Protein AF-A0A6N7MC02-F1 (afdb_monomer)

Radius of gyration: 30.5 Å; Cα contacts (8 Å, |Δi|>4): 738; chains: 1; bounding box: 75×108×74 Å

Structure (mmCIF, N/CA/C/O backbone):
data_AF-A0A6N7MC02-F1
#
_entry.id   AF-A0A6N7MC02-F1
#
loop_
_atom_site.group_PDB
_atom_site.id
_atom_site.type_symbol
_atom_site.label_atom_id
_atom_site.label_alt_id
_atom_site.label_comp_id
_atom_site.label_asym_id
_atom_site.label_entity_id
_atom_site.label_seq_id
_atom_site.pdbx_PDB_ins_code
_atom_site.Cartn_x
_atom_site.Cartn_y
_atom_site.Cartn_z
_atom_site.occupancy
_atom_site.B_iso_or_equiv
_atom_site.auth_seq_id
_atom_site.auth_comp_id
_atom_site.auth_asym_id
_atom_site.auth_atom_id
_atom_site.pdbx_PDB_model_num
ATOM 1 N N . MET A 1 1 ? -24.467 59.391 -2.522 1.00 36.69 1 MET A N 1
ATOM 2 C CA . MET A 1 1 ? -23.719 58.963 -3.725 1.00 36.69 1 MET A CA 1
ATOM 3 C C . MET A 1 1 ? -22.337 58.503 -3.297 1.00 36.69 1 MET A C 1
ATOM 5 O O . MET A 1 1 ? -21.708 59.167 -2.486 1.00 36.69 1 MET A O 1
ATOM 9 N N . ALA A 1 2 ? -21.959 57.309 -3.744 1.00 36.12 2 ALA A N 1
ATOM 10 C CA . ALA A 1 2 ? -20.840 56.514 -3.257 1.00 36.12 2 ALA A CA 1
ATOM 11 C C . ALA A 1 2 ? -19.462 57.091 -3.614 1.00 36.12 2 ALA A C 1
ATOM 13 O O . ALA A 1 2 ? -19.285 57.639 -4.697 1.00 36.12 2 ALA A O 1
ATOM 14 N N . ASN A 1 3 ? -18.466 56.855 -2.756 1.00 33.25 3 ASN A N 1
ATOM 15 C CA . ASN A 1 3 ? -17.081 56.749 -3.205 1.00 33.25 3 ASN A CA 1
ATOM 16 C C . ASN A 1 3 ? -16.353 55.655 -2.417 1.00 33.25 3 ASN A C 1
ATOM 18 O O . ASN A 1 3 ? -16.028 55.791 -1.240 1.00 33.25 3 ASN A O 1
ATOM 22 N N . VAL A 1 4 ? -16.154 54.534 -3.107 1.00 38.34 4 VAL A N 1
ATOM 23 C CA . VAL A 1 4 ? -15.474 53.323 -2.651 1.00 38.34 4 VAL A CA 1
ATOM 24 C C . VAL A 1 4 ? -13.966 53.558 -2.735 1.00 38.34 4 VAL A C 1
ATOM 26 O O . VAL A 1 4 ? -13.421 53.678 -3.831 1.00 38.34 4 VAL A O 1
ATOM 29 N N . ARG A 1 5 ? -13.267 53.596 -1.595 1.00 40.09 5 ARG A N 1
ATOM 30 C CA . ARG A 1 5 ? -11.799 53.501 -1.561 1.00 40.09 5 ARG A CA 1
ATOM 31 C C . ARG A 1 5 ? -11.392 52.039 -1.393 1.00 40.09 5 ARG A C 1
ATOM 33 O O . ARG A 1 5 ? -11.655 51.420 -0.367 1.00 40.09 5 ARG A O 1
ATOM 40 N N . LYS A 1 6 ? -10.762 51.495 -2.437 1.00 38.31 6 LYS A N 1
ATOM 41 C CA . LYS A 1 6 ? -10.095 50.189 -2.441 1.00 38.31 6 LYS A CA 1
ATOM 42 C C . LYS A 1 6 ? -8.876 50.248 -1.517 1.00 38.31 6 LYS A C 1
ATOM 44 O O . LYS A 1 6 ? -7.937 50.986 -1.803 1.00 38.31 6 LYS A O 1
ATOM 49 N N . ASN A 1 7 ? -8.880 49.453 -0.451 1.00 37.69 7 ASN A N 1
ATOM 50 C CA . ASN A 1 7 ? -7.681 49.188 0.339 1.00 37.69 7 ASN A CA 1
ATOM 51 C C . ASN A 1 7 ? -6.819 48.152 -0.392 1.00 37.69 7 ASN A C 1
ATOM 53 O O . ASN A 1 7 ? -7.234 47.015 -0.612 1.00 37.69 7 ASN A O 1
ATOM 57 N N . ILE A 1 8 ? -5.628 48.587 -0.792 1.00 40.62 8 ILE A N 1
ATOM 58 C CA . ILE A 1 8 ? -4.551 47.765 -1.341 1.00 40.62 8 ILE A CA 1
ATOM 59 C C . ILE A 1 8 ? -3.813 47.146 -0.148 1.00 40.62 8 ILE A C 1
ATOM 61 O O . ILE A 1 8 ? -3.313 47.867 0.712 1.00 40.62 8 ILE A O 1
ATOM 65 N N . ILE A 1 9 ? -3.769 45.817 -0.084 1.00 40.28 9 ILE A N 1
ATOM 66 C CA . ILE A 1 9 ? -2.959 45.065 0.883 1.00 40.28 9 ILE A CA 1
ATOM 67 C C . ILE A 1 9 ? -1.520 45.006 0.337 1.00 40.28 9 ILE A C 1
ATOM 69 O O . ILE A 1 9 ? -1.354 44.647 -0.831 1.00 40.28 9 ILE A O 1
ATOM 73 N N . PRO A 1 10 ? -0.480 45.345 1.122 1.00 34.06 10 PRO A N 1
ATOM 74 C CA . PRO A 1 10 ? 0.899 45.297 0.648 1.00 34.06 10 PRO A CA 1
ATOM 75 C C . PRO A 1 10 ? 1.423 43.855 0.553 1.00 34.06 10 PRO A C 1
ATOM 77 O O . PRO A 1 10 ? 1.243 43.043 1.462 1.00 34.06 10 PRO A O 1
ATOM 80 N N . GLU A 1 11 ? 2.108 43.559 -0.554 1.00 30.00 11 GLU A N 1
ATOM 81 C CA . GLU A 1 11 ? 2.881 42.333 -0.760 1.00 30.00 11 GLU A CA 1
ATOM 82 C C . GLU A 1 11 ? 4.000 42.214 0.286 1.00 30.00 11 GLU A C 1
ATOM 84 O O . GLU A 1 11 ? 4.926 43.026 0.341 1.00 30.00 11 GLU A O 1
ATOM 89 N N . VAL A 1 12 ? 3.945 41.160 1.100 1.00 31.67 12 VAL A N 1
ATOM 90 C CA . VAL A 1 12 ? 5.035 40.786 2.005 1.00 31.67 12 VAL A CA 1
ATOM 91 C C . VAL A 1 12 ? 6.072 39.990 1.215 1.00 31.67 12 VAL A C 1
ATOM 93 O O . VAL A 1 12 ? 5.851 38.842 0.827 1.00 31.67 12 VAL A O 1
ATOM 96 N N . SER A 1 13 ? 7.228 40.607 0.982 1.00 30.16 13 SER A N 1
ATOM 97 C CA . SER A 1 13 ? 8.403 39.954 0.406 1.00 30.16 13 SER A CA 1
ATOM 98 C C . SER A 1 13 ? 9.119 39.102 1.464 1.00 30.16 13 SER A C 1
ATOM 100 O O . SER A 1 13 ? 9.497 39.584 2.529 1.00 30.16 13 SER A O 1
ATOM 102 N N . ILE A 1 14 ? 9.315 37.809 1.181 1.00 35.78 14 ILE A N 1
ATOM 103 C CA . ILE A 1 14 ? 10.083 36.896 2.042 1.00 35.78 14 ILE A CA 1
ATOM 104 C C . ILE A 1 14 ? 11.494 36.728 1.452 1.00 35.78 14 ILE A C 1
ATOM 106 O O . ILE A 1 14 ? 11.624 36.285 0.303 1.00 35.78 14 ILE A O 1
ATOM 110 N N . PRO A 1 15 ? 12.570 37.028 2.203 1.00 32.03 15 PRO A N 1
ATOM 111 C CA . PRO A 1 15 ? 13.932 36.896 1.706 1.00 32.03 15 PRO A CA 1
ATOM 112 C C . PRO A 1 15 ? 14.378 35.428 1.649 1.00 32.03 15 PRO A C 1
ATOM 114 O O . PRO A 1 15 ? 14.317 34.681 2.626 1.00 32.03 15 PRO A O 1
ATOM 117 N N . ARG A 1 16 ? 14.898 35.021 0.486 1.00 34.94 16 ARG A N 1
ATOM 118 C CA . ARG A 1 16 ? 15.599 33.745 0.289 1.00 34.94 16 ARG A CA 1
ATOM 119 C C . ARG A 1 16 ? 16.980 33.809 0.941 1.00 34.94 16 ARG A C 1
ATOM 121 O O . ARG A 1 16 ? 17.830 34.574 0.493 1.00 34.94 16 ARG A O 1
ATOM 128 N N . LYS A 1 17 ? 17.254 32.935 1.913 1.00 32.34 17 LYS A N 1
ATOM 129 C CA . LYS A 1 17 ? 18.629 32.576 2.294 1.00 32.34 17 LYS A CA 1
ATOM 130 C C . LYS A 1 17 ? 18.879 31.093 2.044 1.00 32.34 17 LYS A C 1
ATOM 132 O O . LYS A 1 17 ? 18.371 30.222 2.740 1.00 32.34 17 LYS A O 1
ATOM 137 N N . ASN A 1 18 ? 19.694 30.847 1.021 1.00 31.89 18 ASN A N 1
ATOM 138 C CA . ASN A 1 18 ? 20.409 29.600 0.797 1.00 31.89 18 ASN A CA 1
ATOM 139 C C . ASN A 1 18 ? 21.450 29.407 1.906 1.00 31.89 18 ASN A C 1
ATOM 141 O O . ASN A 1 18 ? 22.241 30.314 2.152 1.00 31.89 18 ASN A O 1
ATOM 145 N N . LYS A 1 19 ? 21.528 28.204 2.477 1.00 29.44 19 LYS A N 1
ATOM 146 C CA . LYS A 1 19 ? 22.795 27.623 2.940 1.00 29.44 19 LYS A CA 1
ATOM 147 C C . LYS A 1 19 ? 22.714 26.101 2.827 1.00 29.44 19 LYS A C 1
ATOM 149 O O . LYS A 1 19 ? 21.997 25.442 3.571 1.00 29.44 19 LYS A O 1
ATOM 154 N N . GLN A 1 20 ? 23.432 25.573 1.836 1.00 30.67 20 GLN A N 1
ATOM 155 C CA . GLN A 1 20 ? 23.837 24.173 1.773 1.00 30.67 20 GLN A CA 1
ATOM 156 C C . GLN A 1 20 ? 24.813 23.908 2.920 1.00 30.67 20 GLN A C 1
ATOM 158 O O . GLN A 1 20 ? 25.792 24.636 3.066 1.00 30.67 20 GLN A O 1
ATOM 163 N N . ILE A 1 21 ? 24.576 22.849 3.688 1.00 28.12 21 ILE A N 1
ATOM 164 C CA . ILE A 1 21 ? 25.612 22.207 4.496 1.00 28.12 21 ILE A CA 1
ATOM 165 C C . ILE A 1 21 ? 25.585 20.728 4.123 1.00 28.12 21 ILE A C 1
ATOM 167 O O . ILE A 1 21 ? 24.576 20.044 4.294 1.00 28.12 21 ILE A O 1
ATOM 171 N N . ALA A 1 22 ? 26.686 20.275 3.532 1.00 28.34 22 ALA A N 1
ATOM 172 C CA . ALA A 1 22 ? 26.956 18.881 3.239 1.00 28.34 22 ALA A CA 1
ATOM 173 C C . ALA A 1 22 ? 27.425 18.184 4.522 1.00 28.34 22 ALA A C 1
ATOM 175 O O . ALA A 1 22 ? 28.336 18.674 5.182 1.00 28.34 22 ALA A O 1
ATOM 176 N N . TYR A 1 23 ? 26.833 17.035 4.845 1.00 26.33 23 TYR A N 1
ATOM 177 C CA . TYR A 1 23 ? 27.380 16.101 5.826 1.00 26.33 23 TYR A CA 1
ATOM 178 C C . TYR A 1 23 ? 27.694 14.780 5.126 1.00 26.33 23 TYR A C 1
ATOM 180 O O . TYR A 1 23 ? 26.806 14.086 4.631 1.00 26.33 23 TYR A O 1
ATOM 188 N N . SER A 1 24 ? 28.984 14.459 5.067 1.00 28.70 24 SER A N 1
ATOM 189 C CA . SER A 1 24 ? 29.530 13.163 4.684 1.00 28.70 24 SER A CA 1
ATOM 190 C C . SER A 1 24 ? 29.667 12.294 5.935 1.00 28.70 24 SER A C 1
ATOM 192 O O . SER A 1 24 ? 30.525 12.530 6.778 1.00 28.70 24 SER A O 1
ATOM 194 N N . GLY A 1 25 ? 28.828 11.266 6.055 1.00 27.86 25 GLY A N 1
ATOM 195 C CA . GLY A 1 25 ? 28.954 10.228 7.078 1.00 27.86 25 GLY A CA 1
ATOM 196 C C . GLY A 1 25 ? 29.068 8.858 6.420 1.00 27.86 25 GLY A C 1
ATOM 197 O O . GLY A 1 25 ? 28.098 8.367 5.850 1.00 27.86 25 GLY A O 1
ATOM 198 N N . ARG A 1 26 ? 30.261 8.252 6.468 1.00 28.77 26 ARG A N 1
ATOM 199 C CA . ARG A 1 26 ? 30.477 6.831 6.150 1.00 28.77 26 ARG A CA 1
ATOM 200 C C . ARG A 1 26 ? 29.882 5.985 7.273 1.00 28.77 26 ARG A C 1
ATOM 202 O O . ARG A 1 26 ? 30.262 6.178 8.422 1.00 28.77 26 ARG A O 1
ATOM 209 N N . ILE A 1 27 ? 29.057 4.997 6.935 1.00 31.42 27 ILE A N 1
ATOM 210 C CA . ILE A 1 27 ? 28.731 3.886 7.835 1.00 31.42 27 ILE A CA 1
ATOM 211 C C . ILE A 1 27 ? 28.942 2.580 7.066 1.00 31.42 27 ILE A C 1
ATOM 213 O O . ILE A 1 27 ? 28.310 2.328 6.042 1.00 31.42 27 ILE A O 1
ATOM 217 N N . ASN A 1 28 ? 29.887 1.780 7.561 1.00 30.30 28 ASN A N 1
ATOM 218 C CA . ASN A 1 28 ? 30.106 0.390 7.182 1.00 30.30 28 ASN A CA 1
ATOM 219 C C . ASN A 1 28 ? 29.120 -0.492 7.956 1.00 30.30 28 ASN A C 1
ATOM 221 O O . ASN A 1 28 ? 29.007 -0.360 9.170 1.00 30.30 28 ASN A O 1
ATOM 225 N N . GLY A 1 29 ? 28.467 -1.432 7.275 1.00 30.47 29 GLY A N 1
ATOM 226 C CA . GLY A 1 29 ? 27.652 -2.454 7.931 1.00 30.47 29 GLY A CA 1
ATOM 227 C C . GLY A 1 29 ? 26.895 -3.316 6.928 1.00 30.47 29 GLY A C 1
ATOM 228 O O . GLY A 1 29 ? 25.779 -2.990 6.545 1.00 30.47 29 GLY A O 1
ATOM 229 N N . LYS A 1 30 ? 27.509 -4.417 6.479 1.00 30.16 30 LYS A N 1
ATOM 230 C CA . LYS A 1 30 ? 26.823 -5.495 5.751 1.00 30.16 30 LYS A CA 1
ATOM 231 C C . LYS A 1 30 ? 26.020 -6.330 6.751 1.00 30.16 30 LYS A C 1
ATOM 233 O O . LYS A 1 30 ? 26.631 -6.854 7.675 1.00 30.16 30 LYS A O 1
ATOM 238 N N . ARG A 1 31 ? 24.725 -6.550 6.509 1.00 30.53 31 ARG A N 1
ATOM 239 C CA . ARG A 1 31 ? 23.999 -7.771 6.908 1.00 30.53 31 ARG A CA 1
ATOM 240 C C . ARG A 1 31 ? 22.833 -8.011 5.945 1.00 30.53 31 ARG A C 1
ATOM 242 O O . ARG A 1 31 ? 22.140 -7.079 5.556 1.00 30.53 31 ARG A O 1
ATOM 249 N N . SER A 1 32 ? 22.718 -9.259 5.511 1.00 29.45 32 SER A N 1
ATOM 250 C CA . SER A 1 32 ? 21.748 -9.799 4.558 1.00 29.45 32 SER A CA 1
ATOM 251 C C . SER A 1 32 ? 20.350 -9.889 5.165 1.00 29.45 32 SER A C 1
ATOM 253 O O . SER A 1 32 ? 20.220 -10.330 6.305 1.00 29.45 32 SER A O 1
ATOM 255 N N . LEU A 1 33 ? 19.323 -9.547 4.388 1.00 29.72 33 LEU A N 1
ATOM 256 C CA . LEU A 1 33 ? 17.926 -9.829 4.711 1.00 29.72 33 LEU A CA 1
ATOM 257 C C . LEU A 1 33 ? 17.296 -10.616 3.562 1.00 29.72 33 LEU A C 1
ATOM 259 O O . LEU A 1 33 ? 17.418 -10.252 2.392 1.00 29.72 33 LEU A O 1
ATOM 263 N N . ASP A 1 34 ? 16.697 -11.729 3.960 1.00 30.20 34 ASP A N 1
ATOM 264 C CA . ASP A 1 34 ? 16.004 -12.723 3.157 1.00 30.20 34 ASP A CA 1
ATOM 265 C C . ASP A 1 34 ? 14.642 -12.166 2.705 1.00 30.20 34 ASP A C 1
ATOM 267 O O . ASP A 1 34 ? 13.966 -11.489 3.480 1.00 30.20 34 ASP A O 1
ATOM 271 N N . SER A 1 35 ? 14.240 -12.392 1.451 1.00 29.73 35 SER A N 1
ATOM 272 C CA . SER A 1 35 ? 12.950 -11.897 0.940 1.00 29.73 35 SER A CA 1
ATOM 273 C C . SER A 1 35 ? 12.346 -12.858 -0.081 1.00 29.73 35 SER A C 1
ATOM 275 O O . SER A 1 35 ? 12.875 -13.052 -1.175 1.00 29.73 35 SER A O 1
ATOM 277 N N . SER A 1 36 ? 11.209 -13.455 0.279 1.00 27.64 36 SER A N 1
ATOM 278 C CA . SER A 1 36 ? 10.380 -14.254 -0.622 1.00 27.64 36 SER A CA 1
ATOM 279 C C . SER A 1 36 ? 8.893 -13.950 -0.389 1.00 27.64 36 SER A C 1
ATOM 281 O O . SER A 1 36 ? 8.308 -14.380 0.593 1.00 27.64 36 SER A O 1
ATOM 283 N N . LEU A 1 37 ? 8.272 -13.197 -1.304 1.00 34.69 37 LEU A N 1
ATOM 284 C CA . LEU A 1 37 ? 6.814 -13.105 -1.476 1.00 34.69 37 LEU A CA 1
ATOM 285 C C . LEU A 1 37 ? 6.498 -12.937 -2.980 1.00 34.69 37 LEU A C 1
ATOM 287 O O . LEU A 1 37 ? 7.203 -12.177 -3.652 1.00 34.69 37 LEU A O 1
ATOM 291 N N . PRO A 1 38 ? 5.486 -13.632 -3.541 1.00 31.44 38 PRO A N 1
ATOM 292 C CA . PRO A 1 38 ? 5.141 -13.556 -4.962 1.00 31.44 38 PRO A CA 1
ATOM 293 C C . PRO A 1 38 ? 3.924 -12.646 -5.223 1.00 31.44 38 PRO A C 1
ATOM 295 O O . PRO A 1 38 ? 2.978 -12.649 -4.443 1.00 31.44 38 PRO A O 1
ATOM 298 N N . LEU A 1 39 ? 3.898 -11.939 -6.362 1.00 33.62 39 LEU A N 1
ATOM 299 C CA . LEU A 1 39 ? 2.700 -11.268 -6.897 1.00 33.62 39 LEU A CA 1
ATOM 300 C C . LEU A 1 39 ? 2.615 -11.400 -8.429 1.00 33.62 39 LEU A C 1
ATOM 302 O O . LEU A 1 39 ? 3.632 -11.350 -9.126 1.00 33.62 39 LEU A O 1
ATOM 306 N N . SER A 1 40 ? 1.384 -11.550 -8.926 1.00 29.17 40 SER A N 1
ATOM 307 C CA . SER A 1 40 ? 0.953 -11.385 -10.322 1.00 29.17 40 SER A CA 1
ATOM 308 C C . SER A 1 40 ? -0.409 -10.683 -10.329 1.00 29.17 40 SER A C 1
ATOM 310 O O . SER A 1 40 ? -1.278 -11.095 -9.562 1.00 29.17 40 SER A O 1
ATOM 312 N N . CYS A 1 41 ? -0.614 -9.690 -11.199 1.00 29.20 41 CYS A N 1
ATOM 313 C CA . CYS A 1 41 ? -1.881 -8.962 -11.328 1.00 29.20 41 CYS A CA 1
ATOM 314 C C . CYS A 1 41 ? -2.520 -9.193 -12.709 1.00 29.20 41 CYS A C 1
ATOM 316 O O . CYS A 1 41 ? -1.914 -8.900 -13.737 1.00 29.20 41 CYS A O 1
ATOM 318 N N . GLY A 1 42 ? -3.760 -9.685 -12.691 1.00 27.78 42 GLY A N 1
ATOM 319 C CA . GLY A 1 42 ? -4.761 -9.695 -13.764 1.00 27.78 42 GLY A CA 1
ATOM 320 C C . GLY A 1 42 ? -6.135 -9.333 -13.156 1.00 27.78 42 GLY A C 1
ATOM 321 O O . GLY A 1 42 ? -6.205 -9.151 -11.941 1.00 27.78 42 GLY A O 1
ATOM 322 N N . PRO A 1 43 ? -7.207 -9.167 -13.953 1.00 30.33 43 PRO A N 1
ATOM 323 C CA . PRO A 1 43 ? -8.459 -8.540 -13.512 1.00 30.33 43 PRO A CA 1
ATOM 324 C C . PRO A 1 43 ? -9.164 -9.331 -12.395 1.00 30.33 43 PRO A C 1
ATOM 326 O O . PRO A 1 43 ? -9.188 -10.560 -12.412 1.00 30.33 43 PRO A O 1
ATOM 329 N N . ILE A 1 44 ? -9.725 -8.599 -11.426 1.00 37.19 44 ILE A N 1
ATOM 330 C CA . ILE A 1 44 ? -10.171 -9.097 -10.116 1.00 37.19 44 ILE A CA 1
ATOM 331 C C . ILE A 1 44 ? -11.492 -9.876 -10.243 1.00 37.19 44 ILE A C 1
ATOM 333 O O . ILE A 1 44 ? -12.580 -9.315 -10.157 1.00 37.19 44 ILE A O 1
ATOM 337 N N . LEU A 1 45 ? -11.386 -11.192 -10.414 1.00 30.92 45 LEU A N 1
ATOM 338 C CA . LEU A 1 45 ? -12.179 -12.129 -9.618 1.00 30.92 45 LEU A CA 1
ATOM 339 C C . LEU A 1 45 ? -11.456 -12.217 -8.266 1.00 30.92 45 LEU A C 1
ATOM 341 O O . LEU A 1 45 ? -10.241 -12.420 -8.265 1.00 30.92 45 LEU A O 1
ATOM 345 N N . TYR A 1 46 ? -12.133 -11.995 -7.133 1.00 40.97 46 TYR A N 1
ATOM 346 C CA . TYR A 1 46 ? -11.489 -12.035 -5.811 1.00 40.97 46 TYR A CA 1
ATOM 347 C C . TYR A 1 46 ? -11.022 -13.465 -5.479 1.00 40.97 46 TYR A C 1
ATOM 349 O O . TYR A 1 46 ? -11.699 -14.214 -4.782 1.00 40.97 46 TYR A O 1
ATOM 357 N N . HIS A 1 47 ? -9.856 -13.859 -5.992 1.00 53.00 47 HIS A N 1
ATOM 358 C CA . HIS A 1 47 ? -9.057 -14.931 -5.410 1.00 53.00 47 HIS A CA 1
ATOM 359 C C . HIS A 1 47 ? -8.644 -14.505 -3.992 1.00 53.00 47 HIS A C 1
ATOM 361 O O . HIS A 1 47 ? -8.414 -13.314 -3.765 1.00 53.00 47 HIS A O 1
ATOM 367 N N . GLU A 1 48 ? -8.555 -15.449 -3.046 1.00 59.03 48 GLU A N 1
ATOM 368 C CA . GLU A 1 48 ? -8.160 -15.146 -1.662 1.00 59.03 48 GLU A CA 1
ATOM 369 C C . GLU A 1 48 ? -6.844 -14.346 -1.650 1.00 59.03 48 GLU A C 1
ATOM 371 O O . GLU A 1 48 ? -5.804 -14.798 -2.143 1.00 59.03 48 GLU A O 1
ATOM 376 N N . LEU A 1 49 ? -6.910 -13.113 -1.140 1.00 65.19 49 LEU A N 1
ATOM 377 C CA . LEU A 1 49 ? -5.764 -12.207 -1.106 1.00 65.19 49 LEU A CA 1
ATOM 378 C C . LEU A 1 49 ? -4.715 -12.718 -0.105 1.00 65.19 49 LEU A C 1
ATOM 380 O O . LEU A 1 49 ? -5.075 -13.261 0.943 1.00 65.19 49 LEU A O 1
ATOM 384 N N . PRO A 1 50 ? -3.409 -12.521 -0.371 1.00 76.31 50 PRO A N 1
ATOM 385 C CA . PRO A 1 50 ? -2.375 -12.910 0.578 1.00 76.31 50 PRO A CA 1
ATOM 386 C C . PRO A 1 50 ? -2.512 -12.119 1.885 1.00 76.31 50 PRO A C 1
ATOM 388 O O . PRO A 1 50 ? -2.999 -10.984 1.901 1.00 76.31 50 PRO A O 1
ATOM 391 N N . ARG A 1 51 ? -2.043 -12.716 2.987 1.00 83.75 51 ARG A N 1
ATOM 392 C CA . ARG A 1 51 ? -2.050 -12.087 4.311 1.00 83.75 51 ARG A CA 1
ATOM 393 C C . ARG A 1 51 ? -0.751 -11.326 4.575 1.00 83.75 51 ARG A C 1
ATOM 395 O O . ARG A 1 51 ? 0.327 -11.888 4.408 1.00 83.75 51 ARG A O 1
ATOM 402 N N . ALA A 1 52 ? -0.855 -10.083 5.039 1.00 87.00 52 ALA A N 1
ATOM 403 C CA . ALA A 1 52 ? 0.274 -9.298 5.541 1.00 87.00 52 ALA A CA 1
ATOM 404 C C . ALA A 1 52 ? 0.387 -9.385 7.074 1.00 87.00 52 ALA A C 1
ATOM 406 O O . ALA A 1 52 ? -0.619 -9.370 7.781 1.00 87.00 52 ALA A O 1
ATOM 407 N N . ASP A 1 53 ? 1.618 -9.433 7.580 1.00 92.62 53 ASP A N 1
ATOM 408 C CA . ASP A 1 53 ? 1.985 -9.427 9.005 1.00 92.62 53 ASP A CA 1
ATOM 409 C C . ASP A 1 53 ? 2.465 -8.046 9.503 1.00 92.62 53 ASP A C 1
ATOM 411 O O . ASP A 1 53 ? 2.901 -7.885 10.645 1.00 92.62 53 ASP A O 1
ATOM 415 N N . TYR A 1 54 ? 2.320 -7.015 8.668 1.00 95.94 54 TYR A N 1
ATOM 416 C CA . TYR A 1 54 ? 2.680 -5.628 8.953 1.00 95.94 54 TYR A CA 1
ATOM 417 C C . TYR A 1 54 ? 1.544 -4.659 8.597 1.00 95.94 54 TYR A C 1
ATOM 419 O O . TYR A 1 54 ? 0.689 -4.950 7.761 1.00 95.94 54 TYR A O 1
ATOM 427 N N . PHE A 1 55 ? 1.582 -3.465 9.189 1.00 97.88 55 PHE A N 1
ATOM 428 C CA . PHE A 1 55 ? 0.805 -2.311 8.739 1.00 97.88 55 PHE A CA 1
ATOM 429 C C . PHE A 1 55 ? 1.674 -1.367 7.909 1.00 97.88 55 PHE A C 1
ATOM 431 O O . PHE A 1 55 ? 2.856 -1.154 8.200 1.00 97.88 55 PHE A O 1
ATOM 438 N N . GLN A 1 56 ? 1.078 -0.769 6.881 1.00 97.69 56 GLN A N 1
ATOM 439 C CA . GLN A 1 56 ? 1.702 0.296 6.101 1.00 97.69 56 GLN A CA 1
ATOM 440 C C . GLN A 1 56 ? 1.536 1.642 6.805 1.00 97.69 56 GLN A C 1
ATOM 442 O O . GLN A 1 56 ? 0.431 1.998 7.204 1.00 97.69 56 GLN A O 1
ATOM 447 N N . ILE A 1 57 ? 2.632 2.393 6.935 1.00 97.50 57 ILE A N 1
ATOM 448 C CA . ILE A 1 57 ? 2.654 3.716 7.561 1.00 97.50 57 ILE A CA 1
ATOM 449 C C . ILE A 1 57 ? 2.757 4.795 6.493 1.00 97.50 57 ILE A C 1
ATOM 451 O O . ILE A 1 57 ? 3.639 4.781 5.629 1.00 97.50 57 ILE A O 1
ATOM 455 N N . TYR A 1 58 ? 1.895 5.788 6.639 1.00 97.19 58 TYR A N 1
ATOM 456 C CA . TYR A 1 58 ? 1.823 6.984 5.827 1.00 97.19 58 TYR A CA 1
ATOM 457 C C . TYR A 1 58 ? 2.152 8.176 6.716 1.00 97.19 58 TYR A C 1
ATOM 459 O O . TYR A 1 58 ? 1.655 8.289 7.833 1.00 97.19 58 TYR A O 1
ATOM 467 N N . ASP A 1 59 ? 3.006 9.077 6.238 1.00 93.94 59 ASP A N 1
ATOM 468 C CA . ASP A 1 59 ? 3.453 10.232 7.028 1.00 93.94 59 ASP A CA 1
ATOM 469 C C . ASP A 1 59 ? 2.324 11.228 7.341 1.00 93.94 59 ASP A C 1
ATOM 471 O O . ASP A 1 59 ? 2.411 11.977 8.314 1.00 93.94 59 ASP A O 1
ATOM 475 N N . SER A 1 60 ? 1.273 11.229 6.520 1.00 95.06 60 SER A N 1
ATOM 476 C CA . SER A 1 60 ? 0.012 11.932 6.748 1.00 95.06 60 SER A CA 1
ATOM 477 C C . SER A 1 60 ? -1.101 11.316 5.900 1.00 95.06 60 SER A C 1
ATOM 479 O O . SER A 1 60 ? -0.821 10.605 4.931 1.00 95.06 60 SER A O 1
ATOM 481 N N . ILE A 1 61 ? -2.361 11.646 6.194 1.00 95.00 61 ILE A N 1
ATOM 482 C CA . ILE A 1 61 ? -3.502 11.157 5.398 1.00 95.00 61 ILE A CA 1
ATOM 483 C C . ILE A 1 61 ? -3.530 11.718 3.962 1.00 95.00 61 ILE A C 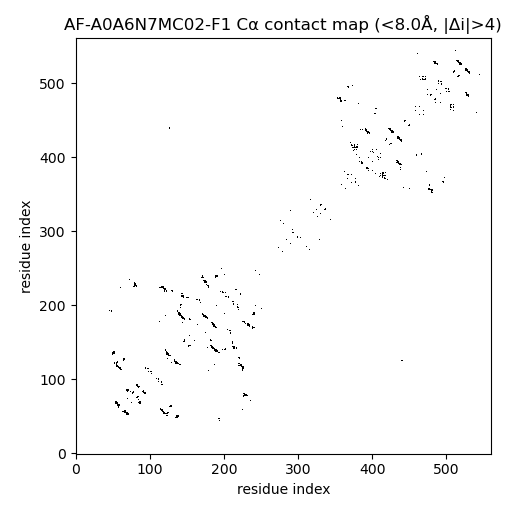1
ATOM 485 O O . ILE A 1 61 ? -4.296 11.252 3.125 1.00 95.00 61 ILE A O 1
ATOM 489 N N . TYR A 1 62 ? -2.711 12.732 3.663 1.00 93.75 62 TYR A N 1
ATOM 490 C CA . TYR A 1 62 ? -2.589 13.313 2.323 1.00 93.75 62 TYR A CA 1
ATOM 491 C C . TYR A 1 62 ? -1.628 12.534 1.419 1.00 93.75 62 TYR A C 1
ATOM 493 O O . TYR A 1 62 ? -1.534 12.820 0.223 1.00 93.75 62 TYR A O 1
ATOM 501 N N . LYS A 1 63 ? -0.881 11.571 1.973 1.00 92.81 63 LYS A N 1
ATOM 502 C CA . LYS A 1 63 ? 0.035 10.727 1.208 1.00 92.81 63 LYS A CA 1
ATOM 503 C C . LYS A 1 63 ? -0.612 9.379 0.941 1.00 92.81 63 LYS A C 1
ATOM 505 O O . LYS A 1 63 ? -1.009 8.679 1.859 1.00 92.81 63 LYS A O 1
ATOM 510 N N . ASN A 1 64 ? -0.641 8.994 -0.331 1.00 92.19 64 ASN A N 1
ATOM 511 C CA . ASN A 1 64 ? -1.156 7.694 -0.764 1.00 92.19 64 ASN A CA 1
ATOM 512 C C . ASN A 1 64 ? -0.048 6.664 -1.005 1.00 92.19 64 ASN A C 1
ATOM 514 O O . ASN A 1 64 ? -0.345 5.534 -1.367 1.00 92.19 64 ASN A O 1
ATOM 518 N N . THR A 1 65 ? 1.221 7.018 -0.816 1.00 89.88 65 THR A N 1
ATOM 519 C CA . THR A 1 65 ? 2.335 6.067 -0.907 1.00 89.88 65 THR A CA 1
ATOM 520 C C . THR A 1 65 ? 2.822 5.761 0.505 1.00 89.88 65 THR A C 1
ATOM 522 O O . THR A 1 65 ? 3.110 6.714 1.236 1.00 89.88 65 THR A O 1
ATOM 525 N N . PRO A 1 66 ? 2.902 4.481 0.905 1.00 92.38 66 PRO A N 1
ATOM 526 C CA . PRO A 1 66 ? 3.444 4.124 2.206 1.00 92.38 66 PRO A CA 1
ATOM 527 C C . PRO A 1 66 ? 4.936 4.470 2.253 1.00 92.38 66 PRO A C 1
ATOM 529 O O . PRO A 1 66 ? 5.673 4.213 1.302 1.00 92.38 66 PRO A O 1
ATOM 532 N N . GLU A 1 67 ? 5.383 5.079 3.348 1.00 90.38 67 GLU A N 1
ATOM 533 C CA . GLU A 1 67 ? 6.797 5.434 3.537 1.00 90.38 67 GLU A CA 1
ATOM 534 C C . GLU A 1 67 ? 7.555 4.363 4.315 1.00 90.38 67 GLU A C 1
ATOM 536 O O . GLU A 1 67 ? 8.744 4.144 4.086 1.00 90.38 67 GLU A O 1
ATOM 541 N N . TYR A 1 68 ? 6.857 3.711 5.242 1.00 94.50 68 TYR A N 1
ATOM 542 C CA . TYR A 1 68 ? 7.416 2.737 6.166 1.00 94.50 68 TYR A CA 1
ATOM 543 C C . TYR A 1 68 ? 6.410 1.620 6.431 1.00 94.50 68 TYR A C 1
ATOM 545 O O . TYR A 1 68 ? 5.245 1.690 6.034 1.00 94.50 68 TYR A O 1
ATOM 553 N N . THR A 1 69 ? 6.860 0.601 7.148 1.00 95.75 69 THR A N 1
ATOM 554 C CA . THR A 1 69 ? 6.001 -0.459 7.677 1.00 95.75 69 THR A CA 1
ATOM 555 C C . THR A 1 69 ? 6.301 -0.662 9.154 1.00 95.75 69 THR A C 1
ATOM 557 O O . THR A 1 69 ? 7.409 -0.366 9.609 1.00 95.75 69 THR A O 1
ATOM 560 N N . ILE A 1 70 ? 5.321 -1.165 9.895 1.00 96.44 70 ILE A N 1
ATOM 561 C CA . ILE A 1 70 ? 5.459 -1.568 11.296 1.00 96.44 70 ILE 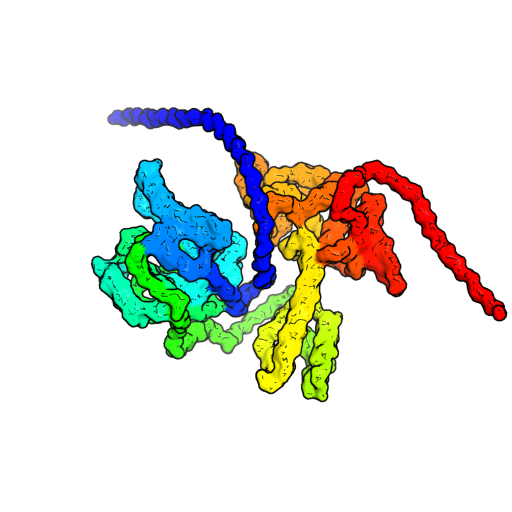A CA 1
ATOM 562 C C . ILE A 1 70 ? 4.893 -2.973 11.465 1.00 96.44 70 ILE A C 1
ATOM 564 O O . ILE A 1 70 ? 3.871 -3.294 10.858 1.00 96.44 70 ILE A O 1
ATOM 568 N N . GLN A 1 71 ? 5.547 -3.812 12.267 1.00 96.19 71 GLN A N 1
ATOM 569 C CA . GLN A 1 71 ? 4.998 -5.113 12.638 1.00 96.19 71 GLN A CA 1
ATOM 570 C C . GLN A 1 71 ? 3.657 -4.932 13.342 1.00 96.19 71 GLN A C 1
ATOM 572 O O . GLN A 1 71 ? 3.502 -4.054 14.191 1.00 96.19 71 GLN A O 1
ATOM 577 N N . ILE A 1 72 ? 2.681 -5.781 13.023 1.00 95.94 72 ILE A N 1
ATOM 578 C CA . ILE A 1 72 ? 1.349 -5.696 13.638 1.00 95.94 72 ILE A CA 1
ATOM 579 C C . ILE A 1 72 ? 1.446 -5.744 15.171 1.00 95.94 72 ILE A C 1
ATOM 581 O O . ILE A 1 72 ? 0.753 -5.000 15.865 1.00 95.94 72 ILE A O 1
ATOM 585 N N . THR A 1 73 ? 2.358 -6.560 15.705 1.00 94.62 73 THR A N 1
ATOM 586 C CA . THR A 1 73 ? 2.591 -6.712 17.147 1.00 94.62 73 THR A CA 1
ATOM 587 C C . THR A 1 73 ? 3.092 -5.446 17.836 1.00 94.62 73 THR A C 1
ATOM 589 O O . THR A 1 73 ? 2.946 -5.337 19.050 1.00 94.62 73 THR A O 1
ATOM 592 N N . ASP A 1 74 ? 3.655 -4.494 17.093 1.00 95.94 74 ASP A N 1
ATOM 593 C CA . ASP A 1 74 ? 4.283 -3.288 17.645 1.00 95.94 74 ASP A CA 1
ATOM 594 C C . ASP A 1 74 ? 3.331 -2.084 17.652 1.00 95.94 74 ASP A C 1
ATOM 596 O O . ASP A 1 74 ? 3.610 -1.059 18.285 1.00 95.94 74 ASP A O 1
ATOM 600 N N . LEU A 1 75 ? 2.178 -2.196 16.980 1.00 96.88 75 LEU A N 1
ATOM 601 C CA . LEU A 1 75 ? 1.167 -1.142 16.965 1.00 96.88 75 LEU A CA 1
ATOM 602 C C . LEU A 1 75 ? 0.692 -0.755 18.378 1.00 96.88 75 LEU A C 1
ATOM 604 O O . LEU A 1 75 ? 0.609 0.443 18.653 1.00 96.88 75 LEU A O 1
ATOM 608 N N . PRO A 1 76 ? 0.423 -1.688 19.309 1.00 96.94 76 PRO A N 1
ATOM 609 C CA . PRO A 1 76 ? -0.042 -1.290 20.629 1.00 96.94 76 PRO A CA 1
ATOM 610 C C . PRO A 1 76 ? 0.985 -0.496 21.445 1.00 96.94 76 PRO A C 1
ATOM 612 O O . PRO A 1 76 ? 0.619 0.467 22.118 1.00 96.94 76 PRO A O 1
ATOM 615 N N . ASP A 1 77 ? 2.273 -0.834 21.347 1.00 97.00 77 ASP A N 1
ATOM 616 C CA . ASP A 1 77 ? 3.333 -0.051 21.996 1.00 97.00 77 ASP A CA 1
ATOM 617 C C . ASP A 1 77 ? 3.474 1.326 21.343 1.00 97.00 77 ASP A C 1
ATOM 619 O O . ASP A 1 77 ? 3.708 2.325 22.026 1.00 97.00 77 ASP A O 1
ATOM 623 N N . THR A 1 78 ? 3.275 1.391 20.025 1.00 97.12 78 THR A N 1
ATOM 624 C CA . THR A 1 78 ? 3.244 2.651 19.279 1.00 97.12 78 THR A CA 1
ATOM 625 C C . THR A 1 78 ? 2.111 3.556 19.760 1.00 97.12 78 THR A C 1
ATOM 627 O O . THR A 1 78 ? 2.343 4.745 19.938 1.00 97.12 78 THR A O 1
ATOM 630 N N . ILE A 1 79 ? 0.916 3.019 20.027 1.00 97.62 79 ILE A N 1
ATOM 631 C CA . ILE A 1 79 ? -0.217 3.796 20.562 1.00 97.62 79 ILE A CA 1
ATOM 632 C C . ILE A 1 79 ? 0.064 4.260 22.001 1.00 97.62 79 ILE A C 1
ATOM 634 O O . ILE A 1 79 ? -0.214 5.406 22.343 1.00 97.62 79 ILE A O 1
ATOM 638 N N . ARG A 1 80 ? 0.661 3.409 22.847 1.00 97.31 80 ARG A N 1
ATOM 639 C CA . ARG A 1 80 ? 0.979 3.764 24.245 1.00 97.31 80 ARG A CA 1
ATOM 640 C C . ARG A 1 80 ? 2.063 4.821 24.382 1.00 97.31 80 ARG A C 1
ATOM 642 O O . ARG A 1 80 ? 1.995 5.653 25.273 1.00 97.31 80 ARG A O 1
ATOM 649 N N . THR A 1 81 ? 3.098 4.737 23.552 1.00 96.38 81 THR A N 1
ATOM 650 C CA . THR A 1 81 ? 4.292 5.594 23.663 1.00 96.38 81 THR A CA 1
ATOM 651 C C . THR A 1 81 ? 4.281 6.763 22.688 1.00 96.38 81 THR A C 1
ATOM 653 O O . THR A 1 81 ? 5.090 7.682 22.811 1.00 96.38 81 THR A O 1
ATOM 656 N N . TRP A 1 82 ? 3.403 6.700 21.687 1.00 96.00 82 TRP A N 1
ATOM 657 C CA . TRP A 1 82 ? 3.349 7.598 20.539 1.00 96.00 82 TRP A CA 1
ATOM 658 C C . TRP A 1 82 ? 4.667 7.699 19.759 1.00 96.00 82 TRP A C 1
ATOM 660 O O . TRP A 1 82 ? 5.023 8.742 19.197 1.00 96.00 82 TRP A O 1
ATOM 670 N N . ARG A 1 83 ? 5.401 6.582 19.714 1.00 96.75 83 ARG A N 1
ATOM 671 C CA . ARG A 1 83 ? 6.657 6.424 18.979 1.00 96.75 83 ARG A CA 1
ATOM 672 C C . ARG A 1 83 ? 6.576 5.213 18.068 1.00 96.75 83 ARG A C 1
ATOM 674 O O . ARG A 1 83 ? 6.326 4.102 18.519 1.00 96.75 83 ARG A O 1
ATOM 681 N N . ILE A 1 84 ? 6.828 5.429 16.784 1.00 94.44 84 ILE A N 1
ATOM 682 C CA . ILE A 1 84 ? 6.856 4.364 15.784 1.00 94.44 84 ILE A CA 1
ATOM 683 C C . ILE A 1 84 ? 8.291 3.870 15.653 1.00 94.44 84 ILE A C 1
ATOM 685 O O . ILE A 1 84 ? 9.170 4.653 15.293 1.00 94.44 84 ILE A O 1
ATOM 689 N N . LYS A 1 85 ? 8.517 2.573 15.855 1.00 93.94 85 LYS A N 1
ATOM 690 C CA . LYS A 1 85 ? 9.735 1.891 15.402 1.00 93.94 85 LYS A CA 1
ATOM 691 C C . LYS A 1 85 ? 9.408 1.168 14.106 1.00 93.94 85 LYS A C 1
ATOM 693 O O . LYS A 1 85 ? 8.629 0.223 14.104 1.00 93.94 85 LYS A O 1
ATOM 698 N N . THR A 1 86 ? 9.933 1.655 12.989 1.00 92.38 86 THR A N 1
ATOM 699 C CA . THR A 1 86 ? 9.637 1.052 11.688 1.00 92.38 86 THR A CA 1
ATOM 700 C C . THR A 1 86 ? 10.461 -0.216 11.478 1.00 92.38 86 THR A C 1
ATOM 702 O O . THR A 1 86 ? 11.549 -0.360 12.037 1.00 92.38 86 THR A O 1
ATOM 705 N N . ASN A 1 87 ? 10.008 -1.103 10.590 1.00 83.06 87 ASN A N 1
ATOM 706 C CA . ASN A 1 87 ? 10.752 -2.315 10.218 1.00 83.06 87 ASN A CA 1
ATOM 707 C C . ASN A 1 87 ? 12.123 -1.995 9.591 1.00 83.06 87 ASN A C 1
ATOM 709 O O . ASN A 1 87 ? 13.004 -2.845 9.536 1.00 83.06 87 ASN A O 1
ATOM 713 N N . GLN A 1 88 ? 12.310 -0.761 9.116 1.00 86.81 88 GLN A N 1
ATOM 714 C CA . GLN A 1 88 ? 13.567 -0.242 8.575 1.00 86.81 88 GLN A CA 1
ATOM 715 C C . GLN A 1 88 ? 14.492 0.345 9.662 1.00 86.81 88 GLN A C 1
ATOM 717 O O . GLN A 1 88 ? 15.512 0.947 9.334 1.00 86.81 88 GLN A O 1
ATOM 722 N N . GLY A 1 89 ? 14.135 0.222 10.945 1.00 86.75 89 GLY A N 1
ATOM 723 C CA . GLY A 1 89 ? 14.920 0.725 12.074 1.00 86.75 89 GLY A CA 1
ATOM 724 C C . GLY A 1 89 ? 14.834 2.239 12.288 1.00 86.75 89 GLY A C 1
ATOM 725 O O . GLY A 1 89 ? 15.606 2.786 13.073 1.00 86.75 89 GLY A O 1
ATOM 726 N N . LYS A 1 90 ? 13.918 2.939 11.603 1.00 91.00 90 LYS A N 1
ATOM 727 C CA . LYS A 1 90 ? 13.689 4.373 11.819 1.00 91.00 90 LYS A CA 1
ATOM 728 C C . LYS A 1 90 ? 12.748 4.565 13.003 1.00 91.00 90 LYS A C 1
ATOM 730 O O . LYS A 1 90 ? 11.714 3.909 13.084 1.00 91.00 90 LYS A O 1
ATOM 735 N N . GLU A 1 91 ? 13.065 5.518 13.872 1.00 94.75 91 GLU A N 1
ATOM 736 C CA . GLU A 1 91 ? 12.158 5.956 14.932 1.00 94.75 91 GLU A CA 1
ATOM 737 C C . GLU A 1 91 ? 11.432 7.248 14.525 1.00 94.75 91 GLU A C 1
ATOM 739 O O . GLU A 1 91 ? 12.046 8.191 14.014 1.00 94.75 91 GLU A O 1
ATOM 744 N N . ILE A 1 92 ? 10.113 7.290 14.720 1.00 93.88 92 ILE A N 1
ATOM 745 C CA . ILE A 1 92 ? 9.274 8.467 14.470 1.00 93.88 92 ILE A CA 1
ATOM 746 C C . ILE A 1 92 ? 8.561 8.831 15.772 1.00 93.88 92 ILE A C 1
ATOM 748 O O . ILE A 1 92 ? 7.680 8.107 16.225 1.00 93.88 92 ILE A O 1
ATOM 752 N N . ASP A 1 93 ? 8.922 9.976 16.346 1.00 96.31 93 ASP A N 1
ATOM 753 C CA . ASP A 1 93 ? 8.288 10.537 17.542 1.00 96.31 93 ASP A CA 1
ATOM 754 C C . ASP A 1 93 ? 7.077 11.398 17.140 1.00 96.31 93 ASP A C 1
ATOM 756 O O . ASP A 1 93 ? 7.224 12.517 16.623 1.00 96.31 93 ASP A O 1
ATOM 760 N N . ILE A 1 94 ? 5.872 10.850 17.325 1.00 95.44 94 ILE A N 1
ATOM 761 C CA . ILE A 1 94 ? 4.625 11.510 16.932 1.00 95.44 94 ILE A CA 1
ATOM 762 C C . ILE A 1 94 ? 4.292 12.640 17.911 1.00 95.44 94 ILE A C 1
ATOM 764 O O . ILE A 1 94 ? 3.890 13.715 17.463 1.00 95.44 94 ILE A O 1
ATOM 768 N N . GLN A 1 95 ? 4.552 12.465 19.210 1.00 94.62 95 GLN A N 1
ATOM 769 C CA . GLN A 1 95 ? 4.350 13.505 20.226 1.00 94.62 95 GLN A CA 1
ATOM 770 C C . GLN A 1 95 ? 5.150 14.769 19.897 1.00 94.62 95 GLN A C 1
ATOM 772 O O . GLN A 1 95 ? 4.616 15.881 19.903 1.00 94.62 95 GLN A O 1
ATOM 777 N N . LYS A 1 96 ? 6.433 14.617 19.553 1.00 94.62 96 LYS A N 1
ATOM 778 C CA . LYS A 1 96 ? 7.294 15.740 19.163 1.00 94.62 96 LYS A CA 1
ATOM 779 C C . LYS A 1 96 ? 6.779 16.437 17.906 1.00 94.62 96 LYS A C 1
ATOM 781 O O . LYS A 1 96 ? 6.842 17.665 17.814 1.00 94.62 96 LYS A O 1
ATOM 786 N N . ARG A 1 97 ? 6.263 15.678 16.931 1.00 93.75 97 ARG A N 1
ATOM 787 C CA . ARG A 1 97 ? 5.632 16.236 15.723 1.00 93.75 97 ARG A CA 1
ATOM 788 C C . ARG A 1 97 ? 4.363 17.011 16.068 1.00 93.75 97 ARG A C 1
ATOM 790 O O . ARG A 1 97 ? 4.240 18.140 15.602 1.00 93.75 97 ARG A O 1
ATOM 797 N N . TYR A 1 98 ? 3.472 16.441 16.875 1.00 93.75 98 TYR A N 1
ATOM 798 C CA . TYR A 1 98 ? 2.241 17.089 17.323 1.00 93.75 98 TYR A CA 1
ATOM 799 C C . TYR A 1 98 ? 2.545 18.400 18.056 1.00 93.75 98 TYR A C 1
ATOM 801 O O . TYR A 1 98 ? 2.044 19.450 17.662 1.00 93.75 98 TYR A O 1
ATOM 809 N N . ASN A 1 99 ? 3.456 18.373 19.035 1.00 93.62 99 ASN A N 1
ATOM 810 C CA . ASN A 1 99 ? 3.858 19.558 19.800 1.00 93.62 99 ASN A CA 1
ATOM 811 C C . ASN A 1 99 ? 4.442 20.651 18.902 1.00 93.62 99 ASN A C 1
ATOM 813 O O . ASN A 1 99 ? 4.133 21.824 19.083 1.00 93.62 99 ASN A O 1
ATOM 817 N N . ARG A 1 100 ? 5.254 20.270 17.907 1.00 93.62 100 ARG A N 1
ATOM 818 C CA . ARG A 1 100 ? 5.789 21.212 16.919 1.00 93.62 100 ARG A CA 1
ATOM 819 C C . ARG A 1 100 ? 4.682 21.833 16.075 1.00 93.62 100 ARG A C 1
ATOM 821 O O . ARG A 1 100 ? 4.702 23.037 15.884 1.00 93.62 100 ARG A O 1
ATOM 828 N N . LEU A 1 101 ? 3.740 21.039 15.565 1.00 92.00 101 LEU A N 1
ATOM 829 C CA . LEU A 1 101 ? 2.626 21.560 14.766 1.00 92.00 101 LEU A CA 1
ATOM 830 C C . LEU A 1 101 ? 1.755 22.511 15.596 1.00 92.00 101 LEU A C 1
ATOM 832 O O . LEU A 1 101 ? 1.451 23.608 15.137 1.00 92.00 101 LEU A O 1
ATOM 836 N N . LYS A 1 102 ? 1.444 22.134 16.839 1.00 90.56 102 LYS A N 1
ATOM 837 C CA . LYS A 1 102 ? 0.651 22.944 17.770 1.00 90.56 102 LYS A CA 1
ATOM 838 C C . LYS A 1 102 ? 1.327 24.269 18.140 1.00 90.56 102 LYS A C 1
ATOM 840 O O . LYS A 1 102 ? 0.633 25.256 18.340 1.00 90.56 102 LYS A O 1
ATOM 845 N N . SER A 1 103 ? 2.660 24.306 18.231 1.00 88.62 103 SER A N 1
ATOM 846 C CA . SER A 1 103 ? 3.399 25.524 18.591 1.00 88.62 103 SER A CA 1
ATOM 847 C C . SER A 1 103 ? 3.798 26.393 17.401 1.00 88.62 103 SER A C 1
ATOM 849 O O . SER A 1 103 ? 3.904 27.606 17.545 1.00 88.62 103 SER A O 1
ATOM 851 N N . SER A 1 104 ? 4.038 25.801 16.227 1.00 76.00 104 SER A N 1
ATOM 852 C CA . SER A 1 104 ? 4.564 26.532 15.070 1.00 76.00 104 SER A CA 1
ATOM 853 C C . SER A 1 104 ? 3.484 27.050 14.125 1.00 76.00 104 SER A C 1
ATOM 855 O O . SER A 1 104 ? 3.820 27.679 13.124 1.00 76.00 104 SER A O 1
ATOM 857 N N . THR A 1 105 ? 2.210 26.732 14.364 1.00 64.69 105 THR A N 1
ATOM 858 C CA . THR A 1 105 ? 1.118 27.081 13.452 1.00 64.69 105 THR A CA 1
ATOM 859 C C . THR A 1 105 ? -0.177 27.398 14.203 1.00 64.69 105 THR A C 1
ATOM 861 O O . THR A 1 105 ? -0.462 26.780 15.221 1.00 64.69 105 THR A O 1
ATOM 864 N N . HIS A 1 106 ? -0.999 28.312 13.674 1.00 83.94 106 HIS A N 1
ATOM 865 C CA . HIS A 1 106 ? -2.383 28.536 14.127 1.00 83.94 106 HIS A CA 1
ATOM 866 C C . HIS A 1 106 ? -3.347 27.446 13.613 1.00 83.94 106 HIS A C 1
ATOM 868 O O . HIS A 1 106 ? -4.505 27.729 13.320 1.00 83.94 106 HIS A O 1
ATOM 874 N N . LEU A 1 107 ? -2.860 26.214 13.432 1.00 89.44 107 LEU A N 1
ATOM 875 C CA . LEU A 1 107 ? -3.686 25.112 12.955 1.00 89.44 107 LEU A CA 1
ATOM 876 C C . LEU A 1 107 ? -4.613 24.640 14.072 1.00 89.44 107 LEU A C 1
ATOM 878 O O . LEU A 1 107 ? -4.202 24.439 15.216 1.00 89.44 107 LEU A O 1
ATOM 882 N N . SER A 1 108 ? -5.863 24.404 13.706 1.00 90.75 108 SER A N 1
ATOM 883 C CA . SER A 1 108 ? -6.824 23.702 14.541 1.00 90.75 108 SER A CA 1
ATOM 884 C C . SER A 1 108 ? -6.375 22.261 14.800 1.00 90.75 108 SER A C 1
ATOM 886 O O . SER A 1 108 ? -5.641 21.646 14.021 1.00 90.75 108 SER A O 1
ATOM 888 N N . GLU A 1 109 ? -6.887 21.656 15.869 1.00 88.69 109 GLU A N 1
ATOM 889 C CA . GLU A 1 109 ? -6.627 20.246 16.170 1.00 88.69 109 GLU A CA 1
ATOM 890 C C . GLU A 1 109 ? -7.078 19.306 15.040 1.00 88.69 109 GLU A C 1
ATOM 892 O O . GLU A 1 109 ? -6.437 18.287 14.772 1.00 88.69 109 GLU A O 1
ATOM 897 N N . LYS A 1 110 ? -8.149 19.681 14.323 1.00 89.38 110 LYS A N 1
ATOM 898 C CA . LYS A 1 110 ? -8.595 18.974 13.118 1.00 89.38 110 LYS A CA 1
ATOM 899 C C . LYS A 1 110 ? -7.487 18.937 12.076 1.00 89.38 110 LYS A C 1
ATOM 901 O O . LYS A 1 110 ? -7.189 17.862 11.581 1.00 89.38 110 LYS A O 1
ATOM 906 N N . GLU A 1 111 ? -6.864 20.069 11.772 1.00 92.19 111 GLU A N 1
ATOM 907 C CA . GLU A 1 111 ? -5.796 20.156 10.773 1.00 92.19 111 GLU A CA 1
ATOM 908 C C . GLU A 1 111 ? -4.530 19.414 11.213 1.00 92.19 111 GLU A C 1
ATOM 910 O O . GLU A 1 111 ? -3.913 18.725 10.399 1.00 92.19 111 GLU A O 1
ATOM 915 N N . ILE A 1 112 ? -4.180 19.475 12.504 1.00 93.44 112 ILE A N 1
ATOM 916 C CA . ILE A 1 112 ? -3.043 18.728 13.060 1.00 93.44 112 ILE A CA 1
ATOM 917 C C . ILE A 1 112 ? -3.255 17.214 12.903 1.00 93.44 112 ILE A C 1
ATOM 919 O O . ILE A 1 112 ? -2.337 16.531 12.446 1.00 93.44 112 ILE A O 1
ATOM 923 N N . LYS A 1 113 ? -4.462 16.690 13.190 1.00 93.56 113 LYS A N 1
ATOM 924 C CA . LYS A 1 113 ? -4.816 15.267 12.985 1.00 93.56 113 LYS A CA 1
ATOM 925 C C . LYS A 1 113 ? -4.506 14.809 11.555 1.00 93.56 113 LYS A C 1
ATOM 927 O O . LYS A 1 113 ? -3.955 13.728 11.370 1.00 93.56 113 LYS A O 1
ATOM 932 N N . LEU A 1 114 ? -4.792 15.638 10.546 1.00 93.81 114 LEU A N 1
ATOM 933 C CA . LEU A 1 114 ? -4.562 15.295 9.131 1.00 93.81 114 LEU A CA 1
ATOM 934 C C . LEU A 1 114 ? -3.070 15.268 8.754 1.00 93.81 114 LEU A C 1
ATOM 936 O O . LEU A 1 114 ? -2.699 14.696 7.731 1.00 93.81 114 LEU A O 1
ATOM 940 N N . LEU A 1 115 ? -2.205 15.884 9.560 1.00 94.69 115 LEU A N 1
ATOM 941 C CA . LEU A 1 115 ? -0.757 15.940 9.346 1.00 94.69 115 LEU A CA 1
ATOM 942 C C . LEU A 1 115 ? 0.020 14.909 10.173 1.00 94.69 115 LEU A C 1
ATOM 944 O O . LEU A 1 115 ? 1.242 14.820 10.015 1.00 94.69 115 LEU A O 1
ATOM 948 N N . CYS A 1 116 ? -0.647 14.158 11.049 1.00 95.12 116 CYS A N 1
ATOM 949 C CA . CYS A 1 116 ? -0.039 13.086 11.829 1.00 95.12 116 CYS A CA 1
ATOM 950 C C . CYS A 1 116 ? 0.055 11.776 11.029 1.00 95.12 116 CYS A C 1
ATOM 952 O O . CYS A 1 116 ? -0.750 11.556 10.120 1.00 95.12 116 CYS A O 1
ATOM 954 N N . PRO A 1 117 ? 1.015 10.892 11.369 1.00 97.25 117 PRO A N 1
ATOM 955 C CA . PRO A 1 117 ? 1.126 9.592 10.729 1.00 97.25 117 PRO A CA 1
ATOM 956 C C . PRO A 1 117 ? -0.145 8.753 10.869 1.00 97.25 117 PRO A C 1
ATOM 958 O O . PRO A 1 117 ? -0.817 8.769 11.904 1.00 97.25 117 PRO A O 1
ATOM 961 N N . ALA A 1 118 ? -0.440 7.991 9.825 1.00 97.88 118 ALA A N 1
ATOM 962 C CA . ALA A 1 118 ? -1.602 7.122 9.743 1.00 97.88 118 ALA A CA 1
ATOM 963 C C . ALA A 1 118 ? -1.217 5.744 9.204 1.00 97.88 118 ALA A C 1
ATOM 965 O O . ALA A 1 118 ? -0.186 5.587 8.546 1.00 97.88 118 ALA A O 1
ATOM 966 N N . ILE A 1 119 ? -2.067 4.756 9.463 1.00 98.06 119 ILE A N 1
ATOM 967 C CA . ILE A 1 119 ? -1.943 3.402 8.924 1.00 98.06 119 ILE A CA 1
ATOM 968 C C . ILE A 1 119 ? -3.217 2.975 8.208 1.00 98.06 119 ILE A C 1
ATOM 970 O O . ILE A 1 119 ? -4.294 3.513 8.467 1.00 98.06 119 ILE A O 1
ATOM 974 N N . THR A 1 120 ? -3.102 1.979 7.337 1.00 97.62 120 THR A N 1
ATOM 975 C CA . THR A 1 120 ? -4.248 1.227 6.819 1.00 97.62 120 THR A CA 1
ATOM 976 C C . THR A 1 120 ? -4.317 -0.115 7.534 1.00 97.62 120 THR A C 1
ATOM 978 O O . THR A 1 120 ? -3.446 -0.967 7.369 1.00 97.62 120 THR A O 1
ATOM 981 N N . VAL A 1 121 ? -5.333 -0.289 8.379 1.00 97.81 121 VAL A N 1
ATOM 982 C CA . VAL A 1 121 ? -5.463 -1.500 9.203 1.00 97.81 121 VAL A CA 1
ATOM 983 C C . VAL A 1 121 ? -5.997 -2.660 8.381 1.00 97.81 121 VAL A C 1
ATOM 985 O O . VAL A 1 121 ? -5.465 -3.753 8.491 1.00 97.81 121 VAL A O 1
ATOM 988 N N . ASN A 1 122 ? -7.005 -2.428 7.539 1.00 96.50 122 ASN A N 1
ATOM 989 C CA . ASN A 1 122 ? -7.748 -3.501 6.871 1.00 96.50 122 ASN A CA 1
ATOM 990 C C . ASN A 1 122 ? -6.957 -4.163 5.726 1.00 96.50 122 ASN A C 1
ATOM 992 O O . ASN A 1 122 ? -7.135 -5.345 5.436 1.00 96.50 122 ASN A O 1
ATOM 996 N N . GLY A 1 123 ? -6.056 -3.416 5.083 1.00 95.94 123 GLY A N 1
ATOM 997 C CA . GLY A 1 123 ? -5.296 -3.897 3.934 1.00 95.94 123 GLY A CA 1
ATOM 998 C C . GLY A 1 123 ? -3.994 -3.143 3.697 1.00 95.94 123 GLY A C 1
ATOM 999 O O . GLY A 1 123 ? -3.749 -2.064 4.240 1.00 95.94 123 GLY A O 1
ATOM 1000 N N . CYS A 1 124 ? -3.158 -3.749 2.865 1.00 96.00 124 CYS A N 1
ATOM 1001 C CA . CYS A 1 124 ? -1.932 -3.186 2.327 1.00 96.00 124 CYS A CA 1
ATOM 1002 C C . CYS A 1 124 ? -2.120 -2.880 0.844 1.00 96.00 124 CYS A C 1
ATOM 1004 O O . CYS A 1 124 ? -2.856 -3.568 0.134 1.00 96.00 124 CYS A O 1
ATOM 1006 N N . PHE A 1 125 ? -1.430 -1.842 0.384 1.00 95.12 125 PHE A N 1
ATOM 1007 C CA . PHE A 1 125 ? -1.604 -1.297 -0.948 1.00 95.12 125 PHE A CA 1
ATOM 1008 C C . PHE A 1 125 ? -0.288 -1.145 -1.677 1.00 95.12 125 PHE A C 1
ATOM 1010 O O . PHE A 1 125 ? 0.728 -0.752 -1.096 1.00 95.12 125 PHE A O 1
ATOM 1017 N N . PHE A 1 126 ? -0.318 -1.395 -2.978 1.00 84.69 126 PHE A N 1
ATOM 1018 C CA . PHE A 1 126 ? 0.850 -1.240 -3.815 1.00 84.69 126 PHE A CA 1
ATOM 1019 C C . PHE A 1 126 ? 0.474 -0.931 -5.270 1.00 84.69 126 PHE A C 1
ATOM 1021 O O . PHE A 1 126 ? -0.384 -1.612 -5.821 1.00 84.69 126 PHE A O 1
ATOM 1028 N N . PRO A 1 127 ? 1.100 0.069 -5.921 1.00 82.44 127 PRO A N 1
ATOM 1029 C CA . PRO A 1 127 ? 2.161 0.955 -5.416 1.00 82.44 127 PRO A CA 1
ATOM 1030 C C . PRO A 1 127 ? 1.633 2.166 -4.628 1.00 82.44 127 PRO A C 1
ATOM 1032 O O . PRO A 1 127 ? 2.385 2.837 -3.920 1.00 82.44 127 PRO A O 1
ATOM 1035 N N . ILE A 1 128 ? 0.340 2.471 -4.760 1.00 90.25 128 ILE A N 1
ATOM 1036 C CA . ILE A 1 128 ? -0.343 3.561 -4.055 1.00 90.25 128 ILE A CA 1
ATOM 1037 C C . ILE A 1 128 ? -1.650 3.051 -3.452 1.00 90.25 128 ILE A C 1
ATOM 1039 O O . ILE A 1 128 ? -2.282 2.163 -4.016 1.00 90.25 128 ILE A O 1
ATOM 1043 N N . LYS A 1 129 ? -2.085 3.659 -2.351 1.00 94.38 129 LYS A N 1
ATOM 1044 C CA . LYS A 1 129 ? -3.348 3.389 -1.665 1.00 94.38 129 LYS A CA 1
ATOM 1045 C C . LYS A 1 129 ? -4.544 3.690 -2.566 1.00 94.38 129 LYS A C 1
ATOM 1047 O O . LYS A 1 129 ? -4.890 4.852 -2.774 1.00 94.38 129 LYS A O 1
ATOM 1052 N N . ASN A 1 130 ? -5.163 2.633 -3.075 1.00 90.81 130 ASN A N 1
ATOM 1053 C CA . ASN A 1 130 ? -6.371 2.634 -3.895 1.00 90.81 130 ASN A CA 1
ATOM 1054 C C . ASN A 1 130 ? -7.058 1.261 -3.756 1.00 90.81 130 ASN A C 1
ATOM 1056 O O . ASN A 1 130 ? -6.367 0.265 -3.565 1.00 90.81 130 ASN A O 1
ATOM 1060 N N . LYS A 1 131 ? -8.386 1.202 -3.899 1.00 91.25 131 LYS A N 1
ATOM 1061 C CA . LYS A 1 131 ? -9.176 -0.037 -3.950 1.00 91.25 131 LYS A CA 1
ATOM 1062 C C . LYS A 1 131 ? -8.690 -1.004 -5.033 1.00 91.25 131 LYS A C 1
ATOM 1064 O O . LYS A 1 131 ? -8.671 -2.201 -4.791 1.00 91.25 131 LYS A O 1
ATOM 1069 N N . ASP A 1 132 ? -8.200 -0.494 -6.162 1.00 87.50 132 ASP A N 1
ATOM 1070 C CA . ASP A 1 132 ? -7.671 -1.347 -7.244 1.00 87.50 132 ASP A CA 1
ATOM 1071 C C . ASP A 1 132 ? -6.245 -1.862 -6.979 1.00 87.50 132 ASP A C 1
ATOM 1073 O O . ASP A 1 132 ? -5.741 -2.713 -7.703 1.00 87.50 132 ASP A O 1
ATOM 1077 N N . ASN A 1 133 ? -5.573 -1.333 -5.953 1.00 89.06 133 ASN A N 1
ATOM 1078 C CA . ASN A 1 133 ? -4.163 -1.594 -5.654 1.00 89.06 133 ASN A CA 1
ATOM 1079 C C . ASN A 1 133 ? -3.987 -2.387 -4.354 1.00 89.06 133 ASN A C 1
ATOM 1081 O O . ASN A 1 133 ? -2.969 -2.237 -3.676 1.00 89.06 133 ASN A O 1
ATOM 1085 N N . ILE A 1 134 ? -4.984 -3.174 -3.949 1.00 93.88 134 ILE A N 1
ATOM 1086 C CA . ILE A 1 134 ? -4.889 -4.002 -2.744 1.00 93.88 134 ILE A CA 1
ATOM 1087 C C . ILE A 1 134 ? -3.875 -5.112 -3.016 1.00 93.88 134 ILE A C 1
ATOM 1089 O O . ILE A 1 134 ? -4.093 -5.969 -3.868 1.00 93.88 134 ILE A O 1
ATOM 1093 N N . SER A 1 135 ? -2.758 -5.088 -2.296 1.00 88.31 135 SER A N 1
ATOM 1094 C CA . SER A 1 135 ? -1.706 -6.095 -2.432 1.00 88.31 135 SER A CA 1
ATOM 1095 C C . SER A 1 135 ? -1.864 -7.246 -1.443 1.00 88.31 135 SER A C 1
ATOM 1097 O O . SER A 1 135 ? -1.403 -8.347 -1.730 1.00 88.31 135 SER A O 1
ATOM 1099 N N . ALA A 1 136 ? -2.485 -6.998 -0.287 1.00 92.88 136 ALA A N 1
ATOM 1100 C CA . ALA A 1 136 ? -2.731 -7.984 0.762 1.00 92.88 136 ALA A CA 1
ATOM 1101 C C . ALA A 1 136 ? -3.804 -7.489 1.745 1.00 92.88 136 ALA A C 1
ATOM 1103 O O . ALA A 1 136 ? -3.955 -6.281 1.946 1.00 92.88 136 ALA A O 1
ATOM 1104 N N . LEU A 1 137 ? -4.493 -8.411 2.417 1.00 95.81 137 LEU A N 1
ATOM 1105 C CA . LEU A 1 137 ? -5.294 -8.113 3.611 1.00 95.81 137 LEU A CA 1
ATOM 1106 C C . LEU A 1 137 ? -4.453 -8.398 4.860 1.00 95.81 137 LEU A C 1
ATOM 1108 O O . LEU A 1 137 ? -3.635 -9.312 4.875 1.00 95.81 137 LEU A O 1
ATOM 1112 N N . THR A 1 138 ? -4.621 -7.638 5.937 1.00 95.81 138 THR A N 1
ATOM 1113 C CA . THR A 1 138 ? -3.831 -7.859 7.174 1.00 95.81 138 THR A CA 1
ATOM 1114 C C . THR A 1 138 ? -4.428 -8.973 8.051 1.00 95.81 138 THR A C 1
ATOM 1116 O O . THR A 1 138 ? -3.775 -9.544 8.931 1.00 95.81 138 THR A O 1
ATOM 1119 N N . GLY A 1 139 ? -5.705 -9.299 7.825 1.00 95.25 139 GLY A N 1
ATOM 1120 C CA . GLY A 1 139 ? -6.505 -10.117 8.737 1.00 95.25 139 GLY A CA 1
ATOM 1121 C C . GLY A 1 139 ? -6.818 -9.400 10.056 1.00 95.25 139 GLY A C 1
ATOM 1122 O O . GLY A 1 139 ? -7.026 -10.058 11.078 1.00 95.25 139 GLY A O 1
ATOM 1123 N N . PHE A 1 140 ? -6.808 -8.065 10.040 1.00 97.38 140 PHE A N 1
ATOM 1124 C CA . PHE A 1 140 ? -7.298 -7.209 11.111 1.00 97.38 140 PHE A CA 1
ATOM 1125 C C . PHE A 1 140 ? -8.322 -6.223 10.570 1.00 97.38 140 PHE A C 1
ATOM 1127 O O . PHE A 1 140 ? -8.239 -5.782 9.427 1.00 97.38 140 PHE A O 1
ATOM 1134 N N . LEU A 1 141 ? -9.273 -5.877 11.424 1.00 96.94 141 LEU A N 1
ATOM 1135 C CA . LEU A 1 141 ? -10.344 -4.944 11.153 1.00 96.94 141 LEU A CA 1
ATOM 1136 C C . LEU A 1 141 ? -10.214 -3.739 12.074 1.00 96.94 141 LEU A C 1
ATOM 1138 O O . LEU A 1 141 ? -10.102 -3.906 13.287 1.00 96.94 141 LEU A O 1
ATOM 1142 N N . PHE A 1 142 ? -10.272 -2.543 11.501 1.00 97.62 142 PHE A N 1
ATOM 1143 C CA . PHE A 1 142 ? -10.429 -1.295 12.237 1.00 97.62 142 PHE A CA 1
ATOM 1144 C C . PHE A 1 142 ? -11.905 -0.926 12.373 1.00 97.62 142 PHE A C 1
ATOM 1146 O O . PHE A 1 142 ? -12.651 -0.949 11.391 1.00 97.62 142 PHE A O 1
ATOM 1153 N N . ILE A 1 143 ? -12.303 -0.569 13.591 1.00 97.12 143 ILE A N 1
ATOM 1154 C CA . ILE A 1 143 ? -13.627 -0.040 13.909 1.00 97.12 143 ILE A CA 1
ATOM 1155 C C . ILE A 1 143 ? -13.447 1.255 14.698 1.00 97.12 143 ILE A C 1
ATOM 1157 O O . ILE A 1 143 ? -12.699 1.285 15.679 1.00 97.12 143 ILE A O 1
ATOM 1161 N N . ASP A 1 144 ? -14.126 2.301 14.239 1.00 95.69 144 ASP A N 1
ATOM 1162 C CA . ASP A 1 144 ? -14.122 3.637 14.829 1.00 95.69 144 ASP A CA 1
ATOM 1163 C C . ASP A 1 144 ? -15.515 3.918 15.397 1.00 95.69 144 ASP A C 1
ATOM 1165 O O . ASP A 1 144 ? -16.504 3.850 14.661 1.00 95.69 144 ASP A O 1
ATOM 1169 N N . TYR A 1 145 ? -15.594 4.176 16.698 1.00 94.19 145 TYR A N 1
ATOM 1170 C CA . TYR A 1 145 ? -16.810 4.607 17.377 1.00 94.19 145 TYR A CA 1
ATOM 1171 C C . TYR A 1 145 ? -16.611 6.060 17.805 1.00 94.19 145 TYR A C 1
ATOM 1173 O O . TYR A 1 145 ? -15.752 6.335 18.646 1.00 94.19 145 TYR A O 1
ATOM 1181 N N . ASP A 1 146 ? -17.378 6.972 17.213 1.00 86.00 146 ASP A N 1
ATOM 1182 C CA . ASP A 1 146 ? -17.330 8.406 17.526 1.00 86.00 146 ASP A CA 1
ATOM 1183 C C . ASP A 1 146 ? -18.456 8.778 18.495 1.00 86.00 146 ASP A C 1
ATOM 1185 O O . ASP A 1 146 ? -19.522 8.160 18.466 1.00 86.00 146 ASP A O 1
ATOM 1189 N N . ASP A 1 147 ? -18.225 9.769 19.351 1.00 77.50 147 ASP A N 1
ATOM 1190 C CA . ASP A 1 147 ? -19.216 10.270 20.318 1.00 77.50 147 ASP A CA 1
ATOM 1191 C C . ASP A 1 147 ? -20.359 11.031 19.632 1.00 77.50 147 ASP A C 1
ATOM 1193 O O . ASP A 1 147 ? -21.491 11.013 20.101 1.00 77.50 147 ASP A O 1
ATOM 1197 N N . ASP A 1 148 ? -20.077 11.616 18.468 1.00 74.56 148 ASP A N 1
ATOM 1198 C CA . ASP A 1 148 ? -21.043 12.321 17.621 1.00 74.56 148 ASP A CA 1
ATOM 1199 C C . ASP A 1 148 ? -22.075 11.397 16.922 1.00 74.56 148 ASP A C 1
ATOM 1201 O O . ASP A 1 148 ? -22.951 11.885 16.200 1.00 74.56 148 ASP A O 1
ATOM 1205 N N . LEU A 1 149 ? -21.977 10.068 17.061 1.00 70.31 149 LEU A N 1
ATOM 1206 C CA . LEU A 1 149 ? -22.908 9.127 16.425 1.00 70.31 149 LEU A CA 1
ATOM 1207 C C . LEU A 1 149 ? -24.119 8.838 17.321 1.00 70.31 149 LEU A C 1
ATOM 1209 O O . LEU A 1 149 ? -23.979 8.552 18.507 1.00 70.31 149 LEU A O 1
ATOM 1213 N N . GLU A 1 150 ? -25.315 8.846 16.727 1.00 62.75 150 GLU A N 1
ATOM 1214 C CA . GLU A 1 150 ? -26.547 8.446 17.415 1.00 62.75 150 GLU A CA 1
ATOM 1215 C C . GLU A 1 150 ? -26.389 7.040 18.034 1.00 62.75 150 GLU A C 1
ATOM 1217 O O . GLU A 1 150 ? -25.801 6.135 17.430 1.00 62.75 150 GLU A O 1
ATOM 1222 N N . ASP A 1 151 ? -26.891 6.885 19.263 1.00 66.88 151 ASP A N 1
ATOM 1223 C CA . ASP A 1 151 ? -26.804 5.694 20.129 1.00 66.88 151 ASP A CA 1
ATOM 1224 C C . ASP A 1 151 ? -25.445 5.417 20.804 1.00 66.88 151 ASP A C 1
ATOM 1226 O O . ASP A 1 151 ? -25.331 4.473 21.590 1.00 66.88 151 ASP A O 1
ATOM 1230 N N . ASN A 1 152 ? -24.423 6.248 20.577 1.00 74.81 152 ASN A N 1
ATOM 1231 C CA . ASN A 1 152 ? -23.146 6.126 21.278 1.00 74.81 152 ASN A CA 1
ATOM 1232 C C . ASN A 1 152 ? -23.119 6.949 22.577 1.00 74.81 152 ASN A C 1
ATOM 1234 O O . ASN A 1 152 ? -22.851 8.144 22.568 1.00 74.81 152 ASN A O 1
ATOM 1238 N N . ASP A 1 153 ? -23.302 6.289 23.724 1.00 73.81 153 ASP A N 1
ATOM 1239 C CA . ASP A 1 153 ? -22.962 6.867 25.034 1.00 73.81 153 ASP A CA 1
ATOM 1240 C C . ASP A 1 153 ? -21.474 6.622 25.350 1.00 73.81 153 ASP A C 1
ATOM 1242 O O . ASP A 1 153 ? -21.093 5.661 26.032 1.00 73.81 153 ASP A O 1
ATOM 1246 N N . LEU A 1 154 ? -20.608 7.464 24.774 1.00 75.94 154 LEU A N 1
ATOM 1247 C CA . LEU A 1 154 ? -19.158 7.447 25.014 1.00 75.94 154 LEU A CA 1
ATOM 1248 C C . LEU A 1 154 ? -18.712 8.457 26.084 1.00 75.94 154 LEU A C 1
ATOM 1250 O O . LEU A 1 154 ? -17.511 8.702 26.211 1.00 75.94 154 LEU A O 1
ATOM 1254 N N . GLU A 1 155 ? -19.640 9.007 26.880 1.00 74.31 155 GLU A N 1
ATOM 1255 C CA . GLU A 1 155 ? -19.332 10.009 27.914 1.00 74.31 155 GLU A CA 1
ATOM 1256 C C . GLU A 1 155 ? -18.277 9.483 28.910 1.00 74.31 155 GLU A C 1
ATOM 1258 O O . GLU A 1 155 ? -17.373 10.211 29.327 1.00 74.31 155 GLU A O 1
ATOM 1263 N N . ASP A 1 156 ? -18.306 8.171 29.184 1.00 83.44 156 ASP A N 1
ATOM 1264 C CA . ASP A 1 156 ? -17.228 7.443 29.858 1.00 83.44 156 ASP A CA 1
ATOM 1265 C C . ASP A 1 156 ? -16.529 6.438 28.923 1.00 83.44 156 ASP A C 1
ATOM 1267 O O . ASP A 1 156 ? -16.789 5.227 28.912 1.00 83.44 156 ASP A O 1
ATOM 1271 N N . ILE A 1 157 ? -15.551 6.940 28.168 1.00 88.56 157 ILE A N 1
ATOM 1272 C CA . ILE A 1 157 ? -14.691 6.124 27.303 1.00 88.56 157 ILE A CA 1
ATOM 1273 C C . ILE A 1 157 ? -13.973 4.988 28.058 1.00 88.56 157 ILE A C 1
ATOM 1275 O O . ILE A 1 157 ? -13.658 3.950 27.473 1.00 88.56 157 ILE A O 1
ATOM 1279 N N . THR A 1 158 ? -13.713 5.137 29.362 1.00 88.31 158 THR A N 1
ATOM 1280 C CA . THR A 1 158 ? -13.043 4.113 30.181 1.00 88.31 158 THR A CA 1
ATOM 1281 C C . THR A 1 158 ? -13.973 2.932 30.432 1.00 88.31 158 THR A C 1
ATOM 1283 O O . THR A 1 158 ? -13.561 1.770 30.298 1.00 88.31 158 THR A O 1
ATOM 1286 N N . LYS A 1 159 ? -15.249 3.211 30.716 1.00 90.06 159 LYS A N 1
ATOM 1287 C CA . LYS A 1 159 ? -16.306 2.196 30.794 1.00 90.06 159 LYS A CA 1
ATOM 1288 C C . LYS A 1 159 ? -16.460 1.464 29.463 1.00 90.06 159 LYS A C 1
ATOM 1290 O O . LYS A 1 159 ? -16.493 0.235 29.451 1.00 90.06 159 LYS A O 1
ATOM 1295 N N . GLN A 1 160 ? -16.444 2.181 28.340 1.00 92.25 160 GLN A N 1
ATOM 1296 C CA . GLN A 1 160 ? -16.580 1.578 27.008 1.00 92.25 160 GLN A CA 1
ATOM 1297 C C . GLN A 1 160 ? -15.371 0.717 26.614 1.00 92.25 160 GLN A C 1
ATOM 1299 O O . GLN A 1 160 ? -15.530 -0.395 26.106 1.00 92.25 160 GLN A O 1
ATOM 1304 N N . LYS A 1 161 ? -14.147 1.153 26.945 1.00 94.94 161 LYS A N 1
ATOM 1305 C CA . LYS A 1 161 ? -12.937 0.319 26.831 1.00 94.94 161 LYS A CA 1
ATOM 1306 C C . LYS A 1 161 ? -13.059 -0.970 27.650 1.00 94.94 161 LYS A C 1
ATOM 1308 O O . LYS A 1 161 ? -12.671 -2.036 27.169 1.00 94.94 161 LYS A O 1
ATOM 1313 N N . SER A 1 162 ? -13.596 -0.882 28.867 1.00 94.12 162 SER A N 1
ATOM 1314 C CA . SER A 1 162 ? -13.792 -2.034 29.758 1.00 94.12 162 SER A CA 1
ATOM 1315 C C . SER A 1 162 ? -14.842 -3.004 29.212 1.00 94.12 162 SER A C 1
ATOM 1317 O O . SER A 1 162 ? -14.573 -4.202 29.133 1.00 94.12 162 SER A O 1
ATOM 1319 N N . LEU A 1 163 ? -15.972 -2.487 28.722 1.00 94.44 163 LEU A N 1
ATOM 1320 C CA . LEU A 1 163 ? -17.022 -3.269 28.067 1.00 94.44 163 LEU A CA 1
ATOM 1321 C C . LEU A 1 163 ? -16.498 -3.996 26.820 1.00 94.44 163 LEU A C 1
ATOM 1323 O O . LEU A 1 163 ? -16.727 -5.193 26.642 1.00 94.44 163 LEU A O 1
ATOM 1327 N N . ALA A 1 164 ? -15.754 -3.295 25.961 1.00 96.19 164 ALA A N 1
ATOM 1328 C CA . ALA A 1 164 ? -15.152 -3.892 24.775 1.00 96.19 164 ALA A CA 1
ATOM 1329 C C . ALA A 1 164 ? -14.111 -4.961 25.138 1.00 96.19 164 ALA A C 1
ATOM 1331 O O . ALA A 1 164 ? -14.060 -6.022 24.511 1.00 96.19 164 ALA A O 1
ATOM 1332 N N . ARG A 1 165 ? -13.307 -4.727 26.183 1.00 96.88 165 ARG A N 1
ATOM 1333 C CA . ARG A 1 165 ? -12.368 -5.728 26.704 1.00 96.88 165 ARG A CA 1
ATOM 1334 C C . ARG A 1 165 ? -13.091 -6.984 27.175 1.00 96.88 165 ARG A C 1
ATOM 1336 O O . ARG A 1 165 ? -12.639 -8.075 26.844 1.00 96.88 165 ARG A O 1
ATOM 1343 N N . GLU A 1 166 ? -14.180 -6.833 27.918 1.00 97.31 166 GLU A N 1
ATOM 1344 C CA . GLU A 1 166 ? -14.976 -7.948 28.431 1.00 97.31 166 GLU A CA 1
ATOM 1345 C C . GLU A 1 166 ? -15.614 -8.758 27.295 1.00 97.31 166 GLU A C 1
ATOM 1347 O O . GLU A 1 166 ? -15.437 -9.972 27.220 1.00 97.31 166 GLU A O 1
ATOM 1352 N N . LYS A 1 167 ? -16.307 -8.087 26.368 1.00 97.25 167 LYS A N 1
ATOM 1353 C CA . LYS A 1 167 ? -17.113 -8.757 25.338 1.00 97.25 167 LYS A CA 1
ATOM 1354 C C . LYS A 1 167 ? -16.301 -9.331 24.178 1.00 97.25 167 LYS A C 1
ATOM 1356 O O . LYS A 1 167 ? -16.641 -10.392 23.657 1.00 97.25 167 LYS A O 1
ATOM 1361 N N . ILE A 1 168 ? -15.259 -8.625 23.730 1.00 97.44 168 ILE A N 1
ATOM 1362 C CA . ILE A 1 168 ? -14.508 -8.981 22.511 1.00 97.44 168 ILE A CA 1
ATOM 1363 C C . ILE A 1 168 ? -12.985 -8.929 22.680 1.00 97.44 168 ILE A C 1
ATOM 1365 O O . ILE A 1 168 ? -12.263 -9.230 21.731 1.00 97.44 168 ILE A O 1
ATOM 1369 N N . GLY A 1 169 ? -12.462 -8.596 23.866 1.00 96.88 169 GLY A N 1
ATOM 1370 C CA . GLY A 1 169 ? -11.029 -8.353 24.079 1.00 96.88 169 GLY A CA 1
ATOM 1371 C C . GLY A 1 169 ? -10.114 -9.531 23.733 1.00 96.88 169 GLY A C 1
ATOM 1372 O O . GLY A 1 169 ? -8.963 -9.323 23.349 1.00 96.88 169 GLY A O 1
ATOM 1373 N N . LYS A 1 170 ? -10.621 -10.770 23.774 1.00 97.88 170 LYS A N 1
ATOM 1374 C CA . LYS A 1 170 ? -9.863 -11.952 23.330 1.00 97.88 170 LYS A CA 1
ATOM 1375 C C . LYS A 1 170 ? -9.565 -11.973 21.824 1.00 97.88 170 LYS A C 1
ATOM 1377 O O . LYS A 1 170 ? -8.622 -12.640 21.413 1.00 97.88 170 LYS A O 1
ATOM 1382 N N . TYR A 1 171 ? -10.311 -11.211 21.024 1.00 98.31 171 TYR A N 1
ATOM 1383 C CA . TYR A 1 171 ? -10.108 -11.055 19.580 1.00 98.31 171 TYR A CA 1
ATOM 1384 C C . TYR A 1 171 ? -9.374 -9.755 19.211 1.00 98.31 171 TYR A C 1
ATOM 1386 O O . TYR A 1 171 ? -8.929 -9.594 18.073 1.00 98.31 171 TYR A O 1
ATOM 1394 N N . CYS A 1 172 ? -9.255 -8.807 20.142 1.00 98.12 172 CYS A N 1
ATOM 1395 C CA . CYS A 1 172 ? -8.709 -7.480 19.867 1.00 98.12 172 CYS A CA 1
ATOM 1396 C C . CYS A 1 172 ? -7.184 -7.449 19.980 1.00 98.12 172 CYS A C 1
ATOM 1398 O O . CYS A 1 172 ? -6.635 -7.832 21.003 1.00 98.12 172 CYS A O 1
ATOM 1400 N N . LEU A 1 173 ? -6.502 -6.883 18.985 1.00 98.19 173 LEU A N 1
ATOM 1401 C CA . LEU A 1 173 ? -5.098 -6.487 19.113 1.00 98.19 173 LEU A CA 1
ATOM 1402 C C . LEU A 1 173 ? -4.955 -5.300 20.071 1.00 98.19 173 LEU A C 1
ATOM 1404 O O . LEU A 1 173 ? -4.088 -5.295 20.951 1.00 98.19 173 LEU A O 1
ATOM 1408 N N . SER A 1 174 ? -5.812 -4.291 19.891 1.00 98.19 174 SER A N 1
ATOM 1409 C CA . SER A 1 174 ? -5.849 -3.095 20.726 1.00 98.19 174 SER A CA 1
ATOM 1410 C C . SER A 1 174 ? -7.258 -2.520 20.869 1.00 98.19 174 SER A C 1
ATOM 1412 O O . SER A 1 174 ? -8.073 -2.577 19.945 1.00 98.19 174 SER A O 1
ATOM 1414 N N . ILE A 1 175 ? -7.522 -1.938 22.040 1.00 98.31 175 ILE A N 1
ATOM 1415 C CA . ILE A 1 175 ? -8.699 -1.115 22.336 1.00 98.31 175 ILE A CA 1
ATOM 1416 C C . ILE A 1 175 ? -8.199 0.165 23.007 1.00 98.31 175 ILE A C 1
ATOM 1418 O O . ILE A 1 175 ? -7.541 0.103 24.053 1.00 98.31 175 ILE A O 1
ATOM 1422 N N . HIS A 1 176 ? -8.451 1.310 22.379 1.00 97.81 176 HIS A N 1
ATOM 1423 C CA . HIS A 1 176 ? -7.814 2.569 22.753 1.00 97.81 176 HIS A CA 1
ATOM 1424 C C . HIS A 1 176 ? -8.641 3.792 22.369 1.00 97.81 176 HIS A C 1
ATOM 1426 O O . HIS A 1 176 ? -9.533 3.714 21.528 1.00 97.81 176 HIS A O 1
ATOM 1432 N N . LYS A 1 177 ? -8.325 4.932 22.979 1.00 96.12 177 LYS A N 1
ATOM 1433 C CA . LYS A 1 177 ? -8.943 6.216 22.645 1.00 96.12 177 LYS A CA 1
ATOM 1434 C C . LYS A 1 177 ? -8.571 6.657 21.225 1.00 96.12 177 LYS A C 1
ATOM 1436 O O . LYS A 1 177 ? -7.436 6.469 20.762 1.00 96.12 177 LYS A O 1
ATOM 1441 N N . SER A 1 178 ? -9.526 7.278 20.542 1.00 94.56 178 SER A N 1
ATOM 1442 C CA . SER A 1 178 ? -9.307 7.931 19.254 1.00 94.56 178 SER A CA 1
ATOM 1443 C C . SER A 1 178 ? -8.372 9.136 19.413 1.00 94.56 178 SER A C 1
ATOM 1445 O O . SER A 1 178 ? -8.005 9.540 20.516 1.00 94.56 178 SER A O 1
ATOM 1447 N N . PHE A 1 179 ? -7.958 9.742 18.298 1.00 92.75 179 PHE A N 1
ATOM 1448 C CA . PHE A 1 179 ? -6.936 10.799 18.296 1.00 92.75 179 PHE A CA 1
ATOM 1449 C C . PHE A 1 179 ? -7.248 12.001 19.206 1.00 92.75 179 PHE A C 1
ATOM 1451 O O . PHE A 1 179 ? -6.322 12.592 19.750 1.00 92.75 179 PHE A O 1
ATOM 1458 N N . ARG A 1 180 ? -8.527 12.363 19.364 1.00 87.62 180 ARG A N 1
ATOM 1459 C CA . ARG A 1 180 ? -8.965 13.486 20.216 1.00 87.62 180 ARG A CA 1
ATOM 1460 C C . ARG A 1 180 ? -9.340 13.066 21.637 1.00 87.62 180 ARG A C 1
ATOM 1462 O O . ARG A 1 180 ? -9.605 13.922 22.468 1.00 87.62 180 ARG A O 1
ATOM 1469 N N . GLY A 1 181 ? -9.382 11.765 21.912 1.00 88.44 181 GLY A N 1
ATOM 1470 C CA . GLY A 1 181 ? -9.723 11.223 23.224 1.00 88.44 181 GLY A CA 1
ATOM 1471 C C . GLY A 1 181 ? -11.200 10.877 23.444 1.00 88.44 181 GLY A C 1
ATOM 1472 O O . GLY A 1 181 ? -11.452 10.071 24.334 1.00 88.44 181 GLY A O 1
ATOM 1473 N N . GLY A 1 182 ? -12.132 11.436 22.657 1.00 87.50 182 GLY A N 1
ATOM 1474 C CA . GLY A 1 182 ? -13.584 11.217 22.817 1.00 87.50 182 GLY A CA 1
ATOM 1475 C C . GLY A 1 182 ? -14.121 9.922 22.194 1.00 87.50 182 GLY A C 1
ATOM 1476 O O . GLY A 1 182 ? -15.017 9.296 22.742 1.00 87.50 182 GLY A O 1
ATOM 1477 N N . GLY A 1 183 ? -13.520 9.462 21.094 1.00 92.88 183 GLY A N 1
ATOM 1478 C CA . GLY A 1 183 ? -13.939 8.231 20.412 1.00 92.88 183 GLY A CA 1
ATOM 1479 C C . GLY A 1 183 ? -13.197 6.976 20.885 1.00 92.88 183 GLY A C 1
ATOM 1480 O O . GLY A 1 183 ? -12.134 7.054 21.513 1.00 92.88 183 GLY A O 1
ATOM 1481 N N . LEU A 1 184 ? -13.711 5.804 20.511 1.00 95.69 184 LEU A N 1
ATOM 1482 C CA . LEU A 1 184 ? -13.116 4.491 20.766 1.00 95.69 184 LEU A CA 1
ATOM 1483 C C . LEU A 1 184 ? -12.633 3.854 19.459 1.00 95.69 184 LEU A C 1
ATOM 1485 O O . LEU A 1 184 ? -13.418 3.555 18.565 1.00 95.69 184 LEU A O 1
ATOM 1489 N N . HIS A 1 185 ? -11.340 3.556 19.379 1.00 97.44 185 HIS A N 1
ATOM 1490 C CA . HIS A 1 185 ? -10.771 2.736 18.317 1.00 97.44 185 HIS A CA 1
ATOM 1491 C C . HIS A 1 185 ? -10.612 1.286 18.783 1.00 97.44 185 HIS A C 1
ATOM 1493 O O . HIS A 1 185 ? -10.001 1.001 19.822 1.00 97.44 185 HIS A O 1
ATOM 1499 N N . VAL A 1 186 ? -11.082 0.352 17.958 1.00 98.06 186 VAL A N 1
ATOM 1500 C CA . VAL A 1 186 ? -10.945 -1.089 18.190 1.00 98.06 186 VAL A CA 1
ATOM 1501 C C . VAL A 1 186 ? -10.289 -1.745 16.977 1.00 98.06 186 VAL A C 1
ATOM 1503 O O . VAL A 1 186 ? -10.714 -1.534 15.842 1.00 98.06 186 VAL A O 1
ATOM 1506 N N . ILE A 1 187 ? -9.255 -2.557 17.216 1.00 98.31 187 ILE A N 1
ATOM 1507 C CA . ILE A 1 187 ? -8.591 -3.354 16.177 1.00 98.31 187 ILE A CA 1
ATOM 1508 C C . ILE A 1 187 ? -8.793 -4.834 16.479 1.00 98.31 187 ILE A C 1
ATOM 1510 O O . ILE A 1 187 ? -8.238 -5.347 17.450 1.00 98.31 187 ILE A O 1
ATOM 1514 N N . VAL A 1 188 ? -9.562 -5.528 15.641 1.00 98.25 188 VAL A N 1
ATOM 1515 C CA . VAL A 1 188 ? -9.995 -6.918 15.863 1.00 98.25 188 VAL A CA 1
ATOM 1516 C C . VAL A 1 188 ? -9.336 -7.850 14.858 1.00 98.25 188 VAL A C 1
ATOM 1518 O O . VAL A 1 188 ? -9.300 -7.549 13.669 1.00 98.25 188 VAL A O 1
ATOM 1521 N N . ARG A 1 189 ? -8.824 -9.001 15.301 1.00 97.81 189 ARG A N 1
ATOM 1522 C CA . ARG A 1 189 ? -8.351 -10.047 14.391 1.00 97.81 189 ARG A CA 1
ATOM 1523 C C . ARG A 1 189 ? -9.544 -10.774 13.785 1.00 97.81 189 ARG A C 1
ATOM 1525 O O . ARG A 1 189 ? -10.380 -11.318 14.498 1.00 97.81 189 ARG A O 1
ATOM 1532 N N . VAL A 1 190 ? -9.572 -10.837 12.464 1.00 96.62 190 VAL A N 1
ATOM 1533 C CA . VAL A 1 190 ? -10.655 -11.421 11.665 1.00 96.62 190 VAL A CA 1
ATOM 1534 C C . VAL A 1 190 ? -10.066 -12.283 10.547 1.00 96.62 190 VAL A C 1
ATOM 1536 O O . VAL A 1 190 ? -8.854 -12.267 10.308 1.00 96.62 190 VAL A O 1
ATOM 1539 N N . ASN A 1 191 ? -10.913 -13.050 9.863 1.00 90.62 191 ASN A N 1
ATOM 1540 C CA . ASN A 1 191 ? -10.528 -13.823 8.683 1.00 90.62 191 ASN A CA 1
ATOM 1541 C C . ASN A 1 191 ? -11.135 -13.222 7.410 1.00 90.62 191 ASN A C 1
ATOM 1543 O O . ASN A 1 191 ? -11.962 -13.858 6.768 1.00 90.62 191 ASN A O 1
ATOM 1547 N N . LEU A 1 192 ? -10.751 -11.983 7.087 1.00 89.00 192 LEU A N 1
ATOM 1548 C CA . LEU A 1 192 ? -11.214 -11.317 5.869 1.00 89.00 192 LEU A CA 1
ATOM 1549 C C . LEU A 1 192 ? -10.662 -12.038 4.639 1.00 89.00 192 LEU A C 1
ATOM 1551 O O . LEU A 1 192 ? -9.443 -12.112 4.465 1.00 89.00 192 LEU A O 1
ATOM 1555 N N . LYS A 1 193 ? -11.557 -12.522 3.783 1.00 86.62 193 LYS A N 1
ATOM 1556 C CA . LYS A 1 193 ? -11.221 -13.093 2.473 1.00 86.62 193 LYS A CA 1
ATOM 1557 C C . LYS A 1 193 ? -11.261 -12.040 1.382 1.00 86.62 193 LYS A C 1
ATOM 1559 O O . LYS A 1 193 ? -10.435 -12.050 0.470 1.00 86.62 193 LYS A O 1
ATOM 1564 N N . THR A 1 194 ? -12.215 -11.120 1.495 1.00 89.06 194 THR A N 1
ATOM 1565 C CA . THR A 1 194 ? -12.417 -10.031 0.543 1.00 89.06 194 THR A CA 1
ATOM 1566 C C . THR A 1 194 ? -12.652 -8.707 1.276 1.00 89.06 194 THR A C 1
ATOM 1568 O O . THR A 1 194 ? -13.087 -8.701 2.431 1.00 89.06 194 THR A O 1
ATOM 1571 N N . PRO A 1 195 ? -12.377 -7.561 0.630 1.00 90.12 195 PRO A N 1
ATOM 1572 C CA . PRO A 1 195 ? -12.720 -6.244 1.168 1.00 90.12 195 PRO A CA 1
ATOM 1573 C C . PRO A 1 195 ? -14.210 -6.065 1.488 1.00 90.12 195 PRO A C 1
ATOM 1575 O O . PRO A 1 195 ? -14.545 -5.329 2.412 1.00 90.12 195 PRO A O 1
ATOM 1578 N N . ASP A 1 196 ? -15.094 -6.747 0.757 1.00 90.56 196 ASP A N 1
ATOM 1579 C CA . ASP A 1 196 ? -16.549 -6.588 0.874 1.00 90.56 196 ASP A CA 1
ATOM 1580 C C . ASP A 1 196 ? -17.116 -7.195 2.169 1.00 90.56 196 ASP A C 1
ATOM 1582 O O . ASP A 1 196 ? -18.236 -6.887 2.571 1.00 90.56 196 ASP A O 1
ATOM 1586 N N . GLU A 1 197 ? -16.331 -8.013 2.876 1.00 91.00 197 GLU A N 1
ATOM 1587 C CA . GLU A 1 197 ? -16.704 -8.577 4.177 1.00 91.00 197 GLU A CA 1
ATOM 1588 C C . GLU A 1 197 ? -16.535 -7.579 5.336 1.00 91.00 197 GLU A C 1
ATOM 1590 O O . GLU A 1 197 ? -17.117 -7.776 6.405 1.00 91.00 197 GLU A O 1
ATOM 1595 N N . ILE A 1 198 ? -15.764 -6.499 5.145 1.00 94.31 198 ILE A N 1
ATOM 1596 C CA . ILE A 1 198 ? -15.462 -5.500 6.185 1.00 94.31 198 ILE A CA 1
ATOM 1597 C C . ILE A 1 198 ? -16.741 -4.954 6.856 1.00 94.31 198 ILE A C 1
ATOM 1599 O O . ILE A 1 198 ? -16.821 -5.059 8.084 1.00 94.31 198 ILE A O 1
ATOM 1603 N N . PRO A 1 199 ? -17.752 -4.433 6.121 1.00 94.38 199 PRO A N 1
ATOM 1604 C CA . PRO A 1 199 ? -18.982 -3.936 6.741 1.00 94.38 199 PRO A CA 1
ATOM 1605 C C . PRO A 1 199 ? -19.704 -4.987 7.596 1.00 94.38 199 PRO A C 1
ATOM 1607 O O . PRO A 1 199 ? -20.209 -4.666 8.668 1.00 94.38 199 PRO A O 1
ATOM 1610 N N . VAL A 1 200 ? -19.725 -6.251 7.160 1.00 93.75 200 VAL A N 1
ATOM 1611 C CA . VAL A 1 200 ? -20.449 -7.328 7.858 1.00 93.75 200 VAL A CA 1
ATOM 1612 C C . VAL A 1 200 ? -19.784 -7.669 9.187 1.00 93.75 200 VAL A C 1
ATOM 1614 O O . VAL A 1 200 ? -20.463 -7.833 10.203 1.00 93.75 200 VAL A O 1
ATOM 1617 N N . TYR A 1 201 ? -18.451 -7.733 9.212 1.00 95.50 201 TYR A N 1
ATOM 1618 C CA . TYR A 1 201 ? -17.717 -7.904 10.462 1.00 95.50 201 TYR A CA 1
ATOM 1619 C C . TYR A 1 201 ? -17.881 -6.698 11.397 1.00 95.50 201 TYR A C 1
ATOM 1621 O O . TYR A 1 201 ? -18.070 -6.899 12.598 1.00 95.50 201 TYR A O 1
ATOM 1629 N N . GLN A 1 202 ? -17.842 -5.468 10.869 1.00 95.62 202 GLN A N 1
ATOM 1630 C CA . GLN A 1 202 ? -18.059 -4.256 11.668 1.00 95.62 202 GLN A CA 1
ATOM 1631 C C . GLN A 1 202 ? -19.440 -4.272 12.322 1.00 95.62 202 GLN A C 1
ATOM 1633 O O . GLN A 1 202 ? -19.531 -4.125 13.536 1.00 95.62 202 GLN A O 1
ATOM 1638 N N . GLU A 1 203 ? -20.497 -4.546 11.558 1.00 94.06 203 GLU A N 1
ATOM 1639 C CA . GLU A 1 203 ? -21.868 -4.620 12.069 1.00 94.06 203 GLU A CA 1
ATOM 1640 C C . GLU A 1 203 ? -22.034 -5.709 13.141 1.00 94.06 203 GLU A C 1
ATOM 1642 O O . GLU A 1 203 ? -22.609 -5.454 14.201 1.00 94.06 203 GLU A O 1
ATOM 1647 N N . ALA A 1 204 ? -21.479 -6.905 12.916 1.00 94.38 204 ALA A N 1
ATOM 1648 C CA . ALA A 1 204 ? -21.541 -7.995 13.888 1.00 94.38 204 ALA A CA 1
ATOM 1649 C C . ALA A 1 204 ? -20.877 -7.621 15.224 1.00 94.38 204 ALA A C 1
ATOM 1651 O O . ALA A 1 204 ? -21.429 -7.895 16.291 1.00 94.38 204 ALA A O 1
ATOM 1652 N N . ILE A 1 205 ? -19.711 -6.973 15.177 1.00 95.81 205 ILE A N 1
ATOM 1653 C CA . ILE A 1 205 ? -18.969 -6.559 16.373 1.00 95.81 205 ILE A CA 1
ATOM 1654 C C . ILE A 1 205 ? -19.665 -5.384 17.069 1.00 95.81 205 ILE A C 1
ATOM 1656 O O . ILE A 1 205 ? -19.840 -5.407 18.287 1.00 95.81 205 ILE A O 1
ATOM 1660 N N . SER A 1 206 ? -20.119 -4.392 16.307 1.00 94.62 206 SER A N 1
ATOM 1661 C CA . SER A 1 206 ? -20.888 -3.252 16.809 1.00 94.62 206 SER A CA 1
ATOM 1662 C C . SER A 1 206 ? -22.158 -3.687 17.534 1.00 94.62 206 SER A C 1
ATOM 1664 O O . SER A 1 206 ? -22.428 -3.210 18.633 1.00 94.62 206 SER A O 1
ATOM 1666 N N . LYS A 1 207 ? -22.874 -4.686 17.005 1.00 93.94 207 LYS A N 1
ATOM 1667 C CA . LYS A 1 207 ? -24.048 -5.269 17.666 1.00 93.94 207 LYS A CA 1
ATOM 1668 C C . LYS A 1 207 ? -23.711 -5.944 18.999 1.00 93.94 207 LYS A C 1
ATOM 1670 O O . LYS A 1 207 ? -24.493 -5.844 19.939 1.00 93.94 207 LYS A O 1
ATOM 1675 N N . ILE A 1 208 ? -22.564 -6.621 19.103 1.00 94.62 208 ILE A N 1
ATOM 1676 C CA . ILE A 1 208 ? -22.105 -7.217 20.371 1.00 94.62 208 ILE A CA 1
ATOM 1677 C C . ILE A 1 208 ? -21.841 -6.117 21.404 1.00 94.62 208 ILE A C 1
ATOM 1679 O O . ILE A 1 208 ? -22.232 -6.247 22.568 1.00 94.62 208 ILE A O 1
ATOM 1683 N N . LEU A 1 209 ? -21.187 -5.031 20.987 1.00 93.06 209 LEU A N 1
ATOM 1684 C CA . LEU A 1 209 ? -20.874 -3.914 21.875 1.00 93.06 209 LEU A CA 1
ATOM 1685 C C . LEU A 1 209 ? -22.102 -3.073 22.231 1.00 93.06 209 LEU A C 1
ATOM 1687 O O . LEU A 1 209 ? -22.151 -2.567 23.347 1.00 93.06 209 LEU A O 1
ATOM 1691 N N . GLY A 1 210 ? -23.105 -3.015 21.353 1.00 91.81 210 GLY A N 1
ATOM 1692 C CA . GLY A 1 210 ? -24.227 -2.086 21.477 1.00 91.81 210 GLY A CA 1
ATOM 1693 C C . GLY A 1 210 ? -23.813 -0.653 21.144 1.00 91.81 210 GLY A C 1
ATOM 1694 O O . GLY A 1 210 ? -24.282 0.267 21.795 1.00 91.81 210 GLY A O 1
ATOM 1695 N N . LEU A 1 211 ? -22.892 -0.488 20.188 1.00 91.56 211 LEU A N 1
ATOM 1696 C CA . LEU A 1 211 ? -22.365 0.804 19.745 1.00 91.56 211 LEU A CA 1
ATOM 1697 C C . LEU A 1 211 ? -22.516 0.938 18.229 1.00 91.56 211 LEU A C 1
ATOM 1699 O O . LEU A 1 211 ? -22.349 -0.042 17.501 1.00 91.56 211 LEU A O 1
ATOM 1703 N N . THR A 1 212 ? -22.744 2.153 17.750 1.00 92.81 212 THR A N 1
ATOM 1704 C CA . THR A 1 212 ? -22.804 2.507 16.330 1.00 92.81 212 THR A CA 1
ATOM 1705 C C . THR A 1 212 ? -21.411 2.897 15.831 1.00 92.81 212 THR A C 1
ATOM 1707 O O . THR A 1 212 ? -20.791 3.821 16.352 1.00 92.81 212 THR A O 1
ATOM 1710 N N . HIS A 1 213 ? -20.884 2.206 14.817 1.00 94.00 213 HIS A N 1
ATOM 1711 C CA . HIS A 1 213 ? -19.584 2.547 14.220 1.00 94.00 213 HIS A CA 1
ATOM 1712 C C . HIS A 1 213 ? -19.710 3.559 13.069 1.00 94.00 213 HIS A C 1
ATOM 1714 O O . HIS A 1 213 ? -20.737 3.623 12.389 1.00 94.00 213 HIS A O 1
ATOM 1720 N N . ASP A 1 214 ? -18.627 4.288 12.778 1.00 92.38 214 ASP A N 1
ATOM 1721 C CA . ASP A 1 214 ? -18.515 5.120 11.574 1.00 92.38 214 ASP A CA 1
ATOM 1722 C C . ASP A 1 214 ? -18.512 4.231 10.318 1.00 92.38 214 ASP A C 1
ATOM 1724 O O . ASP A 1 214 ? -17.519 3.569 9.996 1.00 92.38 214 ASP A O 1
ATOM 1728 N N . LYS A 1 215 ? -19.617 4.247 9.562 1.00 89.75 215 LYS A N 1
ATOM 1729 C CA . LYS A 1 215 ? -19.783 3.471 8.320 1.00 89.75 215 LYS A CA 1
ATOM 1730 C C . LYS A 1 215 ? -18.733 3.804 7.260 1.00 89.75 215 LYS A C 1
ATOM 1732 O O . LYS A 1 215 ? -18.458 2.968 6.400 1.00 89.75 215 LYS A O 1
ATOM 1737 N N . ILE A 1 216 ? -18.108 4.984 7.302 1.00 87.94 216 ILE A N 1
ATOM 1738 C CA . ILE A 1 216 ? -17.024 5.349 6.375 1.00 87.94 216 ILE A CA 1
ATOM 1739 C C . ILE A 1 216 ? -15.794 4.452 6.604 1.00 87.94 216 ILE A C 1
ATOM 1741 O O . ILE A 1 216 ? -15.004 4.224 5.683 1.00 87.94 216 ILE A O 1
ATOM 1745 N N . CYS A 1 217 ? -15.642 3.880 7.801 1.00 88.50 217 CYS A N 1
ATOM 1746 C CA . CYS A 1 217 ? -14.573 2.935 8.110 1.00 88.50 217 CYS A CA 1
ATOM 1747 C C . CYS A 1 217 ? -14.749 1.552 7.470 1.00 88.50 217 CYS A C 1
ATOM 1749 O O . CYS A 1 217 ? -13.841 0.726 7.578 1.00 88.50 217 CYS A O 1
ATOM 1751 N N . SER A 1 218 ? -15.852 1.310 6.758 1.00 90.44 218 SER A N 1
ATOM 1752 C CA . SER A 1 218 ? -16.041 0.101 5.947 1.00 90.44 218 SER A CA 1
ATOM 1753 C C . SER A 1 218 ? -15.180 0.065 4.676 1.00 90.44 218 SER A C 1
ATOM 1755 O O . SER A 1 218 ? -15.022 -0.981 4.050 1.00 90.44 218 SER A O 1
ATOM 1757 N N . ASP A 1 219 ? -14.562 1.189 4.297 1.00 93.06 219 ASP A N 1
ATOM 1758 C CA . ASP A 1 219 ? -13.627 1.242 3.177 1.00 93.06 219 ASP A CA 1
ATOM 1759 C C . ASP A 1 219 ? -12.295 0.558 3.540 1.00 93.06 219 ASP A C 1
ATOM 1761 O O . ASP A 1 219 ? -11.596 0.968 4.468 1.00 93.06 219 ASP A O 1
ATOM 1765 N N . VAL A 1 220 ? -11.875 -0.450 2.768 1.00 95.06 220 VAL A N 1
ATOM 1766 C CA . VAL A 1 220 ? -10.571 -1.121 2.950 1.00 95.06 220 VAL A CA 1
ATOM 1767 C C . VAL A 1 220 ? -9.386 -0.149 2.930 1.00 95.06 220 VAL A C 1
ATOM 1769 O O . VAL A 1 220 ? -8.370 -0.384 3.580 1.00 95.06 220 VAL A O 1
ATOM 1772 N N . THR A 1 221 ? -9.518 0.977 2.223 1.00 95.56 221 THR A N 1
ATOM 1773 C CA . THR A 1 221 ? -8.497 2.023 2.107 1.00 95.56 221 THR A CA 1
ATOM 1774 C C . THR A 1 221 ? -8.526 3.041 3.252 1.00 95.56 221 THR A C 1
ATOM 1776 O O . THR A 1 221 ? -7.802 4.045 3.184 1.00 95.56 221 THR A O 1
ATOM 1779 N N . ARG A 1 222 ? -9.367 2.840 4.277 1.00 95.88 222 ARG A N 1
ATOM 1780 C CA . ARG A 1 222 ? -9.530 3.779 5.389 1.00 95.88 222 ARG A CA 1
ATOM 1781 C C . ARG A 1 222 ? -8.231 3.933 6.178 1.00 95.88 222 ARG A C 1
ATOM 1783 O O . ARG A 1 222 ? -7.558 2.960 6.519 1.00 95.88 222 ARG A O 1
ATOM 1790 N N . PHE A 1 223 ? -7.908 5.186 6.486 1.00 97.25 223 PHE A N 1
ATOM 1791 C CA . PHE A 1 223 ? -6.825 5.522 7.397 1.00 97.25 223 PHE A CA 1
ATOM 1792 C C . PHE A 1 223 ? -7.289 5.490 8.847 1.00 97.25 223 PHE A C 1
ATOM 1794 O O . PHE A 1 223 ? -8.310 6.085 9.182 1.00 97.25 223 PHE A O 1
ATOM 1801 N N . MET A 1 224 ? -6.452 4.921 9.707 1.00 97.19 224 MET A N 1
ATOM 1802 C CA . MET A 1 224 ? -6.456 5.185 11.138 1.00 97.19 224 MET A CA 1
ATOM 1803 C C . MET A 1 224 ? -5.267 6.096 11.451 1.00 97.19 224 MET A C 1
ATOM 1805 O O . MET A 1 224 ? -4.112 5.700 11.278 1.00 97.19 224 MET A O 1
ATOM 1809 N N . VAL A 1 225 ? -5.530 7.329 11.890 1.00 97.25 225 VAL A N 1
ATOM 1810 C CA . VAL A 1 225 ? -4.466 8.194 12.426 1.00 97.25 225 VAL A CA 1
ATOM 1811 C C . VAL A 1 225 ? -3.990 7.583 13.738 1.00 97.25 225 VAL A C 1
ATOM 1813 O O . VAL A 1 225 ? -4.814 7.253 14.589 1.00 97.25 225 VAL A O 1
ATOM 1816 N N . ILE A 1 226 ? -2.676 7.431 13.903 1.00 97.00 226 ILE A N 1
ATOM 1817 C CA . ILE A 1 226 ? -2.108 6.832 15.112 1.00 97.00 226 ILE A CA 1
ATOM 1818 C C . ILE A 1 226 ? -2.344 7.790 16.288 1.00 97.00 226 ILE A C 1
ATOM 1820 O O . ILE A 1 226 ? -1.735 8.864 16.361 1.00 97.00 226 ILE A O 1
ATOM 1824 N N . SER A 1 227 ? -3.242 7.406 17.192 1.00 95.62 227 SER A N 1
ATOM 1825 C CA . SER A 1 227 ? -3.548 8.135 18.421 1.00 95.62 227 SER A CA 1
ATOM 1826 C C . SER A 1 227 ? -2.590 7.766 19.556 1.00 95.62 227 SER A C 1
ATOM 1828 O O . SER A 1 227 ? -1.768 6.855 19.429 1.00 95.62 227 SER A O 1
ATOM 1830 N N . HIS A 1 228 ? -2.681 8.521 20.650 1.00 96.88 228 HIS A N 1
ATOM 1831 C CA . HIS A 1 228 ? -1.943 8.273 21.880 1.00 96.88 228 HIS A CA 1
ATOM 1832 C C . HIS A 1 228 ? -2.908 7.877 22.990 1.00 96.88 228 HIS A C 1
ATOM 1834 O O . HIS A 1 228 ? -3.800 8.648 23.339 1.00 96.88 228 HIS A O 1
ATOM 1840 N N . ASP A 1 229 ? -2.708 6.691 23.552 1.00 97.44 229 ASP A N 1
ATOM 1841 C CA . ASP A 1 229 ? -3.451 6.217 24.716 1.00 97.44 229 ASP A CA 1
ATOM 1842 C C . ASP A 1 229 ? -2.531 5.340 25.583 1.00 97.44 229 ASP A C 1
ATOM 1844 O O . ASP A 1 229 ? -2.358 4.147 25.299 1.00 97.44 229 ASP A O 1
ATOM 1848 N N . PRO A 1 230 ? -1.922 5.905 26.643 1.00 96.56 230 PRO A N 1
ATOM 1849 C CA . PRO A 1 230 ? -1.078 5.158 27.577 1.00 96.56 230 PRO A CA 1
ATOM 1850 C C . PRO A 1 230 ? -1.782 3.950 28.206 1.00 96.56 230 PRO A C 1
ATOM 1852 O O . PRO A 1 230 ? -1.139 2.950 28.524 1.00 96.56 230 PRO A O 1
ATOM 1855 N N . GLU A 1 231 ? -3.108 4.006 28.329 1.00 96.50 231 GLU A N 1
ATOM 1856 C CA . GLU A 1 231 ? -3.943 2.975 28.943 1.00 96.50 231 GLU A CA 1
ATOM 1857 C C . GLU A 1 231 ? -4.512 2.001 27.903 1.00 96.50 231 GLU A C 1
ATOM 1859 O O . GLU A 1 231 ? -5.518 1.331 28.150 1.00 96.50 231 GLU A O 1
ATOM 1864 N N . THR A 1 232 ? -3.922 1.932 26.704 1.00 97.44 232 THR A N 1
ATOM 1865 C CA . THR A 1 232 ? -4.356 1.004 25.650 1.00 97.44 232 THR A CA 1
ATOM 1866 C C . THR A 1 232 ? -4.423 -0.425 26.187 1.00 97.44 232 THR A C 1
ATOM 1868 O O . THR A 1 232 ? -3.436 -0.968 26.703 1.00 97.44 232 THR A O 1
ATOM 1871 N N . ILE A 1 233 ? -5.582 -1.056 26.007 1.00 97.38 233 ILE A N 1
ATOM 1872 C CA . ILE A 1 233 ? -5.800 -2.470 26.314 1.00 97.38 233 ILE A CA 1
ATOM 1873 C C . ILE A 1 233 ? -5.282 -3.275 25.129 1.00 97.38 233 ILE A C 1
ATOM 1875 O O . ILE A 1 233 ? -5.573 -2.940 23.983 1.00 97.38 233 ILE A O 1
ATOM 1879 N N . THR A 1 234 ? -4.499 -4.319 25.394 1.00 96.88 234 THR A N 1
ATOM 1880 C CA . THR A 1 234 ? -3.770 -5.056 24.353 1.00 96.88 234 THR A CA 1
ATOM 1881 C C . THR A 1 234 ? -3.834 -6.546 24.571 1.00 96.88 234 THR A C 1
ATOM 1883 O O . THR A 1 234 ? -3.654 -7.000 25.700 1.00 96.88 234 THR A O 1
ATOM 1886 N N . ASN A 1 235 ? -3.950 -7.297 23.487 1.00 96.31 235 ASN A N 1
ATOM 1887 C CA . ASN A 1 235 ? -3.804 -8.742 23.493 1.00 96.31 235 ASN A CA 1
ATOM 1888 C C . ASN A 1 235 ? -3.035 -9.148 22.228 1.00 96.31 235 ASN A C 1
ATOM 1890 O O . ASN A 1 235 ? -3.500 -8.923 21.119 1.00 96.31 235 ASN A O 1
ATOM 1894 N N . ARG A 1 236 ? -1.817 -9.680 22.409 1.00 92.62 236 ARG A N 1
ATOM 1895 C CA . ARG A 1 236 ? -0.915 -10.092 21.310 1.00 92.62 236 ARG A CA 1
ATOM 1896 C C . ARG A 1 236 ? -1.121 -11.547 20.880 1.00 92.62 236 ARG A C 1
ATOM 1898 O O . ARG A 1 236 ? -0.539 -11.986 19.892 1.00 92.62 236 ARG A O 1
ATOM 1905 N N . THR A 1 237 ? -1.917 -12.293 21.640 1.00 92.81 237 THR A N 1
ATOM 1906 C CA . THR A 1 237 ? -2.267 -13.699 21.412 1.00 92.81 237 THR A CA 1
ATOM 1907 C C . THR A 1 237 ? -3.749 -13.817 21.069 1.00 92.81 237 THR A C 1
ATOM 1909 O O . THR A 1 237 ? -4.436 -14.734 21.507 1.00 92.81 237 THR A O 1
ATOM 1912 N N . GLN A 1 238 ? -4.262 -12.840 20.328 1.00 95.81 238 GLN A N 1
ATOM 1913 C CA . GLN A 1 238 ? -5.675 -12.713 20.024 1.00 95.81 238 GLN A CA 1
ATOM 1914 C C . GLN A 1 238 ? -6.195 -13.858 19.141 1.00 95.81 238 GLN A C 1
ATOM 1916 O O . GLN A 1 238 ? -5.574 -14.239 18.138 1.00 95.81 238 GLN A O 1
ATOM 1921 N N . GLU A 1 239 ? -7.365 -14.375 19.500 1.00 97.19 239 GLU A N 1
ATOM 1922 C CA . GLU A 1 239 ? -8.139 -15.333 18.711 1.00 97.19 239 GLU A CA 1
ATOM 1923 C C . GLU A 1 239 ? -8.676 -14.668 17.434 1.00 97.19 239 GLU A C 1
ATOM 1925 O O . GLU A 1 239 ? -8.721 -13.444 17.316 1.00 97.19 239 GLU A O 1
ATOM 1930 N N . VAL A 1 240 ? -9.092 -15.470 16.454 1.00 96.56 240 VAL A N 1
ATOM 1931 C CA . VAL A 1 240 ? -9.752 -14.956 15.247 1.00 96.56 240 VAL A CA 1
ATOM 1932 C C . VAL A 1 240 ? -11.246 -14.836 15.525 1.00 96.56 240 VAL A C 1
ATOM 1934 O O . VAL A 1 240 ? -11.899 -15.833 15.828 1.00 96.56 240 VAL A O 1
ATOM 1937 N N . PHE A 1 241 ? -11.799 -13.631 15.394 1.00 96.75 241 PHE A N 1
ATOM 1938 C CA . PHE A 1 241 ? -13.242 -13.437 15.424 1.00 96.75 241 PHE A CA 1
ATOM 1939 C C . PHE A 1 241 ? -13.869 -14.058 14.170 1.00 96.75 241 PHE A C 1
ATOM 1941 O O . PHE A 1 241 ? -13.461 -13.766 13.041 1.00 96.75 241 PHE A O 1
ATOM 1948 N N . THR A 1 242 ? -14.866 -14.914 14.370 1.00 92.56 242 THR A N 1
ATOM 1949 C CA . THR A 1 242 ? -15.612 -15.582 13.300 1.00 92.56 242 THR A CA 1
ATOM 1950 C C . THR A 1 242 ? -17.052 -15.089 13.298 1.00 92.56 242 THR A C 1
ATOM 1952 O O . THR A 1 242 ? -17.630 -14.821 14.352 1.00 92.56 242 THR A O 1
ATOM 1955 N N . LEU A 1 243 ? -17.625 -14.920 12.105 1.00 86.38 243 LEU A N 1
ATOM 1956 C CA . LEU A 1 243 ? -19.029 -14.548 11.988 1.00 86.38 243 LEU A CA 1
ATOM 1957 C C . LEU A 1 243 ? -19.914 -15.705 12.477 1.00 86.38 243 LEU A C 1
ATOM 1959 O O . LEU A 1 243 ? -19.596 -16.868 12.211 1.00 86.38 243 LEU A O 1
ATOM 1963 N N . PRO A 1 244 ? -21.045 -15.414 13.144 1.00 71.38 244 PRO A N 1
ATOM 1964 C CA . PRO A 1 244 ? -22.052 -16.429 13.413 1.00 71.38 244 PRO A CA 1
ATOM 1965 C C . PRO A 1 244 ? -22.498 -17.084 12.094 1.00 71.38 244 PRO A C 1
ATOM 1967 O O . PRO A 1 244 ? -22.650 -16.367 11.100 1.00 71.38 244 PRO A O 1
ATOM 1970 N N . PRO A 1 245 ? -22.801 -18.396 12.064 1.00 61.41 245 PRO A N 1
ATOM 1971 C CA . PRO A 1 245 ? -23.193 -19.101 10.835 1.00 61.41 245 PRO A CA 1
ATOM 1972 C C . PRO A 1 245 ? -24.331 -18.422 10.051 1.00 61.41 245 PRO A C 1
ATOM 1974 O O . PRO A 1 245 ? -24.357 -18.444 8.824 1.00 61.41 245 PRO A O 1
ATOM 1977 N N . GLN A 1 246 ? -25.249 -17.760 10.761 1.00 56.38 246 GLN A N 1
ATOM 1978 C CA . GLN A 1 246 ? -26.411 -17.054 10.206 1.00 56.38 246 GLN A CA 1
ATOM 1979 C C . GLN A 1 246 ? -26.065 -15.719 9.519 1.00 56.38 246 GLN A C 1
ATOM 1981 O O . GLN A 1 246 ? -26.844 -15.235 8.705 1.00 56.38 246 GLN A O 1
ATOM 1986 N N . ALA A 1 247 ? -24.923 -15.100 9.836 1.00 57.69 247 ALA A N 1
ATOM 1987 C CA . ALA A 1 247 ? -24.464 -13.881 9.165 1.00 57.69 247 ALA A CA 1
ATOM 1988 C C . ALA A 1 247 ? -23.773 -14.199 7.826 1.00 57.69 247 ALA A C 1
ATOM 1990 O O . ALA A 1 247 ? -23.867 -13.414 6.883 1.00 57.69 247 ALA A O 1
ATOM 1991 N N . CYS A 1 248 ? -23.162 -15.384 7.703 1.00 52.16 248 CYS A N 1
ATOM 1992 C CA . CYS A 1 248 ? -22.541 -15.846 6.459 1.00 52.16 248 CYS A CA 1
ATOM 1993 C C . CYS A 1 248 ? -23.552 -16.035 5.313 1.00 52.16 248 CYS A C 1
ATOM 1995 O O . CYS A 1 248 ? -23.208 -15.811 4.157 1.00 52.16 248 CYS A O 1
ATOM 1997 N N . SER A 1 249 ? -24.810 -16.393 5.597 1.00 44.34 249 SER A N 1
ATOM 1998 C CA . SER A 1 249 ? -25.835 -16.612 4.561 1.00 44.34 249 SER A CA 1
ATOM 1999 C C . SER A 1 249 ? -26.338 -15.318 3.901 1.00 44.34 249 SER A C 1
ATOM 2001 O O . SER A 1 249 ? -26.765 -15.336 2.745 1.00 44.34 249 SER A O 1
ATOM 2003 N N . LYS A 1 250 ? -26.236 -14.167 4.583 1.00 49.22 250 LYS A N 1
ATOM 2004 C CA . LYS A 1 250 ? -26.560 -12.850 4.000 1.00 49.22 250 LYS A CA 1
ATOM 2005 C C . LYS A 1 250 ? -25.494 -12.344 3.021 1.00 49.22 250 LYS A C 1
ATOM 2007 O O . LYS A 1 250 ? -25.840 -11.681 2.050 1.00 49.22 250 LYS A O 1
ATOM 2012 N N . LEU A 1 251 ? -24.225 -12.709 3.222 1.00 50.53 251 LEU A N 1
ATOM 2013 C CA . LEU A 1 251 ? -23.138 -12.410 2.276 1.00 50.53 251 LEU A CA 1
ATOM 2014 C C . LEU A 1 251 ? -23.338 -13.121 0.926 1.00 50.53 251 LEU A C 1
ATOM 2016 O O . LEU A 1 251 ? -23.006 -12.570 -0.117 1.00 50.53 251 LEU A O 1
ATOM 2020 N N . VAL A 1 252 ? -23.937 -14.317 0.939 1.00 44.19 252 VAL A N 1
ATOM 2021 C CA . VAL A 1 252 ? -24.197 -15.121 -0.269 1.00 44.19 252 VAL A CA 1
ATOM 2022 C C . VAL A 1 252 ? -25.410 -14.611 -1.059 1.00 44.19 252 VAL A C 1
ATOM 2024 O O . VAL A 1 252 ? -25.433 -14.714 -2.279 1.00 44.19 252 VAL A O 1
ATOM 2027 N N . THR A 1 253 ? -26.404 -14.013 -0.395 1.00 38.19 253 THR A N 1
ATOM 2028 C CA . THR A 1 253 ? -27.668 -13.569 -1.025 1.00 38.19 253 THR A CA 1
ATOM 2029 C C . THR A 1 253 ? -27.619 -12.155 -1.619 1.00 38.19 253 THR A C 1
ATOM 2031 O O . THR A 1 253 ? -28.501 -11.789 -2.392 1.00 38.19 253 THR A O 1
ATOM 2034 N N . GLY A 1 254 ? -26.583 -11.364 -1.308 1.00 37.41 254 GLY A N 1
ATOM 2035 C CA . GLY A 1 254 ? -26.296 -10.078 -1.966 1.00 37.41 254 GLY A CA 1
ATOM 2036 C C . GLY A 1 254 ? -25.609 -10.212 -3.333 1.00 37.41 254 GLY A C 1
ATOM 2037 O O . GLY A 1 254 ? -25.557 -9.250 -4.101 1.00 37.41 254 GLY A O 1
ATOM 2038 N N . ILE A 1 255 ? -25.120 -11.409 -3.664 1.00 37.00 255 ILE A N 1
ATOM 2039 C CA . ILE A 1 255 ? -24.715 -11.772 -5.020 1.00 37.00 255 ILE A CA 1
ATOM 2040 C C . ILE A 1 255 ? -26.014 -12.076 -5.762 1.00 37.00 255 ILE A C 1
ATOM 2042 O O . ILE A 1 255 ? -26.696 -13.043 -5.427 1.00 37.00 255 ILE A O 1
ATOM 2046 N N . LYS A 1 256 ? -26.396 -11.230 -6.733 1.00 30.22 256 LYS A N 1
ATOM 2047 C CA . LYS A 1 256 ? -27.522 -11.540 -7.626 1.00 30.22 256 LYS A CA 1
ATOM 2048 C C . LYS A 1 256 ? -27.332 -12.961 -8.145 1.00 30.22 256 LYS A C 1
ATOM 2050 O O . LYS A 1 256 ? -26.313 -13.259 -8.761 1.00 30.22 256 LYS A O 1
ATOM 2055 N N . ASP A 1 257 ? -28.320 -13.783 -7.838 1.00 30.28 257 ASP A N 1
ATOM 2056 C CA . ASP A 1 257 ? -28.481 -15.162 -8.255 1.00 30.28 257 ASP A CA 1
ATOM 2057 C C . ASP A 1 257 ? -27.849 -15.441 -9.639 1.00 30.28 257 ASP A C 1
ATOM 2059 O O . ASP A 1 257 ? -28.299 -14.866 -10.636 1.00 30.28 257 ASP A O 1
ATOM 2063 N N . PRO A 1 258 ? -26.817 -16.302 -9.743 1.00 38.81 258 PRO A N 1
ATOM 2064 C CA . PRO A 1 258 ? -26.261 -16.693 -11.034 1.00 38.81 258 PRO A CA 1
ATOM 2065 C C . PRO A 1 258 ? -27.227 -17.556 -11.867 1.00 38.81 258 PRO A C 1
ATOM 2067 O O . PRO A 1 258 ? -26.886 -17.914 -12.993 1.00 38.81 258 PRO A O 1
ATOM 2070 N N . SER A 1 259 ? -28.427 -17.880 -11.365 1.00 31.62 259 SER A N 1
ATOM 2071 C CA . SER A 1 259 ? -29.427 -18.666 -12.096 1.00 31.62 259 SER A CA 1
ATOM 2072 C C . SER A 1 259 ? -30.446 -17.854 -12.913 1.00 31.62 259 SER A C 1
ATOM 2074 O O . SER A 1 259 ? -31.237 -18.445 -13.648 1.00 31.62 259 SER A O 1
ATOM 2076 N N . VAL A 1 260 ? -30.383 -16.515 -12.925 1.00 31.00 260 VAL A N 1
ATOM 2077 C CA . VAL A 1 260 ? -31.139 -15.719 -13.913 1.00 31.00 260 VAL A CA 1
ATOM 2078 C C . VAL A 1 260 ? -30.294 -15.530 -15.172 1.00 31.00 260 VAL A C 1
ATOM 2080 O O . VAL A 1 260 ? -29.549 -14.560 -15.318 1.00 31.00 260 VAL A O 1
ATOM 2083 N N . ILE A 1 261 ? -30.434 -16.475 -16.103 1.00 31.73 261 ILE A N 1
ATOM 2084 C CA . ILE A 1 261 ? -29.963 -16.352 -17.486 1.00 31.73 261 ILE A CA 1
ATOM 2085 C C . ILE A 1 261 ? -30.711 -15.178 -18.129 1.00 31.73 261 ILE A C 1
ATOM 2087 O O . ILE A 1 261 ? -31.819 -15.319 -18.641 1.00 31.73 261 ILE A O 1
ATOM 2091 N N . VAL A 1 262 ? -30.101 -13.995 -18.102 1.00 25.77 262 VAL A N 1
ATOM 2092 C CA . VAL A 1 262 ? -30.436 -12.930 -19.049 1.00 25.77 262 VAL A CA 1
ATOM 2093 C C . VAL A 1 262 ? -29.804 -13.343 -20.381 1.00 25.77 262 VAL A C 1
ATOM 2095 O O . VAL A 1 262 ? -28.587 -13.540 -20.417 1.00 25.77 262 VAL A O 1
ATOM 2098 N N . PRO A 1 263 ? -30.568 -13.498 -21.478 1.00 27.61 263 PRO A N 1
ATOM 2099 C CA . PRO A 1 263 ? -29.982 -13.768 -22.779 1.00 27.61 263 PRO A CA 1
ATOM 2100 C C . PRO A 1 263 ? -29.230 -12.511 -23.216 1.00 27.61 263 PRO A C 1
ATOM 2102 O O . PRO A 1 263 ? -29.814 -11.541 -23.697 1.00 27.61 263 PRO A O 1
ATOM 2105 N N . VAL A 1 264 ? -27.918 -12.503 -22.998 1.00 26.22 264 VAL A N 1
ATOM 2106 C CA . VAL A 1 264 ? -27.043 -11.492 -23.578 1.00 26.22 264 VAL A CA 1
ATOM 2107 C C . VAL A 1 264 ? -26.828 -11.902 -25.027 1.00 26.22 264 VAL A C 1
ATOM 2109 O O . VAL A 1 264 ? -26.183 -12.911 -25.311 1.00 26.22 264 VAL A O 1
ATOM 2112 N N . SER A 1 265 ? -27.413 -11.135 -25.943 1.00 25.58 265 SER A N 1
ATOM 2113 C CA . SER A 1 265 ? -27.176 -11.275 -27.375 1.00 25.58 265 SER A CA 1
ATOM 2114 C C . SER A 1 265 ? -25.669 -11.289 -27.669 1.00 25.58 265 SER A C 1
ATOM 2116 O O . SER A 1 265 ? -24.929 -10.473 -27.108 1.00 25.58 265 SER A O 1
ATOM 2118 N N . PRO A 1 266 ? -25.193 -12.193 -28.540 1.00 25.75 266 PRO A N 1
ATOM 2119 C CA . PRO A 1 266 ? -23.771 -12.377 -28.777 1.00 25.75 266 PRO A CA 1
ATOM 2120 C C . PRO A 1 266 ? -23.182 -11.150 -29.474 1.00 25.75 266 PRO A C 1
ATOM 2122 O O . PRO A 1 266 ? -23.531 -10.833 -30.611 1.00 25.75 266 PRO A O 1
ATOM 2125 N N . LEU A 1 267 ? -22.245 -10.479 -28.801 1.00 24.98 267 LEU A N 1
ATOM 2126 C CA . LEU A 1 267 ? -21.361 -9.514 -29.443 1.00 24.98 267 LEU A CA 1
ATOM 2127 C C . LEU A 1 267 ? -20.187 -10.285 -30.049 1.00 24.98 267 LEU A C 1
ATOM 2129 O O . LEU A 1 267 ? -19.244 -10.698 -29.376 1.00 24.98 267 LEU A O 1
ATOM 2133 N N . ASN A 1 268 ? -20.335 -10.527 -31.343 1.00 35.75 268 ASN A N 1
ATOM 2134 C CA . ASN A 1 268 ? -19.408 -11.215 -32.215 1.00 35.75 268 ASN A CA 1
ATOM 2135 C C . ASN A 1 268 ? -18.397 -10.194 -32.756 1.00 35.75 268 ASN A C 1
ATOM 2137 O O . ASN A 1 268 ? -18.749 -9.401 -33.625 1.00 35.75 268 ASN A O 1
ATOM 2141 N N . ILE A 1 269 ? -17.172 -10.185 -32.223 1.00 33.28 269 ILE A N 1
ATOM 2142 C CA . ILE A 1 269 ? -16.010 -9.558 -32.870 1.00 33.28 269 ILE A CA 1
ATOM 2143 C C . ILE A 1 269 ? -14.797 -10.483 -32.646 1.00 33.28 269 ILE A C 1
ATOM 2145 O O . ILE A 1 269 ? -14.259 -10.582 -31.545 1.00 33.28 269 ILE A O 1
ATOM 2149 N N . ASP A 1 270 ? -14.425 -11.203 -33.705 1.00 34.44 270 ASP A N 1
ATOM 2150 C CA . ASP A 1 270 ? -13.143 -11.883 -33.957 1.00 34.44 270 ASP A CA 1
ATOM 2151 C C . ASP A 1 270 ? -12.662 -13.007 -33.011 1.00 34.44 270 ASP A C 1
ATOM 2153 O O . ASP A 1 270 ? -11.467 -13.222 -32.811 1.00 34.44 270 ASP A O 1
ATOM 2157 N N . GLY A 1 271 ? -13.590 -13.834 -32.524 1.00 35.38 271 GLY A N 1
ATOM 2158 C CA . GLY A 1 271 ? -13.461 -15.299 -32.644 1.00 35.38 271 GLY A CA 1
ATOM 2159 C C . GLY A 1 271 ? -12.308 -16.056 -31.958 1.00 35.38 271 GLY A C 1
ATOM 2160 O O . GLY A 1 271 ? -12.163 -17.246 -32.229 1.00 35.38 271 GLY A O 1
ATOM 2161 N N . LYS A 1 272 ? -11.500 -15.467 -31.066 1.00 37.06 272 LYS A N 1
ATOM 2162 C CA . LYS A 1 272 ? -10.551 -16.232 -30.226 1.00 37.06 272 LYS A CA 1
ATOM 2163 C C . LYS A 1 272 ? -10.459 -15.699 -28.803 1.00 37.06 272 LYS A C 1
ATOM 2165 O O . LYS A 1 272 ? -9.572 -14.925 -28.459 1.00 37.06 272 LYS A O 1
ATOM 2170 N N . LYS A 1 273 ? -11.318 -16.236 -27.940 1.00 35.34 273 LYS A N 1
ATOM 2171 C CA . LYS A 1 273 ? -11.072 -16.301 -26.499 1.00 35.34 273 LYS A CA 1
ATOM 2172 C C . LYS A 1 273 ? -11.116 -17.770 -26.097 1.00 35.34 273 LYS A C 1
ATOM 2174 O O . LYS A 1 273 ? -12.162 -18.284 -25.733 1.00 35.34 273 LYS A O 1
ATOM 2179 N N . ILE A 1 274 ? -9.982 -18.453 -26.239 1.00 39.91 274 ILE A N 1
ATOM 2180 C CA . ILE A 1 274 ? -9.818 -19.778 -25.649 1.00 39.91 274 ILE A CA 1
ATOM 2181 C C . ILE A 1 274 ? -9.231 -19.555 -24.260 1.00 39.91 274 ILE A C 1
ATOM 2183 O O . ILE A 1 274 ? -8.109 -19.064 -24.127 1.00 39.91 274 ILE A O 1
ATOM 2187 N N . VAL A 1 275 ? -10.027 -19.850 -23.239 1.00 51.75 275 VAL A N 1
ATOM 2188 C CA . VAL A 1 275 ? -9.620 -19.806 -21.839 1.00 51.75 275 VAL A CA 1
ATOM 2189 C C . VAL A 1 275 ? -8.556 -20.885 -21.650 1.00 51.75 275 VAL A C 1
ATOM 2191 O O . VAL A 1 275 ? -8.780 -22.058 -21.929 1.00 51.75 275 VAL A O 1
ATOM 2194 N N . THR A 1 276 ? -7.362 -20.489 -21.221 1.00 63.34 276 THR A N 1
ATOM 2195 C CA . THR A 1 276 ? -6.206 -21.378 -21.046 1.00 63.34 276 THR A CA 1
ATOM 2196 C C . THR A 1 276 ? -6.515 -22.604 -20.179 1.00 63.34 276 THR A C 1
ATOM 2198 O O . THR A 1 276 ? -5.971 -23.677 -20.414 1.00 63.34 276 THR A O 1
ATOM 2201 N N . HIS A 1 277 ? -7.420 -22.453 -19.210 1.00 64.88 277 HIS A N 1
ATOM 2202 C CA . HIS A 1 277 ? -7.878 -23.526 -18.332 1.00 64.88 277 HIS A CA 1
ATOM 2203 C C . HIS A 1 277 ? -8.525 -24.682 -19.112 1.00 64.88 277 HIS A C 1
ATOM 2205 O O . HIS A 1 277 ? -8.115 -25.830 -18.946 1.00 64.88 277 HIS A O 1
ATOM 2211 N N . ASP A 1 278 ? -9.446 -24.374 -20.028 1.00 75.00 278 ASP A N 1
ATOM 2212 C CA . ASP A 1 278 ? -10.186 -25.380 -20.798 1.00 75.00 278 ASP A CA 1
ATOM 2213 C C . ASP A 1 278 ? -9.259 -26.164 -21.728 1.00 75.00 278 ASP A C 1
ATOM 2215 O O . ASP A 1 278 ? -9.394 -27.374 -21.848 1.00 75.00 278 ASP A O 1
ATOM 2219 N N . ARG A 1 279 ? -8.235 -25.512 -22.295 1.00 77.38 279 ARG A N 1
ATOM 2220 C CA . ARG A 1 279 ? -7.220 -26.179 -23.137 1.00 77.38 279 ARG A CA 1
ATOM 2221 C C . ARG A 1 279 ? -6.359 -27.158 -22.360 1.00 77.38 279 ARG A C 1
ATOM 2223 O O . ARG A 1 279 ? -5.927 -28.163 -22.914 1.00 77.38 279 ARG A O 1
ATOM 2230 N N . ILE A 1 280 ? -6.046 -26.831 -21.107 1.00 74.06 280 ILE A N 1
ATOM 2231 C CA . ILE A 1 280 ? -5.277 -27.727 -20.245 1.00 74.06 280 ILE A CA 1
ATOM 2232 C C . ILE A 1 280 ? -6.148 -28.933 -19.885 1.00 74.06 280 ILE A C 1
ATOM 2234 O O . ILE A 1 280 ? -5.681 -30.060 -20.005 1.00 74.06 280 ILE A O 1
ATOM 2238 N N . ILE A 1 281 ? -7.420 -28.727 -19.529 1.00 76.25 281 ILE A N 1
ATOM 2239 C CA . ILE A 1 281 ? -8.364 -29.821 -19.246 1.00 76.25 281 ILE A CA 1
ATOM 2240 C C . ILE A 1 281 ? -8.596 -30.703 -20.476 1.00 76.25 281 ILE A C 1
ATOM 2242 O O . ILE A 1 281 ? -8.530 -31.927 -20.361 1.00 76.25 281 ILE A O 1
ATOM 2246 N N . GLU A 1 282 ? -8.819 -30.102 -21.642 1.00 80.50 282 GLU A N 1
ATOM 2247 C CA . GLU A 1 282 ? -8.983 -30.793 -22.922 1.00 80.50 282 GLU A CA 1
ATOM 2248 C C . GLU A 1 282 ? -7.740 -31.631 -23.231 1.00 80.50 282 GLU A C 1
ATOM 2250 O O . GLU A 1 282 ? -7.853 -32.839 -23.398 1.00 80.50 282 GLU A O 1
ATOM 2255 N N . PHE A 1 283 ? -6.539 -31.049 -23.138 1.00 81.69 283 PHE A N 1
ATOM 2256 C CA . PHE A 1 283 ? -5.286 -31.777 -23.347 1.00 81.69 283 PHE A CA 1
ATOM 2257 C C . PHE A 1 283 ? -5.097 -32.946 -22.371 1.00 81.69 283 PHE A C 1
ATOM 2259 O O . PHE A 1 283 ? -4.684 -34.034 -22.777 1.00 81.69 283 PHE A O 1
ATOM 2266 N N . ILE A 1 284 ? -5.394 -32.743 -21.084 1.00 77.56 284 ILE A N 1
ATOM 2267 C CA . ILE A 1 284 ? -5.304 -33.797 -20.065 1.00 77.56 284 ILE A CA 1
ATOM 2268 C C . ILE A 1 284 ? -6.297 -34.927 -20.372 1.00 77.56 284 ILE A C 1
ATOM 2270 O O . ILE A 1 284 ? -5.955 -36.099 -20.208 1.00 77.56 284 ILE A O 1
ATOM 2274 N N . THR A 1 285 ? -7.495 -34.583 -20.845 1.00 80.19 285 THR A N 1
ATOM 2275 C CA . THR A 1 285 ? -8.562 -35.535 -21.178 1.00 80.19 285 THR A CA 1
ATOM 2276 C C . THR A 1 285 ? -8.241 -36.311 -22.456 1.00 80.19 285 THR A C 1
ATOM 2278 O O . THR A 1 285 ? -8.286 -37.536 -22.448 1.00 80.19 285 THR A O 1
ATOM 2281 N N . GLU A 1 286 ? -7.834 -35.627 -23.526 1.00 84.56 286 GLU A N 1
ATOM 2282 C CA . GLU A 1 286 ? -7.466 -36.228 -24.817 1.00 84.56 286 GLU A CA 1
ATOM 2283 C C . GLU A 1 286 ? -6.301 -37.214 -24.703 1.00 84.56 286 GLU A C 1
ATOM 2285 O O . GLU A 1 286 ? -6.249 -38.212 -25.419 1.00 84.56 286 GLU A O 1
ATOM 2290 N N . ASN A 1 287 ? -5.352 -36.941 -23.805 1.00 81.88 287 ASN A N 1
ATOM 2291 C CA . ASN A 1 287 ? -4.161 -37.774 -23.627 1.00 81.88 287 ASN A CA 1
ATOM 2292 C C . ASN A 1 287 ? -4.319 -38.828 -22.518 1.00 81.88 287 ASN A C 1
ATOM 2294 O O . ASN A 1 287 ? -3.339 -39.517 -22.199 1.00 81.88 287 ASN A O 1
ATOM 2298 N N . ASP A 1 288 ? -5.521 -38.934 -21.938 1.00 83.44 288 ASP A N 1
ATOM 2299 C CA . ASP A 1 288 ? -5.852 -39.755 -20.769 1.00 83.44 288 ASP A CA 1
ATOM 2300 C C . ASP A 1 288 ? -4.792 -39.646 -19.659 1.00 83.44 288 ASP A C 1
ATOM 2302 O O . ASP A 1 288 ? -4.306 -40.624 -19.084 1.00 83.44 288 ASP A O 1
ATOM 2306 N N . LEU A 1 289 ? -4.359 -38.413 -19.382 1.00 79.56 289 LEU A N 1
ATOM 2307 C CA . LEU A 1 289 ? -3.353 -38.168 -18.349 1.00 79.56 289 LEU A CA 1
ATOM 2308 C C . LEU A 1 289 ? -3.930 -38.455 -16.955 1.00 79.56 289 LEU A C 1
ATOM 2310 O O . LEU A 1 289 ? -3.183 -38.816 -16.049 1.00 79.56 289 LEU A O 1
ATOM 2314 N N . TRP A 1 290 ? -5.258 -38.368 -16.806 1.00 74.44 290 TRP A N 1
ATOM 2315 C CA . TRP A 1 290 ? -5.988 -38.766 -15.603 1.00 74.44 290 TRP A CA 1
ATOM 2316 C C . TRP A 1 290 ? -5.885 -40.266 -15.319 1.00 74.44 290 TRP A C 1
ATOM 2318 O O . TRP A 1 290 ? -5.611 -40.642 -14.178 1.00 74.44 290 TRP A O 1
ATOM 2328 N N . GLY A 1 291 ? -6.081 -41.116 -16.333 1.00 72.81 291 GLY A N 1
ATOM 2329 C CA . GLY A 1 291 ? -5.906 -42.560 -16.207 1.00 72.81 291 GLY A CA 1
ATOM 2330 C C . GLY A 1 291 ? -4.457 -42.921 -15.898 1.00 72.81 291 GLY A C 1
ATOM 2331 O O . GLY A 1 291 ? -4.188 -43.656 -14.950 1.00 72.81 291 GLY A O 1
ATOM 2332 N N . LYS A 1 292 ? -3.506 -42.312 -16.616 1.00 72.81 292 LYS A N 1
ATOM 2333 C CA . LYS A 1 292 ? -2.066 -42.558 -16.427 1.00 72.81 292 LYS A CA 1
ATOM 2334 C C . LYS A 1 292 ? -1.577 -42.178 -15.031 1.00 72.81 292 LYS A C 1
ATOM 2336 O O . LYS A 1 292 ? -0.902 -42.984 -14.398 1.00 72.81 292 LYS A O 1
ATOM 2341 N N . ALA A 1 293 ? -1.968 -41.009 -14.516 1.00 66.75 293 ALA A N 1
ATOM 2342 C CA . ALA A 1 293 ? -1.577 -40.547 -13.181 1.00 66.75 293 ALA A CA 1
ATOM 2343 C C . ALA A 1 293 ? -2.053 -41.472 -12.044 1.00 66.75 293 ALA A C 1
ATOM 2345 O O . ALA A 1 293 ? -1.438 -41.486 -10.982 1.00 66.75 293 ALA A O 1
ATOM 2346 N N . ARG A 1 294 ? -3.129 -42.248 -12.253 1.00 64.06 294 ARG A N 1
ATOM 2347 C CA . ARG A 1 294 ? -3.711 -43.144 -11.239 1.00 64.06 294 ARG A CA 1
ATOM 2348 C C . ARG A 1 294 ? -3.061 -44.526 -11.164 1.00 64.06 294 ARG A C 1
ATOM 2350 O O . ARG A 1 294 ? -3.323 -45.241 -10.204 1.00 64.06 294 ARG A O 1
ATOM 2357 N N . MET A 1 295 ? -2.265 -44.927 -12.157 1.00 55.38 295 MET A N 1
ATOM 2358 C CA . MET A 1 295 ? -1.819 -46.322 -12.282 1.00 55.38 295 MET A CA 1
ATOM 2359 C C . MET A 1 295 ? -0.398 -46.606 -11.769 1.00 55.38 295 MET A C 1
ATOM 2361 O O . MET A 1 295 ? -0.080 -47.779 -11.588 1.00 55.38 295 MET A O 1
ATOM 2365 N N . GLN A 1 296 ? 0.466 -45.604 -11.543 1.00 60.53 296 GLN A N 1
ATOM 2366 C CA . GLN A 1 296 ? 1.862 -45.826 -11.113 1.00 60.53 296 GLN A CA 1
ATOM 2367 C C . GLN A 1 296 ? 2.431 -44.667 -10.274 1.00 60.53 296 GLN A C 1
ATOM 2369 O O . GLN A 1 296 ? 2.208 -43.503 -10.603 1.00 60.53 296 GLN A O 1
ATOM 2374 N N . ASP A 1 297 ? 3.275 -44.982 -9.283 1.00 56.81 297 ASP A N 1
ATOM 2375 C CA . ASP A 1 297 ? 3.903 -44.010 -8.363 1.00 56.81 297 ASP A CA 1
ATOM 2376 C C . ASP A 1 297 ? 4.777 -42.943 -9.062 1.00 56.81 297 ASP A C 1
ATOM 2378 O O . ASP A 1 297 ? 4.984 -41.856 -8.527 1.00 56.81 297 ASP A O 1
ATOM 2382 N N . ASN A 1 298 ? 5.245 -43.200 -10.292 1.00 60.22 298 ASN A N 1
ATOM 2383 C CA . ASN A 1 298 ? 6.040 -42.251 -11.089 1.00 60.22 298 ASN A CA 1
ATOM 2384 C C . ASN A 1 298 ? 5.254 -41.538 -12.205 1.00 60.22 298 ASN A C 1
ATOM 2386 O O . ASN A 1 298 ? 5.787 -40.619 -12.834 1.00 60.22 298 ASN A O 1
ATOM 2390 N N . ALA A 1 299 ? 3.992 -41.906 -12.451 1.00 65.69 299 ALA A N 1
ATOM 2391 C CA . ALA A 1 299 ? 3.217 -41.377 -13.578 1.00 65.69 299 ALA A CA 1
ATOM 2392 C C . ALA A 1 299 ? 2.924 -39.875 -13.451 1.00 65.69 299 ALA A C 1
ATOM 2394 O O . ALA A 1 299 ? 2.766 -39.173 -14.450 1.00 65.69 299 ALA A O 1
ATOM 2395 N N . ILE A 1 300 ? 2.922 -39.355 -12.223 1.00 64.12 300 ILE A N 1
ATOM 2396 C CA . ILE A 1 300 ? 2.747 -37.931 -11.939 1.00 64.12 300 ILE A CA 1
ATOM 2397 C C . ILE A 1 300 ? 3.863 -37.102 -12.601 1.00 64.12 300 ILE A C 1
ATOM 2399 O O . ILE A 1 300 ? 3.575 -36.088 -13.233 1.00 64.12 300 ILE A O 1
ATOM 2403 N N . PHE A 1 301 ? 5.124 -37.544 -12.542 1.00 65.56 301 PHE A N 1
ATOM 2404 C CA . PHE A 1 301 ? 6.249 -36.823 -13.156 1.00 65.56 301 PHE A CA 1
ATOM 2405 C C . PHE A 1 301 ? 6.210 -36.835 -14.691 1.00 65.56 301 PHE A C 1
ATOM 2407 O O . PHE A 1 301 ? 6.613 -35.853 -15.324 1.00 65.56 301 PHE A O 1
ATOM 2414 N N . GLU A 1 302 ? 5.702 -37.908 -15.298 1.00 71.44 302 GLU A N 1
ATOM 2415 C CA . GLU A 1 302 ? 5.522 -37.999 -16.751 1.00 71.44 302 GLU A CA 1
ATOM 2416 C C . GLU A 1 302 ? 4.386 -37.097 -17.235 1.00 71.44 302 GLU A C 1
ATOM 2418 O O . GLU A 1 302 ? 4.573 -36.315 -18.170 1.00 71.44 302 GLU A O 1
ATOM 2423 N N . VAL A 1 303 ? 3.241 -37.123 -16.543 1.00 75.69 303 VAL A N 1
ATOM 2424 C CA . VAL A 1 303 ? 2.121 -36.204 -16.791 1.00 75.69 303 VAL A CA 1
ATOM 2425 C C . VAL A 1 303 ? 2.583 -34.754 -16.650 1.00 75.69 303 VAL A C 1
ATOM 2427 O O . VAL A 1 303 ? 2.274 -33.919 -17.501 1.00 75.69 303 VAL A O 1
ATOM 2430 N N . PHE A 1 304 ? 3.399 -34.452 -15.637 1.00 71.69 304 PHE A N 1
ATOM 2431 C CA . PHE A 1 304 ? 3.960 -33.115 -15.463 1.00 71.69 304 PHE A CA 1
ATOM 2432 C C . PHE A 1 304 ? 4.938 -32.708 -16.557 1.00 71.69 304 PHE A C 1
ATOM 2434 O O . PHE A 1 304 ? 4.879 -31.565 -17.007 1.00 71.69 304 PHE A O 1
ATOM 2441 N N . SER A 1 305 ? 5.810 -33.608 -17.006 1.00 74.75 305 SER A N 1
ATOM 2442 C CA . SER A 1 305 ? 6.737 -33.308 -18.103 1.00 74.75 305 SER A CA 1
ATOM 2443 C C . SER A 1 305 ? 5.974 -32.979 -19.388 1.00 74.75 305 SER A C 1
ATOM 2445 O O . SER A 1 305 ? 6.270 -31.982 -20.041 1.00 74.75 305 SER A O 1
ATOM 2447 N N . LEU A 1 306 ? 4.913 -33.736 -19.683 1.00 76.94 306 LEU A N 1
ATOM 2448 C CA . LEU A 1 306 ? 4.035 -33.485 -20.829 1.00 76.94 306 LEU A CA 1
ATOM 2449 C C . LEU A 1 306 ? 3.297 -32.144 -20.726 1.00 76.94 306 LEU A C 1
ATOM 2451 O O . LEU A 1 306 ? 3.149 -31.440 -21.725 1.00 76.94 306 LEU A O 1
ATOM 2455 N N . LEU A 1 307 ? 2.853 -31.772 -19.524 1.00 78.38 307 LEU A N 1
ATOM 2456 C CA . LEU A 1 307 ? 2.200 -30.489 -19.283 1.00 78.38 307 LEU A CA 1
ATOM 2457 C C . LEU A 1 307 ? 3.172 -29.314 -19.441 1.00 78.38 307 LEU A C 1
ATOM 2459 O O . LEU A 1 307 ? 2.826 -28.343 -20.110 1.00 78.38 307 LEU A O 1
ATOM 2463 N N . VAL A 1 308 ? 4.385 -29.407 -18.886 1.00 73.12 308 VAL A N 1
ATOM 2464 C CA . VAL A 1 308 ? 5.427 -28.363 -18.988 1.00 73.12 308 VAL A CA 1
ATOM 2465 C C . VAL A 1 308 ? 5.897 -28.158 -20.429 1.00 73.12 308 VAL A C 1
ATOM 2467 O O . VAL A 1 308 ? 6.172 -27.024 -20.820 1.00 73.12 308 VAL A O 1
ATOM 2470 N N . ASP A 1 309 ? 5.929 -29.215 -21.241 1.00 71.50 309 ASP A N 1
ATOM 2471 C CA . ASP A 1 309 ? 6.269 -29.116 -22.665 1.00 71.50 309 ASP A CA 1
ATOM 2472 C C . ASP A 1 309 ? 5.172 -28.432 -23.500 1.00 71.50 309 ASP A C 1
ATOM 2474 O O . ASP A 1 309 ? 5.447 -27.882 -24.571 1.00 71.50 309 ASP A O 1
ATOM 2478 N N . LYS A 1 310 ? 3.918 -28.462 -23.034 1.00 75.00 310 LYS A N 1
ATOM 2479 C CA . LYS A 1 310 ? 2.752 -27.964 -23.782 1.00 75.00 310 LYS A CA 1
ATOM 2480 C C . LYS A 1 310 ? 2.230 -26.618 -23.312 1.00 75.00 310 LYS A C 1
ATOM 2482 O O . LYS A 1 310 ? 1.696 -25.870 -24.133 1.00 75.00 310 LYS A O 1
ATOM 2487 N N . PHE A 1 311 ? 2.401 -26.297 -22.035 1.00 77.00 311 PHE A N 1
ATOM 2488 C CA . PHE A 1 311 ? 1.865 -25.092 -21.422 1.00 77.00 311 PHE A CA 1
ATOM 2489 C C . PHE A 1 311 ? 2.960 -24.327 -20.674 1.00 77.00 311 PHE A C 1
ATOM 2491 O O . PHE A 1 311 ? 3.796 -24.925 -19.994 1.00 77.00 311 PHE A O 1
ATOM 2498 N N . PRO A 1 312 ? 2.975 -22.988 -20.760 1.00 65.69 312 PRO A N 1
ATOM 2499 C CA . PRO A 1 312 ? 3.965 -22.182 -20.071 1.00 65.69 312 PRO A CA 1
ATOM 2500 C C . PRO A 1 312 ? 3.815 -22.312 -18.538 1.00 65.69 312 PRO A C 1
ATOM 2502 O O . PRO A 1 312 ? 2.696 -22.343 -18.012 1.00 65.69 312 PRO A O 1
ATOM 2505 N N . PRO A 1 313 ? 4.928 -22.309 -17.776 1.00 63.91 313 PRO A N 1
ATOM 2506 C CA . PRO A 1 313 ? 4.913 -22.518 -16.326 1.00 63.91 313 PRO A CA 1
ATOM 2507 C C . PRO A 1 313 ? 3.946 -21.636 -15.509 1.00 63.91 313 PRO A C 1
ATOM 2509 O O . PRO A 1 313 ? 3.378 -22.146 -14.547 1.00 63.91 313 PRO A O 1
ATOM 2512 N N . PRO A 1 314 ? 3.706 -20.344 -15.830 1.00 54.25 314 PRO A N 1
ATOM 2513 C CA . PRO A 1 314 ? 2.747 -19.521 -15.084 1.00 54.25 314 PRO A CA 1
ATOM 2514 C C . PRO A 1 314 ? 1.305 -20.030 -15.191 1.00 54.25 314 PRO A C 1
ATOM 2516 O O . PRO A 1 314 ? 0.565 -19.992 -14.207 1.00 54.25 314 PRO A O 1
ATOM 2519 N N . GLU A 1 315 ? 0.920 -20.521 -16.370 1.00 69.44 315 GLU A N 1
ATOM 2520 C CA . GLU A 1 315 ? -0.415 -21.059 -16.631 1.00 69.44 315 GLU A CA 1
ATOM 2521 C C . GLU A 1 315 ? -0.600 -22.371 -15.875 1.00 69.44 315 GLU A C 1
ATOM 2523 O O . GLU A 1 315 ? -1.609 -22.542 -15.201 1.00 69.44 315 GLU A O 1
ATOM 2528 N N . LEU A 1 316 ? 0.425 -23.229 -15.862 1.00 68.06 316 LEU A N 1
ATOM 2529 C CA . LEU A 1 316 ? 0.435 -24.465 -15.078 1.00 68.06 316 LEU A CA 1
ATOM 2530 C C . LEU A 1 316 ? 0.413 -24.220 -13.570 1.00 68.06 316 LEU A C 1
ATOM 2532 O O . LEU A 1 316 ? -0.321 -24.892 -12.856 1.00 68.06 316 LEU A O 1
ATOM 2536 N N . VAL A 1 317 ? 1.176 -23.246 -13.066 1.00 61.53 317 VAL A N 1
ATOM 2537 C CA . VAL A 1 317 ? 1.162 -22.879 -11.639 1.00 61.53 317 VAL A CA 1
ATOM 2538 C C . VAL A 1 317 ? -0.205 -22.333 -11.232 1.00 61.53 317 VAL A C 1
ATOM 2540 O O . VAL A 1 317 ? -0.659 -22.598 -10.125 1.00 61.53 317 VAL A O 1
ATOM 2543 N N . THR A 1 318 ? -0.861 -21.574 -12.108 1.00 63.66 318 THR A N 1
ATOM 2544 C CA . THR A 1 318 ? -2.215 -21.056 -11.864 1.00 63.66 318 THR A CA 1
ATOM 2545 C C . THR A 1 318 ? -3.244 -22.182 -11.911 1.00 63.66 318 THR A C 1
ATOM 2547 O O . THR A 1 318 ? -4.055 -22.310 -10.999 1.00 63.66 318 THR A O 1
ATOM 2550 N N . PHE A 1 319 ? -3.157 -23.043 -12.923 1.00 70.75 319 PHE A N 1
ATOM 2551 C CA . PHE A 1 319 ? -4.001 -24.219 -13.100 1.00 70.75 319 PHE A CA 1
ATOM 2552 C C . PHE A 1 319 ? -3.915 -25.173 -11.898 1.00 70.75 319 PHE A C 1
ATOM 2554 O O . PHE A 1 319 ? -4.936 -25.566 -11.339 1.00 70.75 319 PHE A O 1
ATOM 2561 N N . MET A 1 320 ? -2.703 -25.457 -11.418 1.00 67.25 320 MET A N 1
ATOM 2562 C CA . MET A 1 320 ? -2.454 -26.346 -10.278 1.00 67.25 320 MET A CA 1
ATOM 2563 C C . MET A 1 320 ? -2.859 -25.797 -8.909 1.00 67.25 320 MET A C 1
ATOM 2565 O O . MET A 1 320 ? -2.906 -26.552 -7.942 1.00 67.25 320 MET A O 1
ATOM 2569 N N . LYS A 1 321 ? -3.124 -24.494 -8.799 1.00 61.34 321 LYS A N 1
ATOM 2570 C CA . LYS A 1 321 ? -3.611 -23.878 -7.557 1.00 61.34 321 LYS A CA 1
ATOM 2571 C C . LYS A 1 321 ? -5.118 -24.030 -7.363 1.00 61.34 321 LYS A C 1
ATOM 2573 O O . LYS A 1 321 ? -5.616 -23.623 -6.322 1.00 61.34 321 LYS A O 1
ATOM 2578 N N . THR A 1 322 ? -5.839 -24.564 -8.347 1.00 69.00 322 THR A N 1
ATOM 2579 C CA . THR A 1 322 ? -7.282 -24.781 -8.221 1.00 69.00 322 THR A CA 1
ATOM 2580 C C . THR A 1 322 ? -7.562 -25.979 -7.307 1.00 69.00 322 THR A C 1
ATOM 2582 O O . THR A 1 322 ? -7.025 -27.071 -7.506 1.00 69.00 322 THR A O 1
ATOM 2585 N N . ASP A 1 323 ? -8.394 -25.770 -6.282 1.00 52.53 323 ASP A N 1
ATOM 2586 C CA . ASP A 1 323 ? -8.690 -26.780 -5.252 1.00 52.53 323 ASP A CA 1
ATOM 2587 C C . ASP A 1 323 ? -9.317 -28.051 -5.837 1.00 52.53 323 ASP A C 1
ATOM 2589 O O . ASP A 1 323 ? -9.037 -29.160 -5.386 1.00 52.53 323 ASP A O 1
ATOM 2593 N N . GLU A 1 324 ? -10.099 -27.906 -6.906 1.00 54.69 324 GLU A N 1
ATOM 2594 C CA . GLU A 1 324 ? -10.738 -29.017 -7.608 1.00 54.69 324 GLU A CA 1
ATOM 2595 C C . GLU A 1 324 ? -9.715 -30.001 -8.198 1.00 54.69 324 GLU A C 1
ATOM 2597 O O . GLU A 1 324 ? -9.916 -31.215 -8.167 1.00 54.69 324 GLU A O 1
ATOM 2602 N N . LEU A 1 325 ? -8.577 -29.495 -8.680 1.00 59.97 325 LEU A N 1
ATOM 2603 C CA . LEU A 1 325 ? -7.504 -30.315 -9.233 1.00 59.97 325 LEU A CA 1
ATOM 2604 C C . LEU A 1 325 ? -6.662 -30.955 -8.130 1.00 59.97 325 LEU A C 1
ATOM 2606 O O . LEU A 1 325 ? -6.268 -32.113 -8.247 1.00 59.97 325 LEU A O 1
ATOM 2610 N N . ARG A 1 326 ? -6.423 -30.212 -7.043 1.00 56.91 326 ARG A N 1
ATOM 2611 C CA . ARG A 1 326 ? -5.725 -30.706 -5.852 1.00 56.91 326 ARG A CA 1
ATOM 2612 C C . ARG A 1 326 ? -6.450 -31.917 -5.267 1.00 56.91 326 ARG A C 1
ATOM 2614 O O . ARG A 1 326 ? -5.800 -32.889 -4.915 1.00 56.91 326 ARG A O 1
ATOM 2621 N N . LEU A 1 327 ? -7.783 -31.884 -5.269 1.00 57.06 327 LEU A N 1
ATOM 2622 C CA . LEU A 1 327 ? -8.645 -32.981 -4.826 1.00 57.06 327 LEU A CA 1
ATOM 2623 C C . LEU A 1 327 ? -8.760 -34.124 -5.854 1.00 57.06 327 LEU A C 1
ATOM 2625 O O . LEU A 1 327 ? -8.854 -35.283 -5.461 1.00 57.06 327 LEU A O 1
ATOM 2629 N N . LYS A 1 328 ? -8.745 -33.828 -7.165 1.00 58.06 328 LYS A N 1
ATOM 2630 C CA . LYS A 1 328 ? -8.862 -34.845 -8.235 1.00 58.06 328 LYS A CA 1
ATOM 2631 C C . LYS A 1 328 ? -7.557 -35.590 -8.544 1.00 58.06 328 LYS A C 1
ATOM 2633 O O . LYS A 1 328 ? -7.624 -36.743 -8.972 1.00 58.06 328 LYS A O 1
ATOM 2638 N N . LEU A 1 329 ? -6.399 -34.948 -8.363 1.00 55.22 329 LEU A N 1
ATOM 2639 C CA . LEU A 1 329 ? -5.069 -35.544 -8.570 1.00 55.22 329 LEU A CA 1
ATOM 2640 C C . LEU A 1 329 ? -4.489 -36.172 -7.299 1.00 55.22 329 LEU A C 1
ATOM 2642 O O . LEU A 1 329 ? -3.711 -37.115 -7.409 1.00 55.22 329 LEU A O 1
ATOM 2646 N N . PHE A 1 330 ? -4.828 -35.655 -6.115 1.00 56.44 330 PHE A N 1
ATOM 2647 C CA . PHE A 1 330 ? -4.148 -36.025 -4.876 1.00 56.44 330 PHE A CA 1
ATOM 2648 C C . PHE A 1 330 ? -5.169 -36.395 -3.801 1.00 56.44 330 PHE A C 1
ATOM 2650 O O . PHE A 1 330 ? -5.889 -35.549 -3.273 1.00 56.44 330 PHE A O 1
ATOM 2657 N N . HIS A 1 331 ? -5.229 -37.684 -3.466 1.00 53.00 331 HIS A N 1
ATOM 2658 C CA . HIS A 1 331 ? -5.994 -38.131 -2.308 1.00 53.00 331 HIS A CA 1
ATOM 2659 C C . HIS A 1 331 ? -5.291 -37.612 -1.036 1.00 53.00 331 HIS A C 1
ATOM 2661 O O . HIS A 1 331 ? -4.074 -37.812 -0.924 1.00 53.00 331 HIS A O 1
ATOM 2667 N N . PRO A 1 332 ? -6.010 -36.988 -0.078 1.00 47.69 332 PRO A N 1
ATOM 2668 C CA . PRO A 1 332 ? -5.419 -36.356 1.110 1.00 47.69 332 PRO A CA 1
ATOM 2669 C C . PRO A 1 332 ? -4.528 -37.271 1.966 1.00 47.69 332 PRO A C 1
ATOM 2671 O O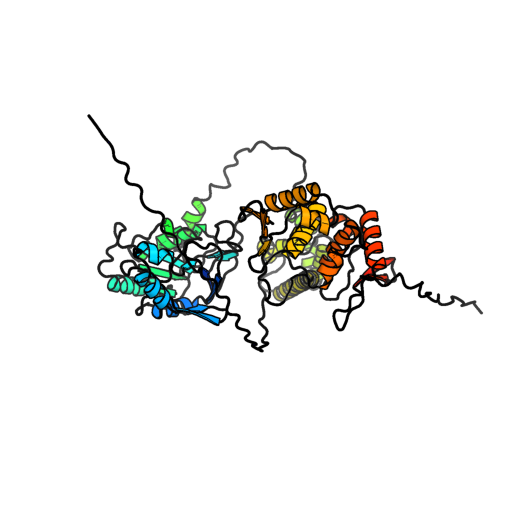 . PRO A 1 332 ? -3.663 -36.774 2.681 1.00 47.69 332 PRO A O 1
ATOM 2674 N N . ASP A 1 333 ? -4.705 -38.589 1.851 1.00 50.84 333 ASP A N 1
ATOM 2675 C CA . ASP A 1 333 ? -4.064 -39.599 2.701 1.00 50.84 333 ASP A CA 1
ATOM 2676 C C . ASP A 1 333 ? -2.861 -40.310 2.052 1.00 50.84 333 ASP A C 1
ATOM 2678 O O . ASP A 1 333 ? -2.401 -41.331 2.558 1.00 50.84 333 ASP A O 1
ATOM 2682 N N . SER A 1 334 ? -2.334 -39.810 0.930 1.00 52.91 334 SER A N 1
ATOM 2683 C CA . SER A 1 334 ? -1.206 -40.449 0.231 1.00 52.91 334 SER A CA 1
ATOM 2684 C C . SER A 1 334 ? 0.082 -39.620 0.294 1.00 52.91 334 SER A C 1
ATOM 2686 O O . SER A 1 334 ? 0.052 -38.387 0.270 1.00 52.91 334 SER A O 1
ATOM 2688 N N . ASP A 1 335 ? 1.240 -40.297 0.312 1.00 55.38 335 ASP A N 1
ATOM 2689 C CA . ASP A 1 335 ? 2.582 -39.681 0.261 1.00 55.38 335 ASP A CA 1
ATOM 2690 C C . ASP A 1 335 ? 2.777 -38.727 -0.944 1.00 55.38 335 ASP A C 1
ATOM 2692 O O . ASP A 1 335 ? 3.679 -37.885 -0.944 1.00 55.38 335 ASP A O 1
ATOM 2696 N N . THR A 1 336 ? 1.858 -38.763 -1.915 1.00 56.12 336 THR A N 1
ATOM 2697 C CA . THR A 1 336 ? 1.781 -37.886 -3.092 1.00 56.12 336 THR A CA 1
ATOM 2698 C C . THR A 1 336 ? 1.634 -36.392 -2.762 1.00 56.12 336 THR A C 1
ATOM 2700 O O . THR A 1 336 ? 2.092 -35.548 -3.535 1.00 56.12 336 THR A O 1
ATOM 2703 N N . GLY A 1 337 ? 1.088 -36.020 -1.594 1.00 55.25 337 GLY A N 1
ATOM 2704 C CA . GLY A 1 337 ? 1.015 -34.615 -1.161 1.00 55.25 337 GLY A CA 1
ATOM 2705 C C . GLY A 1 337 ? 2.396 -33.975 -0.944 1.00 55.25 337 GLY A C 1
ATOM 2706 O O . GLY A 1 337 ? 2.596 -32.794 -1.242 1.00 55.25 337 GLY A O 1
ATOM 2707 N N . ARG A 1 338 ? 3.384 -34.766 -0.491 1.00 57.78 338 ARG A N 1
ATOM 2708 C CA . ARG A 1 338 ? 4.788 -34.330 -0.380 1.00 57.78 338 ARG A CA 1
ATOM 2709 C C . ARG A 1 338 ? 5.447 -34.190 -1.749 1.00 57.78 338 ARG A C 1
ATOM 2711 O O . ARG A 1 338 ? 6.289 -33.309 -1.922 1.00 57.78 338 ARG A O 1
ATOM 2718 N N . ASP A 1 339 ? 5.062 -35.011 -2.717 1.00 62.19 339 ASP A N 1
ATOM 2719 C CA . ASP A 1 339 ? 5.600 -34.935 -4.074 1.00 62.19 339 ASP A CA 1
ATOM 2720 C C . ASP A 1 339 ? 5.012 -33.762 -4.868 1.00 62.19 339 ASP A C 1
ATOM 2722 O O . ASP A 1 339 ? 5.747 -33.121 -5.619 1.00 62.19 339 ASP A O 1
ATOM 2726 N N . LEU A 1 340 ? 3.762 -33.360 -4.606 1.00 61.59 340 LEU A N 1
ATOM 2727 C CA . LEU A 1 340 ? 3.195 -32.122 -5.153 1.00 61.59 340 LEU A CA 1
ATOM 2728 C C . LEU A 1 340 ? 3.968 -30.879 -4.695 1.00 61.59 340 LEU A C 1
ATOM 2730 O O . LEU A 1 340 ? 4.302 -30.036 -5.523 1.00 61.59 340 LEU A O 1
ATOM 2734 N N . GLU A 1 341 ? 4.296 -30.752 -3.406 1.00 62.28 341 GLU A N 1
ATOM 2735 C CA . GLU A 1 341 ? 5.102 -29.616 -2.933 1.00 62.28 341 GLU A CA 1
ATOM 2736 C C . GLU A 1 341 ? 6.523 -29.641 -3.512 1.00 62.28 341 GLU A C 1
ATOM 2738 O O . GLU A 1 341 ? 7.057 -28.586 -3.848 1.00 62.28 341 GLU A O 1
ATOM 2743 N N . LYS A 1 342 ? 7.123 -30.821 -3.736 1.00 66.75 342 LYS A N 1
ATOM 2744 C CA . LYS A 1 342 ? 8.404 -30.925 -4.459 1.00 66.75 342 LYS A CA 1
ATOM 2745 C C . LYS A 1 342 ? 8.280 -30.470 -5.914 1.00 66.75 342 LYS A C 1
ATOM 2747 O O . LYS A 1 342 ? 9.164 -29.764 -6.395 1.00 66.75 342 LYS A O 1
ATOM 2752 N N . VAL A 1 343 ? 7.201 -30.833 -6.608 1.00 62.66 343 VAL A N 1
ATOM 2753 C CA . VAL A 1 343 ? 6.934 -30.411 -7.993 1.00 62.66 343 VAL A CA 1
ATOM 2754 C C . VAL A 1 343 ? 6.654 -28.909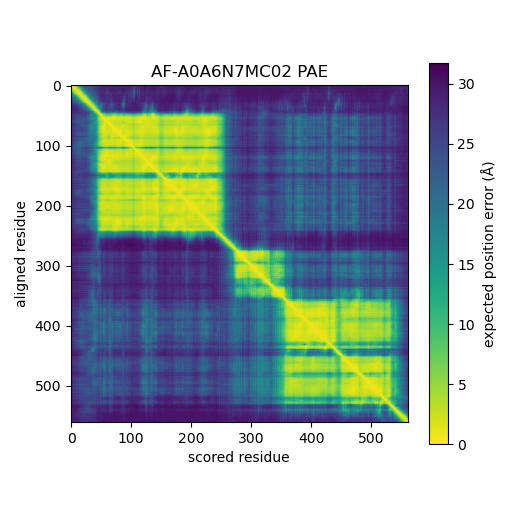 -8.060 1.00 62.66 343 VAL A C 1
ATOM 2756 O O . VAL A 1 343 ? 7.228 -28.212 -8.898 1.00 62.66 343 VAL A O 1
ATOM 2759 N N . LEU A 1 344 ? 5.839 -28.372 -7.150 1.00 60.78 344 LEU A N 1
ATOM 2760 C CA . LEU A 1 344 ? 5.585 -26.937 -7.034 1.00 60.78 344 LEU A CA 1
ATOM 2761 C C . LEU A 1 344 ? 6.866 -26.174 -6.690 1.00 60.78 344 LEU A C 1
ATOM 2763 O O . LEU A 1 344 ? 7.104 -25.115 -7.268 1.00 60.78 344 LEU A O 1
ATOM 2767 N N . ASP A 1 345 ? 7.720 -26.701 -5.813 1.00 63.31 345 ASP A N 1
ATOM 2768 C CA . ASP A 1 345 ? 9.028 -26.119 -5.510 1.00 63.31 345 ASP A CA 1
ATOM 2769 C C . ASP A 1 345 ? 9.974 -26.198 -6.716 1.00 63.31 345 ASP A C 1
ATOM 2771 O O . ASP A 1 345 ? 10.662 -25.230 -7.030 1.00 63.31 345 ASP A O 1
ATOM 2775 N N . GLN A 1 346 ? 9.964 -27.292 -7.477 1.00 63.97 346 GLN A N 1
ATOM 2776 C CA . GLN A 1 346 ? 10.733 -27.417 -8.714 1.00 63.97 346 GLN A CA 1
ATOM 2777 C C . GLN A 1 346 ? 10.256 -26.425 -9.784 1.00 63.97 346 GLN A C 1
ATOM 2779 O O . GLN A 1 346 ? 11.088 -25.772 -10.415 1.00 63.97 346 GLN A O 1
ATOM 2784 N N . LEU A 1 347 ? 8.945 -26.223 -9.935 1.00 55.84 347 LEU A N 1
ATOM 2785 C CA . LEU A 1 347 ? 8.373 -25.204 -10.818 1.00 55.84 347 LEU A CA 1
ATOM 2786 C C . LEU A 1 347 ? 8.689 -23.795 -10.336 1.00 55.84 347 LEU A C 1
ATOM 2788 O O . LEU A 1 347 ? 9.076 -22.958 -11.144 1.00 55.84 347 LEU A O 1
ATOM 2792 N N . ARG A 1 348 ? 8.615 -23.533 -9.026 1.00 57.38 348 ARG A N 1
ATOM 2793 C CA . ARG A 1 348 ? 9.072 -22.269 -8.435 1.00 57.38 348 ARG A CA 1
ATOM 2794 C C . ARG A 1 348 ? 10.554 -22.060 -8.702 1.00 57.38 348 ARG A C 1
ATOM 2796 O O . ARG A 1 348 ? 10.936 -20.949 -9.035 1.00 57.38 348 ARG A O 1
ATOM 2803 N N . ARG A 1 349 ? 11.397 -23.092 -8.621 1.00 56.00 349 ARG A N 1
ATOM 2804 C CA . ARG A 1 349 ? 12.833 -23.012 -8.933 1.00 56.00 349 ARG A CA 1
ATOM 2805 C C . ARG A 1 349 ? 13.081 -22.766 -10.415 1.00 56.00 349 ARG A C 1
ATOM 2807 O O . ARG A 1 349 ? 13.931 -21.940 -10.714 1.00 56.00 349 ARG A O 1
ATOM 2814 N N . ILE A 1 350 ? 12.367 -23.426 -11.327 1.00 55.09 350 ILE A N 1
ATOM 2815 C CA . ILE A 1 350 ? 12.454 -23.176 -12.778 1.00 55.09 350 ILE A CA 1
ATOM 2816 C C . ILE A 1 350 ? 12.026 -21.731 -13.067 1.00 55.09 350 ILE A C 1
ATOM 2818 O O . ILE A 1 350 ? 12.807 -20.950 -13.606 1.00 55.09 350 ILE A O 1
ATOM 2822 N N . TYR A 1 351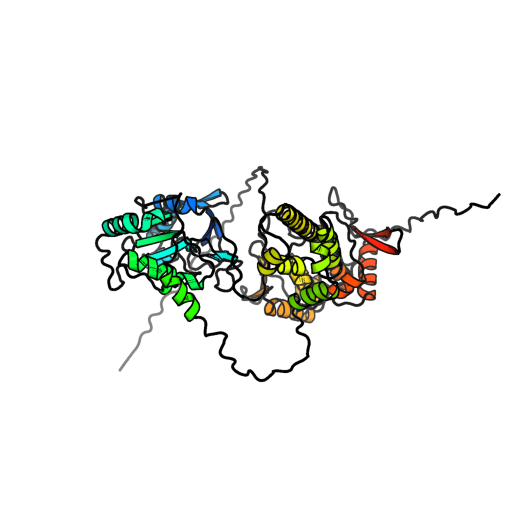 ? 10.861 -21.336 -12.557 1.00 52.34 351 TYR A N 1
ATOM 2823 C CA . TYR A 1 351 ? 10.312 -19.987 -12.647 1.00 52.34 351 TYR A CA 1
ATOM 2824 C C . TYR A 1 351 ? 11.249 -18.922 -12.060 1.00 52.34 351 TYR A C 1
ATOM 2826 O O . TYR A 1 351 ? 11.485 -17.890 -12.679 1.00 52.34 351 TYR A O 1
ATOM 2834 N N . ASN A 1 352 ? 11.841 -19.167 -10.890 1.00 51.47 352 ASN A N 1
ATOM 2835 C CA . ASN A 1 352 ? 12.751 -18.239 -10.217 1.00 51.47 352 ASN A CA 1
ATOM 2836 C C . ASN A 1 352 ? 14.128 -18.182 -10.898 1.00 51.47 352 ASN A C 1
ATOM 2838 O O . ASN A 1 352 ? 14.727 -17.111 -10.980 1.00 51.47 352 ASN A O 1
ATOM 2842 N N . ARG A 1 353 ? 14.625 -19.304 -11.434 1.00 50.88 353 ARG A N 1
ATOM 2843 C CA . ARG A 1 353 ? 15.900 -19.390 -12.167 1.00 50.88 353 ARG A CA 1
ATOM 2844 C C . ARG A 1 353 ? 15.815 -18.690 -13.532 1.00 50.88 353 ARG A C 1
ATOM 2846 O O . ARG A 1 353 ? 16.812 -18.121 -13.967 1.00 50.88 353 ARG A O 1
ATOM 2853 N N . GLU A 1 354 ? 14.632 -18.652 -14.147 1.00 50.38 354 GLU A N 1
ATOM 2854 C CA . GLU A 1 354 ? 14.323 -17.843 -15.340 1.00 50.38 354 GLU A CA 1
ATOM 2855 C C . GLU A 1 354 ? 14.001 -16.367 -15.023 1.00 50.38 354 GLU A C 1
ATOM 2857 O O . GLU A 1 354 ? 14.047 -15.516 -15.910 1.00 50.38 354 GLU A O 1
ATOM 2862 N N . LYS A 1 355 ? 13.695 -16.031 -13.762 1.00 53.09 355 LYS A N 1
ATOM 2863 C CA . LYS A 1 355 ? 13.296 -14.679 -13.324 1.00 53.09 355 LYS A CA 1
ATOM 2864 C C . LYS A 1 355 ? 14.418 -13.774 -12.818 1.00 53.09 355 LYS A C 1
ATOM 2866 O O . LYS A 1 355 ? 14.197 -12.570 -12.710 1.00 53.09 355 LYS A O 1
ATOM 2871 N N . GLN A 1 356 ? 15.605 -14.292 -12.514 1.00 48.12 356 GLN A N 1
ATOM 2872 C CA . GLN A 1 356 ? 16.727 -13.480 -12.014 1.00 48.12 356 GLN A CA 1
ATOM 2873 C C . GLN A 1 356 ? 17.568 -12.861 -13.144 1.00 48.12 356 GLN A C 1
ATOM 2875 O O . GLN A 1 356 ? 18.796 -12.952 -13.144 1.00 48.12 356 GLN A O 1
ATOM 2880 N N . GLY A 1 357 ? 16.913 -12.238 -14.126 1.00 52.19 357 GLY A N 1
ATOM 2881 C CA . GLY A 1 357 ? 17.592 -11.294 -15.012 1.00 52.19 357 GLY A CA 1
ATOM 2882 C C . GLY A 1 357 ? 17.904 -9.998 -14.247 1.00 52.19 357 GLY A C 1
ATOM 2883 O O . GLY A 1 357 ? 17.131 -9.624 -13.359 1.00 52.19 357 GLY A O 1
ATOM 2884 N N . PRO A 1 358 ? 18.982 -9.257 -14.568 1.00 52.94 358 PRO A N 1
ATOM 2885 C CA . PRO A 1 358 ? 19.366 -8.059 -13.811 1.00 52.94 358 PRO A CA 1
ATOM 2886 C C . PRO A 1 358 ? 18.341 -6.908 -13.854 1.00 52.94 358 PRO A C 1
ATOM 2888 O O . PRO A 1 358 ? 18.540 -5.884 -13.208 1.00 52.94 358 PRO A O 1
ATOM 2891 N N . PHE A 1 359 ? 17.257 -7.046 -14.624 1.00 58.62 359 PHE A N 1
ATOM 2892 C CA . PHE A 1 359 ? 16.360 -5.954 -15.005 1.00 58.62 359 PHE A CA 1
ATOM 2893 C C . PHE A 1 359 ? 15.073 -5.864 -14.171 1.00 58.62 359 PHE A C 1
ATOM 2895 O O . PHE A 1 359 ? 14.381 -4.845 -14.246 1.00 58.62 359 PHE A O 1
ATOM 2902 N N . GLY A 1 360 ? 14.788 -6.868 -13.333 1.00 64.62 360 GLY A N 1
ATOM 2903 C CA . GLY A 1 360 ? 13.579 -6.942 -12.504 1.00 64.62 360 GLY A CA 1
ATOM 2904 C C . GLY A 1 360 ? 12.302 -7.292 -13.286 1.00 64.62 360 GLY A C 1
ATOM 2905 O O . GLY A 1 360 ? 12.259 -7.202 -14.512 1.00 64.62 360 GLY A O 1
ATOM 2906 N N . ILE A 1 361 ? 11.248 -7.689 -12.561 1.00 62.22 361 ILE A N 1
ATOM 2907 C CA . ILE A 1 361 ? 9.987 -8.217 -13.127 1.00 62.22 361 ILE A CA 1
ATOM 2908 C C . ILE A 1 361 ? 9.271 -7.171 -13.992 1.00 62.22 361 ILE A C 1
ATOM 2910 O O . ILE A 1 361 ? 9.000 -7.431 -15.157 1.00 62.22 361 ILE A O 1
ATOM 2914 N N . VAL A 1 362 ? 9.082 -5.952 -13.477 1.00 63.34 362 VAL A N 1
ATOM 2915 C CA . VAL A 1 362 ? 8.374 -4.878 -14.202 1.00 63.34 362 VAL A CA 1
ATOM 2916 C C . VAL A 1 362 ? 9.037 -4.552 -15.539 1.00 63.34 362 VAL A C 1
ATOM 2918 O O . VAL A 1 362 ? 8.358 -4.313 -16.529 1.00 63.34 362 VAL A O 1
ATOM 2921 N N . PHE A 1 363 ? 10.371 -4.555 -15.602 1.00 74.69 363 PHE A N 1
ATOM 2922 C CA . PHE A 1 363 ? 11.060 -4.268 -16.858 1.00 74.69 363 PHE A CA 1
ATOM 2923 C C . PHE A 1 363 ? 10.814 -5.361 -17.894 1.00 74.69 363 PHE A C 1
ATOM 2925 O O . PHE A 1 363 ? 10.590 -5.041 -19.055 1.00 74.69 363 PHE A O 1
ATOM 2932 N N . ARG A 1 364 ? 10.819 -6.632 -17.475 1.00 74.38 364 ARG A N 1
ATOM 2933 C CA . ARG A 1 364 ? 10.479 -7.761 -18.343 1.00 74.38 364 ARG A CA 1
ATOM 2934 C C . ARG A 1 364 ? 9.039 -7.662 -18.841 1.00 74.38 364 ARG A C 1
ATOM 2936 O O . ARG A 1 364 ? 8.816 -7.793 -20.039 1.00 74.38 364 ARG A O 1
ATOM 2943 N N . ASP A 1 365 ? 8.100 -7.393 -17.941 1.00 76.50 365 ASP A N 1
ATOM 2944 C CA . ASP A 1 365 ? 6.672 -7.352 -18.261 1.00 76.50 365 ASP A CA 1
ATOM 2945 C C . ASP A 1 365 ? 6.344 -6.205 -19.221 1.00 76.50 365 ASP A C 1
ATOM 2947 O O . ASP A 1 365 ? 5.599 -6.390 -20.177 1.00 76.50 365 ASP A O 1
ATOM 2951 N N . VAL A 1 366 ? 6.965 -5.035 -19.033 1.00 81.56 366 VAL A N 1
ATOM 2952 C CA . VAL A 1 366 ? 6.851 -3.926 -19.991 1.00 81.56 366 VAL A CA 1
ATOM 2953 C C . VAL A 1 366 ? 7.474 -4.303 -21.331 1.00 81.56 366 VAL A C 1
ATOM 2955 O O . VAL A 1 366 ? 6.914 -4.007 -22.384 1.00 81.56 366 VAL A O 1
ATOM 2958 N N . PHE A 1 367 ? 8.644 -4.940 -21.305 1.00 81.94 367 PHE A N 1
ATOM 2959 C CA . PHE A 1 367 ? 9.407 -5.210 -22.513 1.00 81.94 367 PHE A CA 1
ATOM 2960 C C . PHE A 1 367 ? 8.748 -6.265 -23.413 1.00 81.94 367 PHE A C 1
ATOM 2962 O O . PHE A 1 367 ? 8.783 -6.099 -24.632 1.00 81.94 367 PHE A O 1
ATOM 2969 N N . PHE A 1 368 ? 8.098 -7.273 -22.820 1.00 78.69 368 PHE A N 1
ATOM 2970 C CA . PHE A 1 368 ? 7.342 -8.325 -23.516 1.00 78.69 368 PHE A CA 1
ATOM 2971 C C . PHE A 1 368 ? 5.825 -8.110 -23.504 1.00 78.69 368 PHE A C 1
ATOM 2973 O O . PHE A 1 368 ? 5.067 -9.037 -23.774 1.00 78.69 368 PHE A O 1
ATOM 2980 N N . SER A 1 369 ? 5.359 -6.902 -23.189 1.00 81.50 369 SER A N 1
ATOM 2981 C CA . SER A 1 369 ? 3.931 -6.600 -23.209 1.00 81.50 369 SER A CA 1
ATOM 2982 C C . SER A 1 369 ? 3.364 -6.764 -24.621 1.00 81.50 369 SER A C 1
ATOM 2984 O O . SER A 1 369 ? 3.829 -6.126 -25.571 1.00 81.50 369 SER A O 1
ATOM 2986 N N . ASP A 1 370 ? 2.299 -7.557 -24.768 1.00 81.38 370 ASP A N 1
ATOM 2987 C CA . ASP A 1 370 ? 1.570 -7.710 -26.035 1.00 81.38 370 ASP A CA 1
ATOM 2988 C C . ASP A 1 370 ? 0.926 -6.401 -26.513 1.00 81.38 370 ASP A C 1
ATOM 2990 O O . ASP A 1 370 ? 0.745 -6.195 -27.714 1.00 81.38 370 ASP A O 1
ATOM 2994 N N . TYR A 1 371 ? 0.719 -5.460 -25.597 1.00 83.31 371 TYR A N 1
ATOM 2995 C CA . TYR A 1 371 ? 0.088 -4.171 -25.862 1.00 83.31 371 TYR A CA 1
ATOM 2996 C C . TYR A 1 371 ? 1.081 -3.054 -26.183 1.00 83.31 371 TYR A C 1
ATOM 2998 O O . TYR A 1 371 ? 0.688 -2.006 -26.689 1.00 83.31 371 TYR A O 1
ATOM 3006 N N . LEU A 1 372 ? 2.370 -3.261 -25.904 1.00 86.81 372 LEU A N 1
ATOM 3007 C CA . LEU A 1 372 ? 3.399 -2.275 -26.196 1.00 86.81 372 LEU A CA 1
ATOM 3008 C C . LEU A 1 372 ? 4.047 -2.575 -27.547 1.00 86.81 372 LEU A C 1
ATOM 3010 O O . LEU A 1 372 ? 4.341 -3.729 -27.891 1.00 86.81 372 LEU A O 1
ATOM 3014 N N . THR A 1 373 ? 4.313 -1.532 -28.330 1.00 90.75 373 THR A N 1
ATOM 3015 C CA . THR A 1 373 ? 5.211 -1.701 -29.468 1.00 90.75 373 THR A CA 1
ATOM 3016 C C . THR A 1 373 ? 6.629 -1.886 -28.944 1.00 90.75 373 THR A C 1
ATOM 3018 O O . THR A 1 373 ? 7.017 -1.335 -27.915 1.00 90.75 373 THR A O 1
ATOM 3021 N N . TRP A 1 374 ? 7.471 -2.589 -29.692 1.00 85.38 374 TRP A N 1
ATOM 3022 C CA . TRP A 1 374 ? 8.880 -2.737 -29.323 1.00 85.38 374 TRP A CA 1
ATOM 3023 C C . TRP A 1 374 ? 9.622 -1.387 -29.245 1.00 85.38 374 TRP A C 1
ATOM 3025 O O . TRP A 1 374 ? 10.592 -1.233 -28.501 1.00 85.38 374 TRP A O 1
ATOM 3035 N N . LYS A 1 375 ? 9.142 -0.371 -29.979 1.00 91.75 375 LYS A N 1
ATOM 3036 C CA . LYS A 1 375 ? 9.600 1.021 -29.857 1.00 91.75 375 LYS A CA 1
ATOM 3037 C C . LYS A 1 375 ? 9.160 1.633 -28.527 1.00 91.75 375 LYS A C 1
ATOM 3039 O O . LYS A 1 375 ? 9.968 2.314 -27.901 1.00 91.75 375 LYS A O 1
ATOM 3044 N N . GLY A 1 376 ? 7.935 1.368 -28.077 1.00 92.44 376 GLY A N 1
ATOM 3045 C CA . GLY A 1 376 ? 7.482 1.676 -26.722 1.00 92.44 376 GLY A CA 1
ATOM 3046 C C . GLY A 1 376 ? 8.380 1.032 -25.662 1.00 92.44 376 GLY A C 1
ATOM 3047 O O . GLY A 1 376 ? 8.842 1.732 -24.759 1.00 92.44 376 GLY A O 1
ATOM 3048 N N . SER A 1 377 ? 8.738 -0.249 -25.825 1.00 89.06 377 SER A N 1
ATOM 3049 C CA . SER A 1 377 ? 9.628 -0.973 -24.897 1.00 89.06 377 SER A CA 1
ATOM 3050 C C . SER A 1 377 ? 11.010 -0.319 -24.833 1.00 89.06 377 SER A C 1
ATOM 3052 O O . SER A 1 377 ? 11.589 -0.121 -23.763 1.00 89.06 377 SER A O 1
ATOM 3054 N N . TYR A 1 378 ? 11.526 0.091 -25.991 1.00 90.75 378 TYR A N 1
ATOM 3055 C CA . TYR A 1 378 ? 12.797 0.797 -26.104 1.00 90.75 378 TYR A CA 1
ATOM 3056 C C . TYR A 1 378 ? 12.759 2.196 -25.462 1.00 90.75 378 TYR A C 1
ATOM 3058 O O . TYR A 1 378 ? 13.690 2.594 -24.758 1.00 90.75 378 TYR A O 1
ATOM 3066 N N . VAL A 1 379 ? 11.655 2.931 -25.632 1.00 94.62 379 VAL A N 1
ATOM 3067 C CA . VAL A 1 379 ? 11.428 4.226 -24.972 1.00 94.62 379 VAL A CA 1
ATOM 3068 C C . VAL A 1 379 ? 11.352 4.064 -23.452 1.00 94.62 379 VAL A C 1
ATOM 3070 O O . VAL A 1 379 ? 11.942 4.875 -22.736 1.00 94.62 379 VAL A O 1
ATOM 3073 N N . TYR A 1 380 ? 10.710 3.006 -22.948 1.00 92.50 380 TYR A N 1
ATOM 3074 C CA . TYR A 1 380 ? 10.681 2.691 -21.516 1.00 92.50 380 TYR A CA 1
ATOM 3075 C C . TYR A 1 380 ? 12.086 2.476 -20.949 1.00 92.50 380 TYR A C 1
ATOM 3077 O O . TYR A 1 380 ? 12.445 3.080 -19.934 1.00 92.50 380 TYR A O 1
ATOM 3085 N N . ALA A 1 381 ? 12.915 1.685 -21.638 1.00 89.56 381 ALA A N 1
ATOM 3086 C CA . ALA A 1 381 ? 14.305 1.465 -21.248 1.00 89.56 381 ALA A CA 1
ATOM 3087 C C . ALA A 1 381 ? 15.107 2.775 -21.205 1.00 89.56 381 ALA A C 1
ATOM 3089 O O . ALA A 1 381 ? 15.859 3.018 -20.259 1.00 89.56 381 ALA A O 1
ATOM 3090 N N . GLY A 1 382 ? 14.887 3.665 -22.176 1.00 91.12 382 GLY A N 1
ATOM 3091 C CA . GLY A 1 382 ? 15.477 4.999 -22.173 1.00 91.12 382 GLY A CA 1
ATOM 3092 C C . GLY A 1 382 ? 15.004 5.873 -21.011 1.00 91.12 382 GLY A C 1
ATOM 3093 O O . GLY A 1 382 ? 15.829 6.497 -20.347 1.00 91.12 382 GLY A O 1
ATOM 3094 N N . LEU A 1 383 ? 13.699 5.901 -20.718 1.00 91.56 383 LEU A N 1
ATOM 3095 C CA . LEU A 1 383 ? 13.156 6.646 -19.578 1.00 91.56 383 LEU A CA 1
ATOM 3096 C C . LEU A 1 383 ? 13.772 6.173 -18.264 1.00 91.56 383 LEU A C 1
ATOM 3098 O O . LEU A 1 383 ? 14.183 7.013 -17.464 1.00 91.56 383 LEU A O 1
ATOM 3102 N N . ARG A 1 384 ? 13.901 4.851 -18.076 1.00 87.19 384 ARG A N 1
ATOM 3103 C CA . ARG A 1 384 ? 14.496 4.226 -16.884 1.00 87.19 384 ARG A CA 1
ATOM 3104 C C . ARG A 1 384 ? 15.917 4.712 -16.579 1.00 87.19 384 ARG A C 1
ATOM 3106 O O . ARG A 1 384 ? 16.302 4.710 -15.413 1.00 87.19 384 ARG A O 1
ATOM 3113 N N . MET A 1 385 ? 16.674 5.184 -17.571 1.00 84.31 385 MET A N 1
ATOM 3114 C CA . MET A 1 385 ? 18.022 5.745 -17.368 1.00 84.31 385 MET A CA 1
ATOM 3115 C C . MET A 1 385 ? 18.037 7.106 -16.676 1.00 84.31 385 MET A C 1
ATOM 3117 O O . MET A 1 385 ? 19.055 7.489 -16.103 1.00 84.31 385 MET A O 1
ATOM 3121 N N . TYR A 1 386 ? 16.919 7.826 -16.716 1.00 87.56 386 TYR A N 1
ATOM 3122 C CA . TYR A 1 386 ? 16.785 9.180 -16.177 1.00 87.56 386 TYR A CA 1
ATOM 3123 C C . TYR A 1 386 ? 15.901 9.243 -14.927 1.00 87.56 386 TYR A C 1
ATOM 3125 O O . TYR A 1 386 ? 15.607 10.334 -14.437 1.00 87.56 386 TYR A O 1
ATOM 3133 N N . VAL A 1 387 ? 15.466 8.088 -14.423 1.00 85.88 387 VAL A N 1
ATOM 3134 C CA . VAL A 1 387 ? 14.639 7.983 -13.221 1.00 85.88 387 VAL A CA 1
ATOM 3135 C C . VAL A 1 387 ? 15.490 8.257 -11.988 1.00 85.88 387 VAL A C 1
ATOM 3137 O O . VAL A 1 387 ? 16.531 7.634 -11.787 1.00 85.88 387 VAL A O 1
ATOM 3140 N N . ASN A 1 388 ? 15.044 9.193 -11.157 1.00 83.06 388 ASN A N 1
ATOM 3141 C CA . ASN A 1 388 ? 15.657 9.476 -9.866 1.00 83.06 388 ASN A CA 1
ATOM 3142 C C . ASN A 1 388 ? 15.114 8.549 -8.758 1.00 83.06 388 ASN A C 1
ATOM 3144 O O . ASN A 1 388 ? 14.227 7.729 -8.984 1.00 83.06 388 ASN A O 1
ATOM 3148 N N . LYS A 1 389 ? 15.615 8.720 -7.527 1.00 77.56 389 LYS A N 1
ATOM 3149 C CA . LYS A 1 389 ? 15.178 7.940 -6.352 1.00 77.56 389 LYS A CA 1
ATOM 3150 C C . LYS A 1 389 ? 13.681 8.067 -6.034 1.00 77.56 389 LYS A C 1
ATOM 3152 O O . LYS A 1 389 ? 13.126 7.196 -5.386 1.00 77.56 389 LYS A O 1
ATOM 3157 N N . SER A 1 390 ? 13.031 9.135 -6.491 1.00 78.50 390 SER A N 1
ATOM 3158 C CA . SER A 1 390 ? 11.595 9.383 -6.315 1.00 78.50 390 SER A CA 1
ATOM 3159 C C . SER A 1 390 ? 10.753 8.851 -7.480 1.00 78.50 390 SER A C 1
ATOM 3161 O O . SER A 1 390 ? 9.605 9.256 -7.641 1.00 78.50 390 SER A O 1
ATOM 3163 N N . HIS A 1 391 ? 11.323 7.989 -8.329 1.00 83.56 391 HIS A N 1
ATOM 3164 C CA . HIS A 1 391 ? 10.688 7.455 -9.536 1.00 83.56 391 HIS A CA 1
ATOM 3165 C C . HIS A 1 391 ? 10.287 8.522 -10.570 1.00 83.56 391 HIS A C 1
ATOM 3167 O O . HIS A 1 391 ? 9.489 8.269 -11.474 1.00 83.56 391 HIS A O 1
ATOM 3173 N N . GLU A 1 392 ? 10.869 9.719 -10.478 1.00 88.31 392 GLU A N 1
ATOM 3174 C CA . GLU A 1 392 ? 10.634 10.812 -11.411 1.00 88.31 392 GLU A CA 1
ATOM 3175 C C . GLU A 1 392 ? 11.717 10.864 -12.488 1.00 88.31 392 GLU A C 1
ATOM 3177 O O . GLU A 1 392 ? 12.913 10.796 -12.211 1.00 88.31 392 GLU A O 1
ATOM 3182 N N . CYS A 1 393 ? 11.293 11.076 -13.725 1.00 89.44 393 CYS A N 1
ATOM 3183 C CA . CYS A 1 393 ? 12.122 11.250 -14.899 1.00 89.44 393 CYS A CA 1
ATOM 3184 C C . CYS A 1 393 ? 11.831 12.625 -15.517 1.00 89.44 393 CYS A C 1
ATOM 3186 O O . CYS A 1 393 ? 10.707 12.933 -15.920 1.00 89.44 393 CYS A O 1
ATOM 3188 N N . ARG A 1 394 ? 12.860 13.478 -15.563 1.00 89.56 394 ARG A N 1
ATOM 3189 C CA . ARG A 1 394 ? 12.781 14.873 -16.049 1.00 89.56 394 ARG A CA 1
ATOM 3190 C C . ARG A 1 394 ? 13.407 15.066 -17.429 1.00 89.56 394 ARG A C 1
ATOM 3192 O O . ARG A 1 394 ? 13.713 16.191 -17.819 1.00 89.56 394 ARG A O 1
ATOM 3199 N N . VAL A 1 395 ? 13.649 13.975 -18.153 1.00 91.25 395 VAL A N 1
ATOM 3200 C CA . VAL A 1 395 ? 14.280 14.034 -19.471 1.00 91.25 395 VAL A CA 1
ATOM 3201 C C . VAL A 1 395 ? 13.331 14.663 -20.489 1.00 91.25 395 VAL A C 1
ATOM 3203 O O . VAL A 1 395 ? 12.149 14.320 -20.566 1.00 91.25 395 VAL A O 1
ATOM 3206 N N . SER A 1 396 ? 13.844 15.596 -21.294 1.00 92.25 396 SER A N 1
ATOM 3207 C CA . SER A 1 396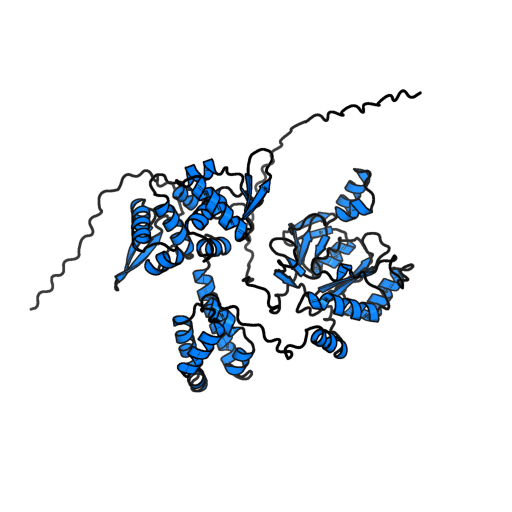 ? 13.062 16.139 -22.403 1.00 92.25 396 SER A CA 1
ATOM 3208 C C . SER A 1 396 ? 12.894 15.081 -23.499 1.00 92.25 396 SER A C 1
ATOM 3210 O O . SER A 1 396 ? 13.771 14.241 -23.711 1.00 92.25 396 SER A O 1
ATOM 3212 N N . GLN A 1 397 ? 11.793 15.150 -24.251 1.00 93.88 397 GLN A N 1
ATOM 3213 C CA . GLN A 1 397 ? 11.564 14.252 -25.392 1.00 93.88 397 GLN A CA 1
ATOM 3214 C C . GLN A 1 397 ? 12.676 14.378 -26.447 1.00 93.88 397 GLN A C 1
ATOM 3216 O O . GLN A 1 397 ? 13.058 13.385 -27.053 1.00 93.88 397 GLN A O 1
ATOM 3221 N N . ILE A 1 398 ? 13.222 15.587 -26.631 1.00 94.44 398 ILE A N 1
ATOM 3222 C CA . ILE A 1 398 ? 14.324 15.870 -27.564 1.00 94.44 398 ILE A CA 1
ATOM 3223 C C . ILE A 1 398 ? 15.611 15.188 -27.092 1.00 94.44 398 ILE A C 1
ATOM 3225 O O . ILE A 1 398 ? 16.296 14.535 -27.877 1.00 94.44 398 ILE A O 1
ATOM 3229 N N . THR A 1 399 ? 15.927 15.300 -25.800 1.00 93.69 399 THR A N 1
ATOM 3230 C CA . THR A 1 399 ? 17.091 14.636 -25.200 1.00 93.69 399 THR A CA 1
ATOM 3231 C C . THR A 1 399 ? 16.981 13.124 -25.352 1.00 93.69 399 THR A C 1
ATOM 3233 O O . THR A 1 399 ? 17.949 12.486 -25.760 1.00 93.69 399 THR A O 1
ATOM 3236 N N . LEU A 1 400 ? 15.800 12.564 -25.073 1.00 93.19 400 LEU A N 1
ATOM 3237 C CA . LEU A 1 400 ? 15.557 11.131 -25.185 1.00 93.19 400 LEU A CA 1
ATOM 3238 C C . LEU A 1 400 ? 15.672 10.653 -26.640 1.00 93.19 400 LEU A C 1
ATOM 3240 O O . LEU A 1 400 ? 16.355 9.668 -26.897 1.00 93.19 400 LEU A O 1
ATOM 3244 N N . ALA A 1 401 ? 15.102 11.396 -27.593 1.00 94.56 401 ALA A N 1
ATOM 3245 C CA . ALA A 1 401 ? 15.196 11.113 -29.026 1.00 94.56 401 ALA A CA 1
ATOM 3246 C C . ALA A 1 401 ? 16.652 11.077 -29.515 1.00 94.56 401 ALA A C 1
ATOM 3248 O O . ALA A 1 401 ? 17.078 10.099 -30.129 1.00 94.56 401 ALA A O 1
ATOM 3249 N N . LYS A 1 402 ? 17.448 12.099 -29.160 1.00 92.88 402 LYS A N 1
ATOM 3250 C CA . LYS A 1 402 ? 18.875 12.172 -29.513 1.00 92.88 402 LYS A CA 1
ATOM 3251 C C . LYS A 1 402 ? 19.659 10.994 -28.939 1.00 92.88 402 LYS A C 1
ATOM 3253 O O . LYS A 1 402 ? 20.478 10.405 -29.631 1.00 92.88 402 LYS A O 1
ATOM 3258 N N . LYS A 1 403 ? 19.418 10.661 -27.671 1.00 90.50 403 LYS A N 1
ATOM 3259 C CA . LYS A 1 403 ? 20.175 9.636 -26.946 1.00 90.50 403 LYS A CA 1
ATOM 3260 C C . LYS A 1 403 ? 19.834 8.210 -27.371 1.00 90.50 403 LYS A C 1
ATOM 3262 O O . LYS A 1 403 ? 20.719 7.364 -27.417 1.00 90.50 403 LYS A O 1
ATOM 3267 N N . LEU A 1 404 ? 18.573 7.962 -27.704 1.00 89.00 404 LEU A N 1
ATOM 3268 C CA . LEU A 1 404 ? 18.108 6.670 -28.202 1.00 89.00 404 LEU A CA 1
ATOM 3269 C C . LEU A 1 404 ? 18.284 6.505 -29.719 1.00 89.00 404 LEU A C 1
ATOM 3271 O O . LEU A 1 404 ? 18.020 5.417 -30.231 1.00 89.00 404 LEU A O 1
ATOM 3275 N N . SER A 1 405 ? 18.724 7.552 -30.424 1.00 92.38 405 SER A N 1
ATOM 3276 C CA . SER A 1 405 ? 18.882 7.578 -31.884 1.00 92.38 405 SER A CA 1
ATOM 3277 C C . SER A 1 405 ? 17.578 7.247 -32.630 1.00 92.38 405 SER A C 1
ATOM 3279 O O . SER A 1 405 ? 17.575 6.499 -33.605 1.00 92.38 405 SER A O 1
ATOM 3281 N N . ILE A 1 406 ? 16.457 7.802 -32.156 1.00 93.88 406 ILE A N 1
ATOM 3282 C CA . ILE A 1 406 ? 15.113 7.654 -32.745 1.00 93.88 406 ILE A CA 1
ATOM 3283 C C . ILE A 1 406 ? 14.438 9.022 -32.883 1.00 93.88 406 ILE A C 1
ATOM 3285 O O . ILE A 1 406 ? 14.812 9.982 -32.213 1.00 93.88 406 ILE A O 1
ATOM 3289 N N . SER A 1 407 ? 13.421 9.129 -33.742 1.00 96.38 407 SER A N 1
ATOM 3290 C CA . SER A 1 407 ? 12.694 10.392 -33.917 1.00 96.38 407 SER A CA 1
ATOM 3291 C C . SER A 1 407 ? 11.935 10.808 -32.651 1.00 96.38 407 SER A C 1
ATOM 3293 O O . SER A 1 407 ? 11.473 9.972 -31.868 1.00 96.38 407 SER A O 1
ATOM 3295 N N . ARG A 1 408 ? 11.738 12.122 -32.481 1.00 96.19 408 ARG A N 1
ATOM 3296 C CA . ARG A 1 408 ? 10.907 12.676 -31.403 1.00 96.19 408 ARG A CA 1
ATOM 3297 C C . ARG A 1 408 ? 9.487 12.108 -31.427 1.00 96.19 408 ARG A C 1
ATOM 3299 O O . ARG A 1 408 ? 8.962 11.781 -30.368 1.00 96.19 408 ARG A O 1
ATOM 3306 N N . ASP A 1 409 ? 8.895 11.924 -32.602 1.00 97.00 409 ASP A N 1
ATOM 3307 C CA . ASP A 1 409 ? 7.540 11.367 -32.721 1.00 97.00 409 ASP A CA 1
ATOM 3308 C C . ASP A 1 409 ? 7.473 9.920 -32.247 1.00 97.00 409 ASP A C 1
ATOM 3310 O O . ASP A 1 409 ? 6.500 9.504 -31.624 1.00 97.00 409 ASP A O 1
ATOM 3314 N N . THR A 1 410 ? 8.538 9.152 -32.484 1.00 96.00 410 THR A N 1
ATOM 3315 C CA . THR A 1 410 ? 8.650 7.789 -31.956 1.00 96.00 410 THR A CA 1
ATOM 3316 C C . THR A 1 410 ? 8.725 7.793 -30.435 1.00 96.00 410 THR A C 1
ATOM 3318 O O . THR A 1 410 ? 8.043 6.998 -29.795 1.00 96.00 410 THR A O 1
ATOM 3321 N N . VAL A 1 411 ? 9.478 8.730 -29.851 1.00 96.50 411 VAL A N 1
ATOM 3322 C CA . VAL A 1 411 ? 9.506 8.926 -28.397 1.00 96.50 411 VAL A CA 1
ATOM 3323 C C . VAL A 1 411 ? 8.122 9.291 -27.860 1.00 96.50 411 VAL A C 1
ATOM 3325 O O . VAL A 1 411 ? 7.693 8.724 -26.861 1.00 96.50 411 VAL A O 1
ATOM 3328 N N . MET A 1 412 ? 7.408 10.214 -28.508 1.00 95.94 412 MET A N 1
ATOM 3329 C CA . MET A 1 412 ? 6.077 10.628 -28.056 1.00 95.94 412 MET A CA 1
ATOM 3330 C C . MET A 1 412 ? 5.061 9.488 -28.119 1.00 95.94 412 MET A C 1
ATOM 3332 O O . MET A 1 412 ? 4.339 9.294 -27.145 1.00 95.94 412 MET A O 1
ATOM 3336 N N . ARG A 1 413 ? 5.032 8.722 -29.218 1.00 96.62 413 ARG A N 1
ATOM 3337 C CA . ARG A 1 413 ? 4.164 7.542 -29.347 1.00 96.62 413 ARG A CA 1
ATOM 3338 C C . ARG A 1 413 ? 4.460 6.512 -28.263 1.00 96.62 413 ARG A C 1
ATOM 3340 O O . ARG A 1 413 ? 3.550 6.161 -27.525 1.00 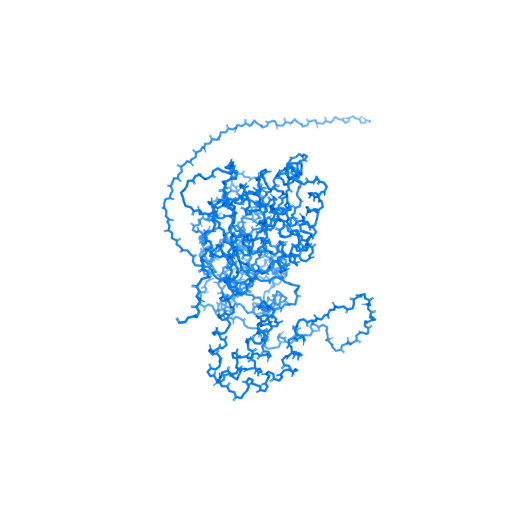96.62 413 ARG A O 1
ATOM 3347 N N . GLY A 1 414 ? 5.731 6.150 -28.073 1.00 95.75 414 GLY A N 1
ATOM 3348 C CA . GLY A 1 414 ? 6.120 5.210 -27.020 1.00 95.75 414 GLY A CA 1
ATOM 3349 C C . GLY A 1 414 ? 5.754 5.697 -25.614 1.00 95.75 414 GLY A C 1
ATOM 3350 O O . GLY A 1 414 ? 5.271 4.923 -24.801 1.00 95.75 414 GLY A O 1
ATOM 3351 N N . ILE A 1 415 ? 5.909 6.994 -25.320 1.00 95.75 415 ILE A N 1
ATOM 3352 C CA . ILE A 1 415 ? 5.463 7.572 -24.040 1.00 95.75 415 ILE A CA 1
ATOM 3353 C C . ILE A 1 415 ? 3.942 7.475 -23.880 1.00 95.75 415 ILE A C 1
ATOM 3355 O O . ILE A 1 415 ? 3.476 7.212 -22.777 1.00 95.75 415 ILE A O 1
ATOM 3359 N N . ASN A 1 416 ? 3.172 7.722 -24.939 1.00 95.44 416 ASN A N 1
ATOM 3360 C CA . ASN A 1 416 ? 1.715 7.654 -24.874 1.00 95.44 416 ASN A CA 1
ATOM 3361 C C . ASN A 1 416 ? 1.231 6.210 -24.667 1.00 95.44 416 ASN A C 1
ATOM 3363 O O . ASN A 1 416 ? 0.405 6.007 -23.786 1.00 95.44 416 ASN A O 1
ATOM 3367 N N . GLU A 1 417 ? 1.817 5.228 -25.365 1.00 94.31 417 GLU A N 1
ATOM 3368 C CA . GLU A 1 417 ? 1.574 3.791 -25.129 1.00 94.31 417 GLU A CA 1
ATOM 3369 C C . GLU A 1 417 ? 1.832 3.430 -23.654 1.00 94.31 417 GLU A C 1
ATOM 3371 O O . GLU A 1 417 ? 1.005 2.818 -22.983 1.00 94.31 417 GLU A O 1
ATOM 3376 N N . LEU A 1 418 ? 2.958 3.892 -23.100 1.00 93.31 418 LEU A N 1
ATOM 3377 C CA . LEU A 1 418 ? 3.306 3.658 -21.695 1.00 93.31 418 LEU A CA 1
ATOM 3378 C C . LEU A 1 418 ? 2.353 4.343 -20.703 1.00 93.31 418 LEU A C 1
ATOM 3380 O O . LEU A 1 418 ? 2.178 3.847 -19.591 1.00 93.31 418 LEU A O 1
ATOM 3384 N N . ILE A 1 419 ? 1.764 5.486 -21.065 1.00 90.56 419 ILE A N 1
ATOM 3385 C CA . ILE A 1 419 ? 0.768 6.184 -20.236 1.00 90.56 419 ILE A CA 1
ATOM 3386 C C . ILE A 1 419 ? -0.582 5.473 -20.281 1.00 90.56 419 ILE A C 1
ATOM 3388 O O . ILE A 1 419 ? -1.248 5.355 -19.250 1.00 90.56 419 ILE A O 1
ATOM 3392 N N . GLU A 1 420 ? -0.984 5.004 -21.457 1.00 87.31 420 GLU A N 1
ATOM 3393 C CA . GLU A 1 420 ? -2.217 4.249 -21.664 1.00 87.31 420 GLU A CA 1
ATOM 3394 C C . GLU A 1 420 ? -2.213 2.965 -20.828 1.00 87.31 420 GLU A C 1
ATOM 3396 O O . GLU A 1 420 ? -3.125 2.750 -20.030 1.00 87.31 420 GLU A O 1
ATOM 3401 N N . LEU A 1 421 ? -1.105 2.218 -20.879 1.00 81.69 421 LEU A N 1
ATOM 3402 C CA . LEU A 1 421 ? -0.881 0.995 -20.099 1.00 81.69 421 LEU A CA 1
ATOM 3403 C C . LEU A 1 421 ? -0.500 1.237 -18.632 1.00 81.69 421 LEU A C 1
ATOM 3405 O O . LEU A 1 421 ? -0.164 0.298 -17.917 1.00 81.69 421 LEU A O 1
ATOM 3409 N N . LYS A 1 422 ? -0.528 2.492 -18.169 1.00 85.19 422 LYS A N 1
ATOM 3410 C CA . LYS A 1 422 ? -0.215 2.882 -16.784 1.00 85.19 422 LYS A CA 1
ATOM 3411 C C . LYS A 1 422 ? 1.195 2.508 -16.315 1.00 85.19 422 LYS A C 1
ATOM 3413 O O . LYS A 1 422 ? 1.460 2.520 -15.124 1.00 85.19 422 LYS A O 1
ATOM 3418 N N . TYR A 1 423 ? 2.149 2.279 -17.209 1.00 83.94 423 TYR A N 1
ATOM 3419 C CA . TYR A 1 423 ? 3.557 2.133 -16.821 1.00 83.94 423 TYR A CA 1
ATOM 3420 C C . TYR A 1 423 ? 4.218 3.480 -16.494 1.00 83.94 423 TYR A C 1
ATOM 3422 O O . TYR A 1 423 ? 5.197 3.547 -15.743 1.00 83.94 423 TYR A O 1
ATOM 3430 N N . VAL A 1 424 ? 3.686 4.572 -17.051 1.00 91.12 424 VAL A N 1
ATOM 3431 C CA . VAL A 1 424 ? 4.178 5.939 -16.853 1.00 91.12 424 VAL A CA 1
ATOM 3432 C C . VAL A 1 424 ? 3.016 6.888 -16.579 1.00 91.12 424 VAL A C 1
ATOM 3434 O O . VAL A 1 424 ? 2.002 6.869 -17.260 1.00 91.12 424 VAL A O 1
ATOM 3437 N N . ILE A 1 425 ? 3.179 7.796 -15.623 1.00 90.12 425 ILE A N 1
ATOM 3438 C CA . ILE A 1 425 ? 2.248 8.898 -15.370 1.00 90.12 425 ILE A CA 1
ATOM 3439 C C . ILE A 1 425 ? 2.908 10.198 -15.820 1.00 90.12 425 ILE A C 1
ATOM 3441 O O . ILE A 1 425 ? 3.992 10.552 -15.352 1.00 90.12 425 ILE A O 1
ATOM 3445 N N . ARG A 1 426 ? 2.249 10.959 -16.698 1.00 92.50 426 ARG A N 1
ATOM 3446 C CA . ARG A 1 426 ? 2.685 12.321 -17.032 1.00 92.50 426 ARG A CA 1
ATOM 3447 C C . ARG A 1 426 ? 2.187 13.298 -15.964 1.00 92.50 426 ARG A C 1
ATOM 3449 O O . ARG A 1 426 ? 0.989 13.414 -15.735 1.00 92.50 426 ARG A O 1
ATOM 3456 N N . LYS A 1 427 ? 3.104 14.041 -15.348 1.00 88.94 427 LYS A N 1
ATOM 3457 C CA . LYS A 1 427 ? 2.830 15.145 -14.420 1.00 88.94 427 LYS A CA 1
ATOM 3458 C C . LYS A 1 427 ? 3.254 16.481 -15.034 1.00 88.94 427 LYS A C 1
ATOM 3460 O O . LYS A 1 427 ? 4.183 16.549 -15.845 1.00 88.94 427 LYS A O 1
ATOM 3465 N N . LYS A 1 428 ? 2.597 17.568 -14.616 1.00 83.38 428 LYS A N 1
ATOM 3466 C CA . LYS A 1 428 ? 3.059 18.932 -14.917 1.00 83.38 428 LYS A CA 1
ATOM 3467 C C . LYS A 1 428 ? 4.311 19.218 -14.082 1.00 83.38 428 LYS A C 1
ATOM 3469 O O . LYS A 1 428 ? 4.244 19.248 -12.856 1.00 83.38 428 LYS A O 1
ATOM 3474 N N . GLY A 1 429 ? 5.458 19.382 -14.739 1.00 77.69 429 GLY A N 1
ATOM 3475 C CA . GLY A 1 429 ? 6.679 19.848 -14.086 1.00 77.69 429 GLY A CA 1
ATOM 3476 C C . GLY A 1 429 ? 6.631 21.353 -13.798 1.00 77.69 429 GLY A C 1
ATOM 3477 O O . GLY A 1 429 ? 5.736 22.063 -14.253 1.00 77.69 429 GLY A O 1
ATOM 3478 N N . LYS A 1 430 ? 7.627 21.870 -13.066 1.00 78.38 430 LYS A N 1
ATOM 3479 C CA . LYS A 1 430 ? 7.837 23.324 -12.969 1.00 78.38 430 LYS A CA 1
ATOM 3480 C C . LYS A 1 430 ? 8.279 23.848 -14.347 1.00 78.38 430 LYS A C 1
ATOM 3482 O O . LYS A 1 430 ? 9.368 23.505 -14.806 1.00 78.38 430 LYS A O 1
ATOM 3487 N N . GLY A 1 431 ? 7.441 24.656 -14.999 1.00 77.44 431 GLY A N 1
ATOM 3488 C CA . GLY A 1 431 ? 7.703 25.246 -16.321 1.00 77.44 431 GLY A CA 1
ATOM 3489 C C . GLY A 1 431 ? 7.224 24.388 -17.502 1.00 77.44 431 GLY A C 1
ATOM 3490 O O . GLY A 1 431 ? 6.240 23.665 -17.396 1.00 77.44 431 GLY A O 1
ATOM 3491 N N . ARG A 1 432 ? 7.920 24.474 -18.648 1.00 66.12 432 ARG A N 1
ATOM 3492 C CA . ARG A 1 432 ? 7.573 23.759 -19.902 1.00 66.12 432 ARG A CA 1
ATOM 3493 C C . ARG A 1 432 ? 8.061 22.301 -19.961 1.00 66.12 432 ARG A C 1
ATOM 3495 O O . ARG A 1 432 ? 7.917 21.645 -20.989 1.00 66.12 432 ARG A O 1
ATOM 3502 N N . ASN A 1 433 ? 8.655 21.788 -18.886 1.00 73.81 433 ASN A N 1
ATOM 3503 C CA . ASN A 1 433 ? 9.231 20.447 -18.875 1.00 73.81 433 ASN A CA 1
ATOM 3504 C C . ASN A 1 433 ? 8.183 19.410 -18.463 1.00 73.81 433 ASN A C 1
ATOM 3506 O O . ASN A 1 433 ? 7.601 19.495 -17.380 1.00 73.81 433 ASN A O 1
ATOM 3510 N N . ASN A 1 434 ? 7.982 18.403 -19.315 1.00 82.06 434 ASN A N 1
ATOM 3511 C CA . ASN A 1 434 ? 7.207 17.220 -18.956 1.00 82.06 434 ASN A CA 1
ATOM 3512 C C . ASN A 1 434 ? 7.935 16.459 -17.838 1.00 82.06 434 ASN A C 1
ATOM 3514 O O . ASN A 1 434 ? 9.131 16.187 -17.948 1.00 82.06 434 ASN A O 1
ATOM 3518 N N . LEU A 1 435 ? 7.210 16.128 -16.770 1.00 87.38 435 LEU A N 1
ATOM 3519 C CA . LEU A 1 435 ? 7.675 15.254 -15.698 1.00 87.38 435 LEU A CA 1
ATOM 3520 C C . LEU A 1 435 ? 7.020 13.888 -15.907 1.00 87.38 435 LEU A C 1
ATOM 3522 O O . LEU A 1 435 ? 5.796 13.800 -15.947 1.00 87.38 435 LEU A O 1
ATOM 3526 N N . TYR A 1 436 ? 7.809 12.831 -16.049 1.00 92.12 436 TYR A N 1
ATOM 3527 C CA . TYR A 1 436 ? 7.295 11.468 -16.175 1.00 92.12 436 TYR A CA 1
ATOM 3528 C C . TYR A 1 436 ? 7.565 10.722 -14.872 1.00 92.12 436 TYR A C 1
ATOM 3530 O O . TYR A 1 436 ? 8.710 10.625 -14.451 1.00 92.12 436 TYR A O 1
ATOM 3538 N N . CYS A 1 437 ? 6.534 10.210 -14.214 1.00 87.19 437 CYS A N 1
ATOM 3539 C CA . CYS A 1 437 ? 6.682 9.337 -13.055 1.00 87.19 437 CYS A CA 1
ATOM 3540 C C . CYS A 1 437 ? 6.515 7.896 -13.512 1.00 87.19 437 CYS A C 1
ATOM 3542 O O . CYS A 1 437 ? 5.481 7.550 -14.074 1.00 87.19 437 CYS A O 1
ATOM 3544 N N . MET A 1 438 ? 7.526 7.067 -13.291 1.00 86.56 438 MET A N 1
ATOM 3545 C CA . MET A 1 438 ? 7.434 5.651 -13.624 1.00 86.56 438 MET A CA 1
ATOM 3546 C C . MET A 1 438 ? 6.686 4.938 -12.506 1.00 86.56 438 MET A C 1
ATOM 3548 O O . MET A 1 438 ? 7.004 5.141 -11.334 1.00 86.56 438 MET A O 1
ATOM 3552 N N . ILE A 1 439 ? 5.732 4.088 -12.864 1.00 76.25 439 ILE A N 1
ATOM 3553 C CA . ILE A 1 439 ? 5.147 3.151 -11.912 1.00 76.25 439 ILE A CA 1
ATOM 3554 C C . ILE A 1 439 ? 6.135 1.983 -11.846 1.00 76.25 439 ILE A C 1
ATOM 3556 O O . ILE A 1 439 ? 6.338 1.272 -12.827 1.00 76.25 439 ILE A O 1
ATOM 3560 N N . CYS A 1 440 ? 6.923 1.908 -10.776 1.00 62.44 440 CYS A N 1
ATOM 3561 C CA . CYS A 1 440 ? 7.972 0.904 -10.629 1.00 62.44 440 CYS A CA 1
ATOM 3562 C C . CYS A 1 440 ? 7.873 0.250 -9.266 1.00 62.44 440 CYS A C 1
ATOM 3564 O O . CYS A 1 440 ? 7.881 0.943 -8.252 1.00 62.44 440 CYS A O 1
ATOM 3566 N N . ASP A 1 441 ? 7.905 -1.078 -9.277 1.00 48.69 441 ASP A N 1
ATOM 3567 C CA . ASP A 1 441 ? 7.583 -1.877 -8.101 1.00 48.69 441 ASP A CA 1
ATOM 3568 C C . ASP A 1 441 ? 8.783 -2.146 -7.177 1.00 48.69 441 ASP A C 1
ATOM 3570 O O . ASP A 1 441 ? 8.677 -2.853 -6.180 1.00 48.69 441 ASP A O 1
ATOM 3574 N N . LEU A 1 442 ? 9.960 -1.611 -7.516 1.00 48.66 442 LEU A N 1
ATOM 3575 C CA . LEU A 1 442 ? 11.202 -1.914 -6.813 1.00 48.66 442 LEU A CA 1
ATOM 3576 C C . LEU A 1 442 ? 11.794 -0.656 -6.173 1.00 48.66 442 LEU A C 1
ATOM 3578 O O . LEU A 1 442 ? 12.062 0.309 -6.903 1.00 48.66 442 LEU A O 1
ATOM 3582 N N . PRO A 1 443 ? 12.068 -0.663 -4.852 1.00 42.62 443 PRO A N 1
ATOM 3583 C CA . PRO A 1 443 ? 12.843 0.395 -4.228 1.00 42.62 443 PRO A CA 1
ATOM 3584 C C . PRO A 1 443 ? 14.223 0.465 -4.891 1.00 42.62 443 PRO A C 1
ATOM 3586 O O . PRO A 1 443 ? 14.880 -0.551 -5.128 1.00 42.62 443 PRO A O 1
ATOM 3589 N N . PHE A 1 444 ? 14.666 1.682 -5.212 1.00 45.38 444 PHE A N 1
ATOM 3590 C CA . PHE A 1 444 ? 16.050 1.927 -5.602 1.00 45.38 444 PHE A CA 1
ATOM 3591 C C . PHE A 1 444 ? 16.947 1.498 -4.434 1.00 45.38 444 PHE A C 1
ATOM 3593 O O . PHE A 1 444 ? 17.015 2.184 -3.419 1.00 45.38 444 PHE A O 1
ATOM 3600 N N . MET A 1 445 ? 17.639 0.365 -4.562 1.00 41.34 445 MET A N 1
ATOM 3601 C CA . MET A 1 445 ? 18.745 0.032 -3.664 1.00 41.34 445 MET A CA 1
ATOM 3602 C C . MET A 1 445 ? 19.781 1.156 -3.800 1.00 41.34 445 MET A C 1
ATOM 3604 O O . MET A 1 445 ? 20.240 1.427 -4.909 1.00 41.34 445 MET A O 1
ATOM 3608 N N . ASP A 1 446 ? 20.127 1.831 -2.699 1.00 37.47 446 ASP A N 1
ATOM 3609 C CA . ASP A 1 446 ? 20.794 3.148 -2.670 1.00 37.47 446 ASP A CA 1
ATOM 3610 C C . ASP A 1 446 ? 22.148 3.257 -3.409 1.00 37.47 446 ASP A C 1
ATOM 3612 O O . ASP A 1 446 ? 22.647 4.365 -3.607 1.00 37.47 446 ASP A O 1
ATOM 3616 N N . ASN A 1 447 ? 22.707 2.142 -3.891 1.00 40.06 447 ASN A N 1
ATOM 3617 C CA . ASN A 1 447 ? 23.952 2.072 -4.665 1.00 40.06 447 ASN A CA 1
ATOM 3618 C C . ASN A 1 447 ? 23.810 1.435 -6.060 1.00 40.06 447 ASN A C 1
ATOM 3620 O O . ASN A 1 447 ? 24.797 1.314 -6.786 1.00 40.06 447 ASN A O 1
ATOM 3624 N N . TYR A 1 448 ? 22.604 1.042 -6.468 1.00 41.19 448 TYR A N 1
ATOM 3625 C CA . TYR A 1 448 ? 22.346 0.450 -7.775 1.00 41.19 448 TYR A CA 1
ATOM 3626 C C . TYR A 1 448 ? 21.688 1.498 -8.676 1.00 41.19 448 TYR A C 1
ATOM 3628 O O . TYR A 1 448 ? 20.517 1.836 -8.517 1.00 41.19 448 TYR A O 1
ATOM 3636 N N . ARG A 1 449 ? 22.406 1.969 -9.708 1.00 49.81 449 ARG A N 1
ATOM 3637 C CA . ARG A 1 449 ? 21.696 2.240 -10.968 1.00 49.81 449 ARG A CA 1
ATOM 3638 C C . ARG A 1 449 ? 21.063 0.890 -11.315 1.00 49.81 449 ARG A C 1
ATOM 3640 O O . ARG A 1 449 ? 21.843 -0.048 -11.460 1.00 49.81 449 ARG A O 1
ATOM 3647 N N . PRO A 1 450 ? 19.732 0.738 -11.408 1.00 46.06 450 PRO A N 1
ATOM 3648 C CA . PRO A 1 450 ? 19.086 -0.578 -11.498 1.00 46.06 450 PRO A CA 1
ATOM 3649 C C . PRO A 1 450 ? 19.584 -1.429 -12.673 1.00 46.06 450 PRO A C 1
ATOM 3651 O O . PRO A 1 450 ? 19.402 -2.634 -12.681 1.00 46.06 450 PRO A O 1
ATOM 3654 N N . TYR A 1 451 ? 20.266 -0.804 -13.630 1.00 59.97 451 TYR A N 1
ATOM 3655 C CA . TYR A 1 451 ? 20.786 -1.431 -14.833 1.00 59.97 451 TYR A CA 1
ATOM 3656 C C . TYR A 1 451 ? 22.327 -1.423 -14.909 1.00 59.97 451 TYR A C 1
ATOM 3658 O O . TYR A 1 451 ? 22.921 -1.880 -15.877 1.00 59.97 451 TYR A O 1
ATOM 3666 N N . GLY A 1 452 ? 23.008 -0.928 -13.870 1.00 65.38 452 GLY A N 1
ATOM 3667 C CA . GLY A 1 452 ? 24.463 -0.799 -13.832 1.00 65.38 452 GLY A CA 1
ATOM 3668 C C . GLY A 1 452 ? 25.014 0.236 -14.824 1.00 65.38 452 GLY A C 1
ATOM 3669 O O . GLY A 1 452 ? 24.308 0.791 -15.666 1.00 65.38 452 GLY A O 1
ATOM 3670 N N . LYS A 1 453 ? 26.312 0.534 -14.712 1.00 71.19 453 LYS A N 1
ATOM 3671 C CA . LYS A 1 453 ? 27.016 1.428 -15.649 1.00 71.19 453 LYS A CA 1
ATOM 3672 C C . LYS A 1 453 ? 27.084 0.829 -17.064 1.00 71.19 453 LYS A C 1
ATOM 3674 O O . LYS A 1 453 ? 26.938 1.552 -18.036 1.00 71.19 453 LYS A O 1
ATOM 3679 N N . VAL A 1 454 ? 27.230 -0.493 -17.160 1.00 72.94 454 VAL A N 1
ATOM 3680 C CA . VAL A 1 454 ? 27.402 -1.225 -18.426 1.00 72.94 454 VAL A CA 1
ATOM 3681 C C . VAL A 1 454 ? 26.185 -1.088 -19.341 1.00 72.94 454 VAL A C 1
ATOM 3683 O O . VAL A 1 454 ? 26.339 -0.751 -20.509 1.00 72.94 454 VAL A O 1
ATOM 3686 N N . PHE A 1 455 ? 24.970 -1.254 -18.811 1.00 79.06 455 PHE A N 1
ATOM 3687 C CA . PHE A 1 455 ? 23.753 -1.070 -19.605 1.00 79.06 455 PHE A CA 1
ATOM 3688 C C . PHE A 1 455 ? 23.611 0.363 -20.119 1.00 79.06 455 PHE A C 1
ATOM 3690 O O . PHE A 1 455 ? 23.231 0.576 -21.264 1.00 79.06 455 PHE A O 1
ATOM 3697 N N . HIS A 1 456 ? 23.942 1.346 -19.278 1.00 79.19 456 HIS A N 1
ATOM 3698 C CA . HIS A 1 456 ? 23.926 2.755 -19.658 1.00 79.19 456 HIS A CA 1
ATOM 3699 C C . HIS A 1 456 ? 24.938 3.044 -20.777 1.00 79.19 456 HIS A C 1
ATOM 3701 O O . HIS A 1 456 ? 24.596 3.708 -21.753 1.00 79.19 456 HIS A O 1
ATOM 3707 N N . ASP A 1 457 ? 26.164 2.535 -20.650 1.00 80.81 457 ASP A N 1
ATOM 3708 C CA . ASP A 1 457 ? 27.224 2.733 -21.641 1.00 80.81 457 ASP A CA 1
ATOM 3709 C C . ASP A 1 457 ? 26.847 2.097 -22.990 1.00 80.81 457 ASP A C 1
ATOM 3711 O O . ASP A 1 457 ? 27.032 2.724 -24.028 1.00 80.81 457 ASP A O 1
ATOM 3715 N N . ILE A 1 458 ? 26.225 0.913 -22.982 1.00 83.88 458 ILE A N 1
ATOM 3716 C CA . ILE A 1 458 ? 25.772 0.224 -24.201 1.00 83.88 458 ILE A CA 1
ATOM 3717 C C . ILE A 1 458 ? 24.559 0.918 -24.833 1.00 83.88 458 ILE A C 1
ATOM 3719 O O . ILE A 1 458 ? 24.527 1.130 -26.046 1.00 83.88 458 ILE A O 1
ATOM 3723 N N . LEU A 1 459 ? 23.569 1.328 -24.034 1.00 84.00 459 LEU A N 1
ATOM 3724 C CA . LEU A 1 459 ? 22.376 2.006 -24.552 1.00 84.00 459 LEU A CA 1
ATOM 3725 C C . LEU A 1 459 ? 22.722 3.341 -25.228 1.00 84.00 459 LEU A C 1
ATOM 3727 O O . LEU A 1 459 ? 22.050 3.768 -26.168 1.00 84.00 459 LEU A O 1
ATOM 3731 N N . PHE A 1 460 ? 23.793 3.994 -24.782 1.00 82.94 460 PHE A N 1
ATOM 3732 C CA . PHE A 1 460 ? 24.275 5.247 -25.358 1.00 82.94 460 PHE A CA 1
ATOM 3733 C C . PHE A 1 460 ? 25.518 5.091 -26.235 1.00 82.94 460 PHE A C 1
ATOM 3735 O O . PHE A 1 460 ? 26.098 6.104 -26.610 1.00 82.94 460 PHE A O 1
ATOM 3742 N N . ALA A 1 461 ? 25.897 3.865 -26.600 1.00 84.69 461 ALA A N 1
ATOM 3743 C CA . ALA A 1 461 ? 27.015 3.632 -27.501 1.00 84.69 461 ALA A CA 1
ATOM 3744 C C . ALA A 1 461 ? 26.674 4.120 -28.919 1.00 84.69 461 ALA A C 1
ATOM 3746 O O . ALA A 1 461 ? 25.601 3.816 -29.448 1.00 84.69 461 ALA A O 1
ATOM 3747 N N . ASP A 1 462 ? 27.570 4.889 -29.536 1.00 85.88 462 ASP A N 1
ATOM 3748 C CA . ASP A 1 462 ? 27.358 5.442 -30.883 1.00 85.88 462 ASP A CA 1
ATOM 3749 C C . ASP A 1 462 ? 27.595 4.399 -31.990 1.00 85.88 462 ASP A C 1
ATOM 3751 O O . ASP A 1 462 ? 27.108 4.552 -33.106 1.00 85.88 462 ASP A O 1
ATOM 3755 N N . ASN A 1 463 ? 28.302 3.309 -31.674 1.00 86.38 463 ASN A N 1
ATOM 3756 C CA . ASN A 1 463 ? 28.612 2.213 -32.597 1.00 86.38 463 ASN A CA 1
ATOM 3757 C C . ASN A 1 463 ? 27.501 1.151 -32.707 1.00 86.38 463 ASN A C 1
ATOM 3759 O O . ASN A 1 463 ? 27.669 0.175 -33.434 1.00 86.38 463 ASN A O 1
ATOM 3763 N N . LEU A 1 464 ? 26.382 1.322 -31.998 1.00 89.50 464 LEU A N 1
ATOM 3764 C CA . LEU A 1 464 ? 25.207 0.464 -32.125 1.00 89.50 464 LEU A CA 1
ATOM 3765 C C . LEU A 1 464 ? 24.056 1.237 -32.746 1.00 89.50 464 LEU A C 1
ATOM 3767 O O . LEU A 1 464 ? 23.716 2.343 -32.309 1.00 89.50 464 LEU A O 1
ATOM 3771 N N . THR A 1 465 ? 23.375 0.611 -33.705 1.00 92.00 465 THR A N 1
ATOM 3772 C CA . THR A 1 465 ? 22.106 1.159 -34.167 1.00 92.00 465 THR A CA 1
ATOM 3773 C C . THR A 1 465 ? 21.080 1.076 -33.040 1.00 92.00 465 THR A C 1
ATOM 3775 O O . THR A 1 465 ? 21.182 0.274 -32.107 1.00 92.00 465 THR A O 1
ATOM 3778 N N . TRP A 1 466 ? 20.024 1.878 -33.129 1.00 87.56 466 TRP A N 1
ATOM 3779 C CA . TRP A 1 466 ? 18.907 1.779 -32.191 1.00 87.56 466 TRP A CA 1
ATOM 3780 C C . TRP A 1 466 ? 18.259 0.377 -32.190 1.00 87.56 466 TRP A C 1
ATOM 3782 O O . TRP A 1 466 ? 17.741 -0.052 -31.161 1.00 87.56 466 TRP A O 1
ATOM 3792 N N . LYS A 1 467 ? 18.339 -0.372 -33.305 1.00 90.31 467 LYS A N 1
ATOM 3793 C CA . LYS A 1 467 ? 17.915 -1.780 -33.377 1.00 90.31 467 LYS A CA 1
ATOM 3794 C C . LYS A 1 467 ? 18.861 -2.678 -32.589 1.00 90.31 467 LYS A C 1
ATOM 3796 O O . LYS A 1 467 ? 18.384 -3.446 -31.762 1.00 90.31 467 LYS A O 1
ATOM 3801 N N . GLY A 1 468 ? 20.175 -2.544 -32.781 1.00 91.31 468 GLY A N 1
ATOM 3802 C CA . GLY A 1 468 ? 21.182 -3.259 -31.992 1.00 91.31 468 GLY A CA 1
ATOM 3803 C C . GLY A 1 468 ? 21.010 -3.024 -30.489 1.00 91.31 468 GLY A C 1
ATOM 3804 O O . GLY A 1 468 ? 21.006 -3.973 -29.709 1.00 91.31 468 GLY A O 1
ATOM 3805 N N . LYS A 1 469 ? 20.736 -1.779 -30.084 1.00 90.38 469 LYS A N 1
ATOM 3806 C CA . LYS A 1 469 ? 20.424 -1.411 -28.692 1.00 90.38 469 LYS A CA 1
ATOM 3807 C C . LYS A 1 469 ? 19.137 -2.058 -28.174 1.00 90.38 469 LYS A C 1
ATOM 3809 O O . LYS A 1 469 ? 19.112 -2.550 -27.050 1.00 90.38 469 LYS A O 1
ATOM 3814 N N . ALA A 1 470 ? 18.071 -2.082 -28.973 1.00 87.50 470 ALA A N 1
ATOM 3815 C CA . ALA A 1 470 ? 16.823 -2.743 -28.593 1.00 87.50 470 ALA A CA 1
ATOM 3816 C C . ALA A 1 470 ? 16.999 -4.265 -28.453 1.00 87.50 470 ALA A C 1
ATOM 3818 O O . ALA A 1 470 ? 16.524 -4.845 -27.477 1.00 87.50 470 ALA A O 1
ATOM 3819 N N . ILE A 1 471 ? 17.738 -4.898 -29.373 1.00 90.44 471 ILE A N 1
ATOM 3820 C CA . ILE A 1 471 ? 18.096 -6.317 -29.271 1.00 90.44 471 ILE A CA 1
ATOM 3821 C C . ILE A 1 471 ? 18.924 -6.562 -28.012 1.00 90.44 471 ILE A C 1
ATOM 3823 O O . ILE A 1 471 ? 18.590 -7.463 -27.253 1.00 90.44 471 ILE A O 1
ATOM 3827 N N . TYR A 1 472 ? 19.933 -5.733 -27.734 1.00 90.00 472 TYR A N 1
ATOM 3828 C CA . TYR A 1 472 ? 20.706 -5.807 -26.494 1.00 90.00 472 TYR A CA 1
ATOM 3829 C C . TYR A 1 472 ? 19.803 -5.815 -25.255 1.00 90.00 472 TYR A C 1
ATOM 3831 O O . TYR A 1 472 ? 19.959 -6.677 -24.394 1.00 90.00 472 TYR A O 1
ATOM 3839 N N . ILE A 1 473 ? 18.825 -4.909 -25.183 1.00 86.12 473 ILE A N 1
ATOM 3840 C CA . ILE A 1 473 ? 17.879 -4.871 -24.064 1.00 86.12 473 ILE A CA 1
ATOM 3841 C C . ILE A 1 473 ? 17.079 -6.176 -23.974 1.00 86.12 473 ILE A C 1
ATOM 3843 O O . ILE A 1 473 ? 16.964 -6.733 -22.887 1.00 86.12 473 ILE A O 1
ATOM 3847 N N . GLY A 1 474 ? 16.571 -6.697 -25.092 1.00 85.50 474 GLY A N 1
ATOM 3848 C CA . GLY A 1 474 ? 15.826 -7.960 -25.091 1.00 85.50 474 GLY A CA 1
ATOM 3849 C C . GLY A 1 474 ? 16.667 -9.158 -24.667 1.00 85.50 474 GLY A C 1
ATOM 3850 O O . GLY A 1 474 ? 16.218 -9.975 -23.867 1.00 85.50 474 GLY A O 1
ATOM 3851 N N . LEU A 1 475 ? 17.920 -9.216 -25.117 1.00 85.50 475 LEU A N 1
ATOM 3852 C CA . LEU A 1 475 ? 18.891 -10.212 -24.668 1.00 85.50 475 LEU A CA 1
ATOM 3853 C C . LEU A 1 475 ? 19.097 -10.134 -23.160 1.00 85.50 475 LEU A C 1
ATOM 3855 O O . LEU A 1 475 ? 19.039 -11.142 -22.467 1.00 85.50 475 LEU A O 1
ATOM 3859 N N . MET A 1 476 ? 19.282 -8.924 -22.647 1.00 82.25 476 MET A N 1
ATOM 3860 C CA . MET A 1 476 ? 19.480 -8.651 -21.232 1.00 82.25 476 MET A CA 1
ATOM 3861 C C . MET A 1 476 ? 18.304 -9.089 -20.346 1.00 82.25 476 MET A C 1
ATOM 3863 O O . MET A 1 476 ? 18.526 -9.472 -19.199 1.00 82.25 476 MET A O 1
ATOM 3867 N N . VAL A 1 477 ? 17.076 -9.095 -20.871 1.00 77.56 477 VAL A N 1
ATOM 3868 C CA . VAL A 1 477 ? 15.908 -9.640 -20.164 1.00 77.56 477 VAL A CA 1
ATOM 3869 C C . VAL A 1 477 ? 15.965 -11.171 -20.061 1.00 77.56 477 VAL A C 1
ATOM 3871 O O . VAL A 1 477 ? 15.543 -11.730 -19.050 1.00 77.56 477 VAL A O 1
ATOM 3874 N N . TYR A 1 478 ? 16.524 -11.844 -21.070 1.00 75.69 478 TYR A N 1
ATOM 3875 C CA . TYR A 1 478 ? 16.673 -13.303 -21.114 1.00 75.69 478 TYR A CA 1
ATOM 3876 C C . TYR A 1 478 ? 17.957 -13.842 -20.482 1.00 75.69 478 TYR A C 1
ATOM 3878 O O . TYR A 1 478 ? 18.075 -15.046 -20.242 1.00 75.69 478 TYR A O 1
ATOM 3886 N N . ILE A 1 479 ? 18.937 -12.980 -20.232 1.00 73.19 479 ILE A N 1
ATOM 3887 C CA . ILE A 1 479 ? 20.175 -13.361 -19.562 1.00 73.19 479 ILE A CA 1
ATOM 3888 C C . ILE A 1 479 ? 19.864 -13.550 -18.084 1.00 73.19 479 ILE A C 1
ATOM 3890 O O . ILE A 1 479 ? 19.768 -12.596 -17.315 1.00 73.19 479 ILE A O 1
ATOM 3894 N N . GLY A 1 480 ? 19.687 -14.811 -17.693 1.00 63.16 480 GLY A N 1
ATOM 3895 C CA . GLY A 1 480 ? 19.588 -15.187 -16.288 1.00 63.16 480 GLY A CA 1
ATOM 3896 C C . GLY A 1 480 ? 20.898 -14.921 -15.536 1.00 63.16 480 GLY A C 1
ATOM 3897 O O . GLY A 1 480 ? 21.914 -14.536 -16.118 1.00 63.16 480 GLY A O 1
ATOM 3898 N N . ALA A 1 481 ? 20.907 -15.218 -14.235 1.00 54.88 481 ALA A N 1
ATOM 3899 C CA . ALA A 1 481 ? 22.026 -14.940 -13.324 1.00 54.88 481 ALA A CA 1
ATOM 3900 C C . ALA A 1 481 ? 23.405 -15.473 -13.775 1.00 54.88 481 ALA A C 1
ATOM 3902 O O . ALA A 1 481 ? 24.435 -15.004 -13.302 1.00 54.88 481 ALA A O 1
ATOM 3903 N N . LYS A 1 482 ? 23.444 -16.448 -14.694 1.00 60.00 482 LYS A N 1
ATOM 3904 C CA . LYS A 1 482 ? 24.683 -17.039 -15.224 1.00 60.00 482 LYS A CA 1
ATOM 3905 C C . LYS A 1 482 ? 25.326 -16.251 -16.372 1.00 60.00 482 LYS A C 1
ATOM 3907 O O . LYS A 1 482 ? 26.362 -16.681 -16.862 1.00 60.00 482 LYS A O 1
ATOM 3912 N N . GLY A 1 483 ? 24.734 -15.144 -16.833 1.00 68.81 483 GLY A N 1
ATOM 3913 C CA . GLY A 1 483 ? 25.303 -14.365 -17.945 1.00 68.81 483 GLY A CA 1
ATOM 3914 C C . GLY A 1 483 ? 25.192 -15.059 -19.312 1.00 68.81 483 GLY A C 1
ATOM 3915 O O . GLY A 1 483 ? 25.850 -14.656 -20.272 1.00 68.81 483 GLY A O 1
ATOM 3916 N N . GLU A 1 484 ? 24.384 -16.117 -19.401 1.00 75.19 484 GLU A N 1
ATOM 3917 C CA . GLU A 1 484 ? 24.208 -16.928 -20.604 1.00 75.19 484 GLU A CA 1
ATOM 3918 C C . GLU A 1 484 ? 22.795 -16.766 -21.156 1.00 75.19 484 GLU A C 1
ATOM 3920 O O . GLU A 1 484 ? 21.810 -16.887 -20.425 1.00 75.19 484 GLU A O 1
ATOM 3925 N N . TRP A 1 485 ? 22.705 -16.562 -22.465 1.00 74.88 485 TRP A N 1
ATOM 3926 C CA . TRP A 1 485 ? 21.462 -16.549 -23.215 1.00 74.88 485 TRP A CA 1
ATOM 3927 C C . TRP A 1 485 ? 21.310 -17.850 -24.000 1.00 74.88 485 TRP A C 1
ATOM 3929 O O . TRP A 1 485 ? 22.156 -18.177 -24.830 1.00 74.88 485 TRP A O 1
ATOM 3939 N N . ARG A 1 486 ? 20.232 -18.594 -23.736 1.00 75.69 486 ARG A N 1
ATOM 3940 C CA . ARG A 1 486 ? 19.961 -19.910 -24.346 1.00 75.69 486 ARG A CA 1
ATOM 3941 C C . ARG A 1 486 ? 18.652 -19.970 -25.134 1.00 75.69 486 ARG A C 1
ATOM 3943 O O . ARG A 1 486 ? 18.291 -21.042 -25.608 1.00 75.69 486 ARG A O 1
ATOM 3950 N N . VAL A 1 487 ? 17.930 -18.858 -25.233 1.00 75.31 487 VAL A N 1
ATOM 3951 C CA . VAL A 1 487 ? 16.624 -18.838 -25.897 1.00 75.31 487 VAL A CA 1
ATOM 3952 C C . VAL A 1 487 ? 16.833 -18.761 -27.415 1.00 75.31 487 VAL A C 1
ATOM 3954 O O . VAL A 1 487 ? 17.694 -17.999 -27.856 1.00 75.31 487 VAL A O 1
ATOM 3957 N N . PRO A 1 488 ? 16.081 -19.526 -28.229 1.00 84.19 488 PRO A N 1
ATOM 3958 C CA . PRO A 1 488 ? 16.177 -19.445 -29.681 1.00 84.19 488 PRO A CA 1
ATOM 3959 C C . PRO A 1 488 ? 15.931 -18.028 -30.209 1.00 84.19 488 PRO A C 1
ATOM 3961 O O . PRO A 1 488 ? 15.064 -17.299 -29.722 1.00 84.19 488 PRO A O 1
ATOM 3964 N N . ASN A 1 489 ? 16.636 -17.659 -31.280 1.00 87.75 489 ASN A N 1
ATOM 3965 C CA . ASN A 1 489 ? 16.477 -16.349 -31.920 1.00 87.75 489 ASN A CA 1
ATOM 3966 C C . ASN A 1 489 ? 15.040 -16.117 -32.423 1.00 87.75 489 ASN A C 1
ATOM 3968 O O . ASN A 1 489 ? 14.582 -14.978 -32.452 1.00 87.75 489 ASN A O 1
ATOM 3972 N N . SER A 1 490 ? 14.328 -17.185 -32.800 1.00 86.31 490 SER A N 1
ATOM 3973 C CA . SER A 1 490 ? 12.917 -17.151 -33.208 1.00 86.31 490 SER A CA 1
ATOM 3974 C C . SER A 1 490 ? 11.986 -16.744 -32.071 1.00 86.31 490 SER A C 1
ATOM 3976 O O . SER A 1 490 ? 11.076 -15.950 -32.293 1.00 86.31 490 SER A O 1
ATOM 3978 N N . THR A 1 491 ? 12.235 -17.229 -30.855 1.00 84.81 491 THR A N 1
ATOM 3979 C CA . THR A 1 491 ? 11.493 -16.819 -29.660 1.00 84.81 491 THR A CA 1
ATOM 3980 C C . THR A 1 491 ? 11.735 -15.340 -29.382 1.00 84.81 491 THR A C 1
ATOM 3982 O O . THR A 1 491 ? 10.783 -14.574 -29.335 1.00 84.81 491 THR A O 1
ATOM 3985 N N . LEU A 1 492 ? 12.999 -14.896 -29.370 1.00 84.94 492 LEU A N 1
ATOM 3986 C CA . LEU A 1 492 ? 13.310 -13.475 -29.189 1.00 84.94 492 LEU A CA 1
ATOM 3987 C C . LEU A 1 492 ? 12.660 -12.592 -30.269 1.00 84.94 492 LEU A C 1
ATOM 3989 O O . LEU A 1 492 ? 12.177 -11.507 -29.963 1.00 84.94 492 LEU A O 1
ATOM 3993 N N . ALA A 1 493 ? 12.625 -13.050 -31.522 1.00 89.06 493 ALA A N 1
ATOM 3994 C CA . ALA A 1 493 ? 11.958 -12.348 -32.617 1.00 89.06 493 ALA A CA 1
ATOM 3995 C C . ALA A 1 493 ? 10.446 -12.221 -32.384 1.00 89.06 493 ALA A C 1
ATOM 3997 O O . ALA A 1 493 ? 9.888 -11.136 -32.567 1.00 89.06 493 ALA A O 1
ATOM 3998 N N . LYS A 1 494 ? 9.807 -13.307 -31.929 1.00 86.75 494 LYS A N 1
ATOM 3999 C CA . LYS A 1 494 ? 8.388 -13.336 -31.563 1.00 86.75 494 LYS A CA 1
ATOM 4000 C C . LYS A 1 494 ? 8.093 -12.345 -30.436 1.00 86.75 494 LYS A C 1
ATOM 4002 O O . LYS A 1 494 ? 7.219 -11.500 -30.604 1.00 86.75 494 LYS A O 1
ATOM 4007 N N . ASP A 1 495 ? 8.857 -12.388 -29.350 1.00 82.88 495 ASP A N 1
ATOM 4008 C CA . ASP A 1 495 ? 8.589 -11.566 -28.162 1.00 82.88 495 ASP A CA 1
ATOM 4009 C C . ASP A 1 495 ? 8.872 -10.081 -28.407 1.00 82.88 495 ASP A C 1
ATOM 4011 O O . ASP A 1 495 ? 8.167 -9.204 -27.915 1.00 82.88 495 ASP A O 1
ATOM 4015 N N . LEU A 1 496 ? 9.886 -9.785 -29.223 1.00 82.12 496 LEU A N 1
ATOM 4016 C CA . LEU A 1 496 ? 10.183 -8.427 -29.672 1.00 82.12 496 LEU A CA 1
ATOM 4017 C C . LEU A 1 496 ? 9.257 -7.938 -30.786 1.00 82.12 496 LEU A C 1
ATOM 4019 O O . LEU A 1 496 ? 9.356 -6.774 -31.172 1.00 82.12 496 LEU A O 1
ATOM 4023 N N . LYS A 1 497 ? 8.398 -8.799 -31.341 1.00 88.88 497 LYS A N 1
ATOM 4024 C CA . LYS A 1 497 ? 7.523 -8.484 -32.480 1.00 88.88 497 LYS A CA 1
ATOM 4025 C C . LYS A 1 497 ? 8.308 -7.897 -33.661 1.00 88.88 497 LYS A C 1
ATOM 4027 O O . LYS A 1 497 ? 7.921 -6.892 -34.263 1.00 88.88 497 LYS A O 1
ATOM 4032 N N . VAL A 1 498 ? 9.447 -8.512 -33.982 1.00 89.00 498 VAL A N 1
ATOM 4033 C CA . VAL A 1 498 ? 10.294 -8.153 -35.129 1.00 89.00 498 VAL A CA 1
ATOM 4034 C C . VAL A 1 498 ? 10.654 -9.393 -35.942 1.00 89.00 498 VAL A C 1
ATOM 4036 O O . VAL A 1 498 ? 10.628 -10.514 -35.451 1.00 89.00 498 VAL A O 1
ATOM 4039 N N . SER A 1 499 ? 11.040 -9.204 -37.203 1.00 94.19 499 SER A N 1
ATOM 4040 C CA . SER A 1 499 ? 11.540 -10.296 -38.049 1.00 94.19 499 SER A CA 1
ATOM 4041 C C . SER A 1 499 ? 12.795 -10.946 -37.453 1.00 94.19 499 SER A C 1
ATOM 4043 O O . SER A 1 499 ? 13.661 -10.228 -36.934 1.00 94.19 499 SER A O 1
ATOM 4045 N N . ILE A 1 500 ? 12.980 -12.246 -37.686 1.00 93.38 500 ILE A N 1
ATOM 4046 C CA . ILE A 1 500 ? 14.204 -12.971 -37.320 1.00 93.38 500 ILE A CA 1
ATOM 4047 C C . ILE A 1 500 ? 15.478 -12.299 -37.860 1.00 93.38 500 ILE A C 1
ATOM 4049 O O . ILE A 1 500 ? 16.448 -12.147 -37.125 1.00 93.38 500 ILE A O 1
ATOM 4053 N N . ASP A 1 501 ? 15.450 -11.757 -39.080 1.00 93.88 501 ASP A N 1
ATOM 4054 C CA . ASP A 1 501 ? 16.594 -11.052 -39.681 1.00 93.88 501 ASP A CA 1
ATOM 4055 C C . ASP A 1 501 ? 16.978 -9.773 -38.934 1.00 93.88 501 ASP A C 1
ATOM 4057 O O . ASP A 1 501 ? 18.136 -9.356 -38.910 1.00 93.88 501 ASP A O 1
ATOM 4061 N N . THR A 1 502 ? 15.999 -9.111 -38.319 1.00 93.50 502 THR A N 1
ATOM 4062 C CA . THR A 1 502 ? 16.242 -7.929 -37.485 1.00 93.50 502 THR A CA 1
ATOM 4063 C C . THR A 1 502 ? 16.918 -8.333 -36.180 1.00 93.50 502 THR A C 1
ATOM 4065 O O . THR A 1 502 ? 17.873 -7.669 -35.777 1.00 93.50 502 THR A O 1
ATOM 4068 N N . VAL A 1 503 ? 16.494 -9.447 -35.574 1.00 92.38 503 VAL A N 1
ATOM 4069 C CA . VAL A 1 503 ? 17.172 -10.031 -34.408 1.00 92.38 503 VAL A CA 1
ATOM 4070 C C . VAL A 1 503 ? 18.603 -10.423 -34.758 1.00 92.38 503 VAL A C 1
ATOM 4072 O O . VAL A 1 503 ? 19.530 -9.996 -34.080 1.00 92.38 503 VAL A O 1
ATOM 4075 N N . MET A 1 504 ? 18.804 -11.154 -35.856 1.00 92.88 504 MET A N 1
ATOM 4076 C CA . MET A 1 504 ? 20.129 -11.600 -36.294 1.00 92.88 504 MET A CA 1
ATOM 4077 C C . MET A 1 504 ? 21.077 -10.433 -36.580 1.00 92.88 504 MET A C 1
ATOM 4079 O O . MET A 1 504 ? 22.224 -10.456 -36.135 1.00 92.88 504 MET A O 1
ATOM 4083 N N . ARG A 1 505 ? 20.606 -9.384 -37.268 1.00 93.88 505 ARG A N 1
ATOM 4084 C CA . ARG A 1 505 ? 21.405 -8.171 -37.503 1.00 93.88 505 ARG A CA 1
ATOM 4085 C C . ARG A 1 505 ? 21.773 -7.470 -36.200 1.00 93.88 505 ARG A C 1
ATOM 4087 O O . ARG A 1 505 ? 22.945 -7.177 -35.999 1.00 93.88 505 ARG A O 1
ATOM 4094 N N . GLY A 1 506 ? 20.814 -7.264 -35.297 1.00 93.12 506 GLY A N 1
ATOM 4095 C CA . GLY A 1 506 ? 21.095 -6.617 -34.014 1.00 93.12 506 GLY A CA 1
ATOM 4096 C C . GLY A 1 506 ? 22.031 -7.439 -33.122 1.00 93.12 506 GLY A C 1
ATOM 4097 O O . GLY A 1 506 ? 22.922 -6.875 -32.498 1.00 93.12 506 GLY A O 1
ATOM 4098 N N . ILE A 1 507 ? 21.903 -8.769 -33.118 1.00 91.44 507 ILE A N 1
ATOM 4099 C CA . ILE A 1 507 ? 22.849 -9.673 -32.448 1.00 91.44 507 ILE A CA 1
ATOM 4100 C C . ILE A 1 507 ? 24.254 -9.507 -33.035 1.00 91.44 507 ILE A C 1
ATOM 4102 O O . ILE A 1 507 ? 25.215 -9.376 -32.283 1.00 91.44 507 ILE A O 1
ATOM 4106 N N . ASN A 1 508 ? 24.386 -9.493 -34.363 1.00 92.50 508 ASN A N 1
ATOM 4107 C CA . ASN A 1 508 ? 25.683 -9.329 -35.018 1.00 92.50 508 ASN A CA 1
ATOM 4108 C C . ASN A 1 508 ? 26.310 -7.963 -34.712 1.00 92.50 508 ASN A C 1
ATOM 4110 O O . ASN A 1 508 ? 27.514 -7.905 -34.477 1.00 92.50 508 ASN A O 1
ATOM 4114 N N . GLU A 1 509 ? 25.522 -6.885 -34.656 1.00 93.81 509 GLU A N 1
ATOM 4115 C CA . GLU A 1 509 ? 25.997 -5.564 -34.215 1.00 93.81 509 GLU A CA 1
ATOM 4116 C C . GLU A 1 509 ? 26.552 -5.625 -32.788 1.00 93.81 509 GLU A C 1
ATOM 4118 O O . GLU A 1 509 ? 27.665 -5.177 -32.524 1.00 93.81 509 GLU A O 1
ATOM 4123 N N . VAL A 1 510 ? 25.802 -6.240 -31.876 1.00 90.38 510 VAL A N 1
ATOM 4124 C CA . VAL A 1 510 ? 26.161 -6.367 -30.461 1.00 90.38 510 VAL A CA 1
ATOM 4125 C C . VAL A 1 510 ? 27.403 -7.257 -30.258 1.00 90.38 510 VAL A C 1
ATOM 4127 O O . VAL A 1 510 ? 28.251 -6.951 -29.418 1.00 90.38 510 VAL A O 1
ATOM 4130 N N . ILE A 1 511 ? 27.562 -8.321 -31.051 1.00 89.94 511 ILE A N 1
ATOM 4131 C CA . ILE A 1 511 ? 28.778 -9.155 -31.076 1.00 89.94 511 ILE A CA 1
ATOM 4132 C C . ILE A 1 511 ? 29.965 -8.369 -31.638 1.00 89.94 511 ILE A C 1
ATOM 4134 O O . ILE A 1 511 ? 31.044 -8.388 -31.053 1.00 89.94 511 ILE A O 1
ATOM 4138 N N . THR A 1 512 ? 29.769 -7.650 -32.746 1.00 89.75 512 THR A N 1
ATOM 4139 C CA . THR A 1 512 ? 30.819 -6.838 -33.389 1.00 89.75 512 THR A CA 1
ATOM 4140 C C . THR A 1 512 ? 31.300 -5.724 -32.462 1.00 89.75 512 THR A C 1
ATOM 4142 O O . THR A 1 512 ? 32.486 -5.412 -32.433 1.00 89.75 512 THR A O 1
ATOM 4145 N N . ALA A 1 513 ? 30.401 -5.176 -31.641 1.00 86.31 513 ALA A N 1
ATOM 4146 C CA . ALA A 1 513 ? 30.726 -4.219 -30.590 1.00 86.31 513 ALA A CA 1
ATOM 4147 C C . ALA A 1 513 ? 31.467 -4.839 -29.384 1.00 86.31 513 ALA A C 1
ATOM 4149 O O . ALA A 1 513 ? 31.769 -4.126 -28.428 1.00 86.31 513 ALA A O 1
ATOM 4150 N N . GLY A 1 514 ? 31.747 -6.148 -29.394 1.00 87.19 514 GLY A N 1
ATOM 4151 C CA . GLY A 1 514 ? 32.481 -6.845 -28.335 1.00 87.19 514 GLY A CA 1
ATOM 4152 C C . GLY A 1 514 ? 31.677 -7.065 -27.053 1.00 87.19 514 GLY A C 1
ATOM 4153 O O . GLY A 1 514 ? 32.256 -7.297 -25.995 1.00 87.19 514 GLY A O 1
ATOM 4154 N N . ILE A 1 515 ? 30.346 -6.976 -27.117 1.00 85.31 515 ILE A N 1
ATOM 4155 C CA . ILE A 1 515 ? 29.479 -7.086 -25.935 1.00 85.31 515 ILE A CA 1
ATOM 4156 C C . ILE A 1 515 ? 29.144 -8.561 -25.642 1.00 85.31 515 ILE A C 1
ATOM 4158 O O . ILE A 1 515 ? 29.066 -8.971 -24.481 1.00 85.31 515 ILE A O 1
ATOM 4162 N N . PHE A 1 516 ? 28.974 -9.372 -26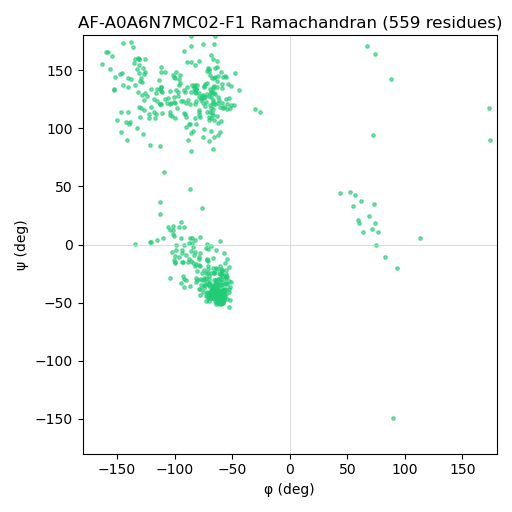.691 1.00 85.94 516 PHE A N 1
ATOM 4163 C CA . PHE A 1 516 ? 28.621 -10.794 -26.608 1.00 85.94 516 PHE A CA 1
ATOM 4164 C C . PHE A 1 516 ? 29.530 -11.659 -27.471 1.00 85.94 516 PHE A C 1
ATOM 4166 O O . PHE A 1 516 ? 29.939 -11.250 -28.554 1.00 85.94 516 PHE A O 1
ATOM 4173 N N . THR A 1 517 ? 29.776 -12.892 -27.026 1.00 86.50 517 THR A N 1
ATOM 4174 C CA . THR A 1 517 ? 30.302 -13.969 -27.862 1.00 86.50 517 THR A CA 1
ATOM 4175 C C . THR A 1 517 ? 29.151 -14.869 -28.277 1.00 86.50 517 THR A C 1
ATOM 4177 O O . THR A 1 517 ? 28.216 -15.127 -27.515 1.00 86.50 517 THR A O 1
ATOM 4180 N N . ARG A 1 518 ? 29.233 -15.382 -29.504 1.00 84.75 518 ARG A N 1
ATOM 4181 C CA . ARG A 1 518 ? 28.377 -16.466 -29.983 1.00 84.75 518 ARG A CA 1
ATOM 4182 C C . ARG A 1 518 ? 29.106 -17.783 -29.772 1.00 84.75 518 ARG A C 1
ATOM 4184 O O . ARG A 1 518 ? 30.200 -17.965 -30.298 1.00 84.75 518 ARG A O 1
ATOM 4191 N N . GLU A 1 519 ? 28.483 -18.702 -29.049 1.00 82.38 519 GLU A N 1
ATOM 4192 C CA . GLU A 1 519 ? 28.964 -20.069 -28.885 1.00 82.38 519 GLU A CA 1
ATOM 4193 C C . GLU A 1 519 ? 27.998 -21.026 -29.604 1.00 82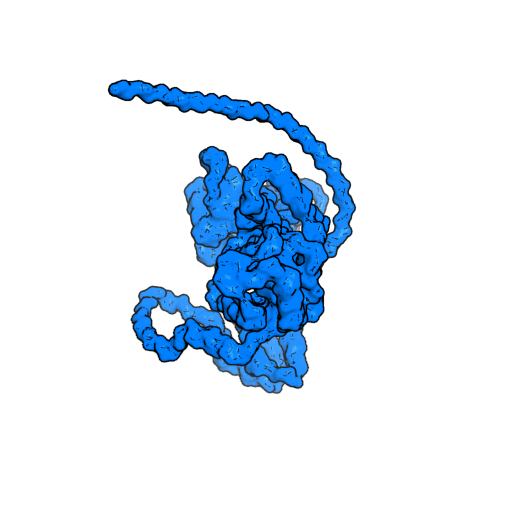.38 519 GLU A C 1
ATOM 4195 O O . GLU A 1 519 ? 26.772 -20.931 -29.497 1.00 82.38 519 GLU A O 1
ATOM 4200 N N . CYS A 1 520 ? 28.542 -21.944 -30.402 1.00 73.75 520 CYS A N 1
ATOM 4201 C CA . CYS A 1 520 ? 27.756 -22.968 -31.090 1.00 73.75 520 CYS A CA 1
ATOM 4202 C C . CYS A 1 520 ? 27.805 -24.267 -30.281 1.00 73.75 520 CYS A C 1
ATOM 4204 O O . CYS A 1 520 ? 28.896 -24.754 -29.982 1.00 73.75 520 CYS A O 1
ATOM 4206 N N . LYS A 1 521 ? 26.652 -24.871 -29.957 1.00 66.69 521 LYS A N 1
ATOM 4207 C CA . LYS A 1 521 ? 26.630 -26.255 -29.445 1.00 66.69 521 LYS A CA 1
ATOM 4208 C C . LYS A 1 521 ? 26.610 -27.272 -30.581 1.00 66.69 521 LYS A C 1
ATOM 4210 O O . LYS A 1 521 ? 26.110 -27.002 -31.675 1.00 66.69 521 LYS A O 1
ATOM 4215 N N . LYS A 1 522 ? 27.065 -28.492 -30.269 1.00 52.41 522 LYS A N 1
ATOM 4216 C CA . LYS A 1 522 ? 26.688 -29.696 -31.024 1.00 52.41 522 LYS A CA 1
ATOM 4217 C C . LYS A 1 522 ? 25.154 -29.776 -31.054 1.00 52.41 522 LYS A C 1
ATOM 4219 O O . LYS A 1 522 ? 24.536 -29.779 -29.995 1.00 52.41 522 LYS A O 1
ATOM 4224 N N . GLY A 1 523 ? 24.568 -29.776 -32.252 1.00 68.88 523 GLY A N 1
ATOM 4225 C CA . GLY A 1 523 ? 23.112 -29.763 -32.462 1.00 68.88 523 GLY A CA 1
ATOM 4226 C C . GLY A 1 523 ? 22.542 -28.486 -33.097 1.00 68.88 523 GLY A C 1
ATOM 4227 O O . GLY A 1 523 ? 21.330 -28.365 -33.195 1.00 68.88 523 GLY A O 1
ATOM 4228 N N . GLY A 1 524 ? 23.373 -27.525 -33.519 1.00 66.81 524 GLY A N 1
ATOM 4229 C CA . GLY A 1 524 ? 22.937 -26.389 -34.354 1.00 66.81 524 GLY A CA 1
ATOM 4230 C C . GLY A 1 524 ? 22.313 -25.207 -33.604 1.00 66.81 524 GLY A C 1
ATOM 4231 O O . GLY A 1 524 ? 22.184 -24.126 -34.172 1.00 66.81 524 GLY A O 1
ATOM 4232 N N . ASN A 1 525 ? 22.004 -25.358 -32.314 1.00 69.19 525 ASN A N 1
ATOM 4233 C CA . ASN A 1 525 ? 21.514 -24.251 -31.497 1.00 69.19 525 ASN A CA 1
ATOM 4234 C C . ASN A 1 525 ? 22.659 -23.312 -31.084 1.00 69.19 525 ASN A C 1
ATOM 4236 O O . ASN A 1 525 ? 23.666 -23.733 -30.499 1.00 69.19 525 ASN A O 1
ATOM 4240 N N . HIS A 1 526 ? 22.485 -22.023 -31.374 1.00 71.69 526 HIS A N 1
ATOM 4241 C CA . HIS A 1 526 ? 23.359 -20.960 -30.888 1.00 71.69 526 HIS A CA 1
ATOM 4242 C C . HIS A 1 526 ? 22.952 -20.567 -29.472 1.00 71.69 526 HIS A C 1
ATOM 4244 O O . HIS A 1 526 ? 21.768 -20.420 -29.180 1.00 71.69 526 HIS A O 1
ATOM 4250 N N . PHE A 1 527 ? 23.936 -20.371 -28.604 1.00 73.88 527 PHE A N 1
ATOM 4251 C CA . PHE A 1 527 ? 23.742 -19.674 -27.342 1.00 73.88 527 PHE A CA 1
ATOM 4252 C C . PHE A 1 527 ? 24.785 -18.566 -27.257 1.00 73.88 527 PHE A C 1
ATOM 4254 O O . PHE A 1 527 ? 25.848 -18.633 -27.878 1.00 73.88 527 PHE A O 1
ATOM 4261 N N . TYR A 1 528 ? 24.456 -17.504 -26.542 1.00 78.06 528 TYR A N 1
ATOM 4262 C CA . TYR A 1 528 ? 25.280 -16.308 -26.520 1.00 78.06 528 TYR A CA 1
ATOM 4263 C C . TYR A 1 528 ? 25.713 -16.058 -25.092 1.00 78.06 528 TYR A C 1
ATOM 4265 O O . TYR A 1 528 ? 24.914 -16.151 -24.158 1.00 78.06 528 TYR A O 1
ATOM 4273 N N . ARG A 1 529 ? 26.993 -15.767 -24.918 1.00 78.44 529 ARG A N 1
ATOM 4274 C CA . ARG A 1 529 ? 27.581 -15.503 -23.613 1.00 78.44 529 ARG A CA 1
ATOM 4275 C C . ARG A 1 529 ? 27.947 -14.033 -23.544 1.00 78.44 529 ARG A C 1
ATOM 4277 O O . ARG A 1 529 ? 28.535 -13.476 -24.471 1.00 78.44 529 ARG A O 1
ATOM 4284 N N . PHE A 1 530 ? 27.551 -13.389 -22.458 1.00 78.25 530 PHE A N 1
ATOM 4285 C CA . PHE A 1 530 ? 27.921 -12.007 -22.207 1.00 78.25 530 PHE A CA 1
ATOM 4286 C C . PHE A 1 530 ? 29.427 -11.943 -21.910 1.00 78.25 530 PHE A C 1
ATOM 4288 O O . PHE A 1 530 ? 29.891 -12.600 -20.981 1.00 78.25 530 PHE A O 1
ATOM 4295 N N . ILE A 1 531 ? 30.200 -11.195 -22.709 1.00 69.31 531 ILE A N 1
ATOM 4296 C CA . ILE A 1 531 ? 31.671 -11.116 -22.556 1.00 69.31 531 ILE A CA 1
ATOM 4297 C C . ILE A 1 531 ? 32.048 -10.146 -21.442 1.00 69.31 531 ILE A C 1
ATOM 4299 O O . ILE A 1 531 ? 33.144 -10.231 -20.894 1.00 69.31 531 ILE A O 1
ATOM 4303 N N . TYR A 1 532 ? 31.163 -9.205 -21.103 1.00 59.62 532 TYR A N 1
ATOM 4304 C CA . TYR A 1 532 ? 31.504 -8.114 -20.204 1.00 59.62 532 TYR A CA 1
ATOM 4305 C C . TYR A 1 532 ? 31.689 -8.626 -18.767 1.00 59.62 532 TYR A C 1
ATOM 4307 O O . TYR A 1 532 ? 30.756 -8.661 -17.962 1.00 59.62 532 TYR A O 1
ATOM 4315 N N . VAL A 1 533 ? 32.925 -9.018 -18.446 1.00 44.84 533 VAL A N 1
ATOM 4316 C CA . VAL A 1 533 ? 33.391 -9.332 -17.098 1.00 44.84 533 VAL A CA 1
ATOM 4317 C C . VAL A 1 533 ? 33.334 -8.032 -16.305 1.00 44.84 533 VAL A C 1
ATOM 4319 O O . VAL A 1 533 ? 34.255 -7.216 -16.300 1.00 44.84 533 VAL A O 1
ATOM 4322 N N . ALA A 1 534 ? 32.212 -7.799 -15.631 1.00 40.56 534 ALA A N 1
ATOM 4323 C CA . ALA A 1 534 ? 32.207 -6.923 -14.480 1.00 40.56 534 ALA A CA 1
ATOM 4324 C C . ALA A 1 534 ? 33.159 -7.570 -13.475 1.00 40.56 534 ALA A C 1
ATOM 4326 O O . ALA A 1 534 ? 32.762 -8.551 -12.872 1.00 40.56 534 ALA A O 1
ATOM 4327 N N . HIS A 1 535 ? 34.413 -7.123 -13.422 1.00 34.75 535 HIS A N 1
ATOM 4328 C CA . HIS A 1 535 ? 35.348 -7.067 -12.291 1.00 34.75 535 HIS A CA 1
ATOM 4329 C C . HIS A 1 535 ? 36.703 -6.622 -12.888 1.00 34.75 535 HIS A C 1
ATOM 4331 O O . HIS A 1 535 ? 37.253 -7.294 -13.745 1.00 34.75 535 HIS A O 1
ATOM 4337 N N . SER A 1 536 ? 37.192 -5.454 -12.454 1.00 33.59 536 SER A N 1
ATOM 4338 C CA . SER A 1 536 ? 38.465 -4.788 -12.810 1.00 33.59 536 SER A CA 1
ATOM 4339 C C . SER A 1 536 ? 38.622 -4.143 -14.205 1.00 33.59 536 SER A C 1
ATOM 4341 O O . SER A 1 536 ? 39.123 -4.749 -15.137 1.00 33.59 536 SER A O 1
ATOM 4343 N N . GLY A 1 537 ? 38.353 -2.833 -14.290 1.00 37.69 537 GLY A N 1
ATOM 4344 C CA . GLY A 1 537 ? 39.108 -1.934 -15.181 1.00 37.69 537 GLY A CA 1
ATOM 4345 C C . GLY A 1 537 ? 38.617 -1.794 -16.628 1.00 37.69 537 GLY A C 1
ATOM 4346 O O . GLY A 1 537 ? 38.126 -2.718 -17.253 1.00 37.69 537 GLY A O 1
ATOM 4347 N N . ARG A 1 538 ? 38.712 -0.564 -17.141 1.00 38.06 538 ARG A N 1
ATOM 4348 C CA . ARG A 1 538 ? 38.219 -0.081 -18.443 1.00 38.06 538 ARG A CA 1
ATOM 4349 C C . ARG A 1 538 ? 38.663 -0.959 -19.629 1.00 38.06 538 ARG A C 1
ATOM 4351 O O . ARG A 1 538 ? 39.846 -0.973 -19.944 1.00 38.06 538 ARG A O 1
ATOM 4358 N N . VAL A 1 539 ? 37.710 -1.519 -20.377 1.00 39.22 539 VAL A N 1
ATOM 4359 C CA . VAL A 1 539 ? 37.890 -1.761 -21.819 1.00 39.22 539 VAL A CA 1
ATOM 4360 C C . VAL A 1 539 ? 37.212 -0.597 -22.548 1.00 39.22 539 VAL A C 1
ATOM 4362 O O . VAL A 1 539 ? 36.014 -0.384 -22.352 1.00 39.22 539 VAL A O 1
ATOM 4365 N N . PRO A 1 540 ? 37.937 0.233 -23.315 1.00 43.62 540 PRO A N 1
ATOM 4366 C CA . PRO A 1 540 ? 37.310 1.300 -24.078 1.00 43.62 540 PRO A CA 1
ATOM 4367 C C . PRO A 1 540 ? 36.489 0.705 -25.233 1.00 43.62 540 PRO A C 1
ATOM 4369 O O . PRO A 1 540 ? 37.016 -0.036 -26.057 1.00 43.62 540 PRO A O 1
ATOM 4372 N N . LEU A 1 541 ? 35.213 1.099 -25.336 1.00 47.84 541 LEU A N 1
ATOM 4373 C CA . LEU A 1 541 ? 34.309 0.806 -26.468 1.00 47.84 541 LEU A CA 1
ATOM 4374 C C . LEU A 1 541 ? 34.805 1.371 -27.823 1.00 47.84 541 LEU A C 1
ATOM 4376 O O . LEU A 1 541 ? 34.115 1.258 -28.829 1.00 47.84 541 LEU A O 1
ATOM 4380 N N . THR A 1 542 ? 35.989 1.989 -27.860 1.00 42.47 542 THR A N 1
ATOM 4381 C CA . THR A 1 542 ? 36.628 2.560 -29.054 1.00 42.47 542 THR A CA 1
ATOM 4382 C C . THR A 1 542 ? 37.721 1.668 -29.646 1.00 42.47 542 THR A C 1
ATOM 4384 O O . THR A 1 542 ? 38.438 2.118 -30.537 1.00 42.47 542 THR A O 1
ATOM 4387 N N . ALA A 1 543 ? 37.908 0.435 -29.163 1.00 37.75 543 ALA A N 1
ATOM 4388 C CA . ALA A 1 543 ? 38.860 -0.481 -29.782 1.00 37.75 543 ALA A CA 1
ATOM 4389 C C . ALA A 1 543 ? 38.368 -0.868 -31.189 1.00 37.75 543 ALA A C 1
ATOM 4391 O O . ALA A 1 543 ? 37.353 -1.545 -31.343 1.00 37.75 543 ALA A O 1
ATOM 4392 N N . THR A 1 544 ? 39.083 -0.403 -32.216 1.00 38.69 544 THR A N 1
ATOM 4393 C CA . THR A 1 544 ? 38.948 -0.843 -33.612 1.00 38.69 544 THR A CA 1
ATOM 4394 C C . THR A 1 544 ? 38.923 -2.374 -33.699 1.00 38.69 544 THR A C 1
ATOM 4396 O O . THR A 1 544 ? 39.609 -3.016 -32.900 1.00 38.69 544 THR A O 1
ATOM 4399 N N . PRO A 1 545 ? 38.194 -2.972 -34.665 1.00 34.94 545 PRO A N 1
ATOM 4400 C CA . PRO A 1 545 ? 38.038 -4.420 -34.755 1.00 34.94 545 PRO A CA 1
ATOM 4401 C C . PRO A 1 545 ? 39.406 -5.102 -34.781 1.00 34.94 545 PRO A C 1
ATOM 4403 O O . PRO A 1 545 ? 40.201 -4.893 -35.700 1.00 34.94 545 PRO A O 1
ATOM 4406 N N . THR A 1 546 ? 39.701 -5.911 -33.767 1.00 34.62 546 THR A N 1
ATOM 4407 C CA . THR A 1 546 ? 40.873 -6.779 -33.781 1.00 34.62 546 THR A CA 1
ATOM 4408 C C . THR A 1 546 ? 40.716 -7.758 -34.939 1.00 34.62 546 THR A C 1
ATOM 4410 O O . THR A 1 546 ? 39.725 -8.485 -35.029 1.00 34.62 546 THR A O 1
ATOM 4413 N N . LYS A 1 547 ? 41.693 -7.742 -35.856 1.00 36.00 547 LYS A N 1
ATOM 4414 C CA . LYS A 1 547 ? 41.822 -8.703 -36.958 1.00 36.00 547 LYS A CA 1
ATOM 4415 C C . LYS A 1 547 ? 41.581 -10.122 -36.440 1.00 36.00 547 LYS A C 1
ATOM 4417 O O . LYS A 1 547 ? 42.139 -10.508 -35.416 1.00 36.00 547 LYS A O 1
ATOM 4422 N N . HIS A 1 548 ? 40.756 -10.858 -37.184 1.00 32.06 548 HIS A N 1
ATOM 4423 C CA . HIS A 1 548 ? 40.404 -12.262 -37.002 1.00 32.06 548 HIS A CA 1
ATOM 4424 C C . HIS A 1 548 ? 41.471 -13.088 -36.267 1.00 32.06 548 HIS A C 1
ATOM 4426 O O . HIS A 1 548 ? 42.547 -13.350 -36.802 1.00 32.06 548 HIS A O 1
ATOM 4432 N N . ILE A 1 549 ? 41.133 -13.570 -35.069 1.00 31.06 549 ILE A N 1
ATOM 4433 C CA . ILE A 1 549 ? 41.810 -14.723 -34.477 1.00 31.06 549 ILE A CA 1
ATOM 4434 C C . ILE A 1 549 ? 41.375 -15.931 -35.309 1.00 31.06 549 ILE A C 1
ATOM 4436 O O . ILE A 1 549 ? 40.214 -16.343 -35.265 1.00 31.06 549 ILE A O 1
ATOM 4440 N N . GLY A 1 550 ? 42.295 -16.444 -36.126 1.00 28.77 550 GLY A N 1
ATOM 4441 C CA . GLY A 1 550 ? 42.085 -17.635 -36.938 1.00 28.77 550 GLY A CA 1
ATOM 4442 C C . GLY A 1 550 ? 41.727 -18.829 -36.058 1.00 28.77 550 GLY A C 1
ATOM 4443 O O . GLY A 1 550 ? 42.522 -19.269 -35.228 1.00 28.77 550 GLY A O 1
ATOM 4444 N N . ILE A 1 551 ? 40.524 -19.363 -36.250 1.00 27.98 551 ILE A N 1
ATOM 4445 C CA . ILE A 1 551 ? 40.137 -20.663 -35.712 1.00 27.98 551 ILE A CA 1
ATOM 4446 C C . ILE A 1 551 ? 40.937 -21.706 -36.498 1.00 27.98 551 ILE A C 1
ATOM 4448 O O . ILE A 1 551 ? 40.682 -21.920 -37.681 1.00 27.98 551 ILE A O 1
ATOM 4452 N N . LYS A 1 552 ? 41.915 -22.349 -35.850 1.00 30.20 552 LYS A N 1
ATOM 4453 C CA . LYS A 1 552 ? 42.542 -23.567 -36.375 1.00 30.20 552 LYS A CA 1
ATOM 4454 C C . LYS A 1 552 ? 41.471 -24.655 -36.452 1.00 30.20 552 LYS A C 1
ATOM 4456 O O . LYS A 1 552 ? 41.003 -25.145 -35.426 1.00 30.20 552 LYS A O 1
ATOM 4461 N N . THR A 1 553 ? 41.080 -25.031 -37.663 1.00 29.89 553 THR A N 1
ATOM 4462 C CA . THR A 1 553 ? 40.330 -26.259 -37.926 1.00 29.89 553 THR A CA 1
ATOM 4463 C C . THR A 1 553 ? 41.221 -27.458 -37.614 1.00 29.89 553 THR A C 1
ATOM 4465 O O . THR A 1 553 ? 42.316 -27.579 -38.158 1.00 29.89 553 THR A O 1
ATOM 4468 N N . ALA A 1 554 ? 40.762 -28.332 -36.718 1.00 31.09 554 ALA A N 1
ATOM 4469 C CA . ALA A 1 554 ? 41.388 -29.623 -36.475 1.00 31.09 554 ALA A CA 1
ATOM 4470 C C . ALA A 1 554 ? 41.223 -30.510 -37.720 1.00 31.09 554 ALA A C 1
ATOM 4472 O O . ALA A 1 554 ? 40.100 -30.714 -38.189 1.00 31.09 554 ALA A O 1
ATOM 4473 N N . ASN A 1 555 ? 42.347 -31.004 -38.243 1.00 30.33 555 ASN A N 1
ATOM 4474 C CA . ASN A 1 555 ? 42.410 -31.936 -39.364 1.00 30.33 555 ASN A CA 1
ATOM 4475 C C . ASN A 1 555 ? 41.577 -33.192 -39.079 1.00 30.33 555 ASN A C 1
ATOM 4477 O O . ASN A 1 555 ? 41.784 -33.885 -38.081 1.00 30.33 555 ASN A O 1
ATOM 4481 N N . LYS A 1 556 ? 40.655 -33.486 -39.998 1.00 39.38 556 LYS A N 1
ATOM 4482 C CA . LYS A 1 556 ? 40.101 -34.820 -40.212 1.00 39.38 556 LYS A CA 1
ATOM 4483 C C . LYS A 1 556 ? 41.044 -35.546 -41.165 1.00 39.38 556 LYS A C 1
ATOM 4485 O O . LYS A 1 556 ? 40.875 -35.405 -42.363 1.00 39.38 556 LYS A O 1
ATOM 4490 N N . ASP A 1 557 ? 41.957 -36.340 -40.624 1.00 33.22 557 ASP A N 1
ATOM 4491 C CA . ASP A 1 557 ? 42.571 -37.443 -41.362 1.00 33.22 557 ASP A CA 1
ATOM 4492 C C . ASP A 1 557 ? 42.536 -38.687 -40.471 1.00 33.22 557 ASP A C 1
ATOM 4494 O O . ASP A 1 557 ? 43.308 -38.851 -39.528 1.00 33.22 557 ASP A O 1
ATOM 4498 N N . ARG A 1 558 ? 41.555 -39.547 -40.747 1.00 32.22 558 ARG A N 1
ATOM 4499 C CA . ARG A 1 558 ? 41.598 -40.977 -40.441 1.00 32.22 558 ARG A CA 1
ATOM 4500 C C . ARG A 1 558 ? 41.283 -41.686 -41.745 1.00 32.22 558 ARG A C 1
ATOM 4502 O O . ARG A 1 558 ? 40.117 -41.840 -42.103 1.00 32.22 558 ARG A O 1
ATOM 4509 N N . THR A 1 559 ? 42.333 -42.064 -42.453 1.00 35.16 559 THR A N 1
ATOM 4510 C CA . THR A 1 559 ? 42.273 -43.048 -43.527 1.00 35.16 559 THR A CA 1
ATOM 4511 C C . THR A 1 559 ? 42.339 -44.430 -42.888 1.00 35.16 559 THR A C 1
ATOM 4513 O O . THR A 1 559 ? 43.132 -44.662 -41.978 1.00 35.16 559 THR A O 1
ATOM 4516 N N . TYR A 1 560 ? 41.462 -45.316 -43.344 1.00 31.94 560 TYR A N 1
ATOM 4517 C CA . TYR A 1 560 ? 41.530 -46.751 -43.105 1.00 31.94 560 TYR A CA 1
ATOM 4518 C C . TYR A 1 560 ? 42.830 -47.311 -43.702 1.00 31.94 560 TYR A C 1
ATOM 4520 O O . TYR A 1 560 ? 43.079 -47.085 -44.887 1.00 31.94 560 TYR A O 1
ATOM 4528 N N . ILE A 1 561 ? 43.639 -47.985 -42.879 1.00 35.66 561 ILE A N 1
ATOM 4529 C CA . ILE A 1 561 ? 44.081 -49.397 -42.939 1.00 35.66 561 ILE A CA 1
ATOM 4530 C C . ILE A 1 561 ? 44.718 -49.705 -41.581 1.00 35.66 561 ILE A C 1
ATOM 4532 O O . ILE A 1 561 ? 45.521 -48.866 -41.110 1.00 35.66 561 ILE A O 1
#

Mean predicted aligned error: 19.4 Å

pLDDT: mean 73.84, std 23.06, range [24.98, 98.31]

Foldseek 3Di:
DDDDDDDDDDDDDDDDDDDDDDDDDDDDDDDDDDDDDDDDDDDDPQDQAAADQWWFKDQFLVFFAGPFIAGLLCLLVCQQQVWGQTPVRDIDRQVVQLVCPVPVDPDDPVVSLRRFMKTQQQFDAPRTQDPSGGRGGNQKAKWKFAPPDPQDPQVPVVVLLVLCCVQQVLQWQKWFAAAVRSMIITIGRADDRDLQCRQLVNVQSCVSSSGDTDPVSSGSSDIRRRHHGSPMRGDSNHDHDDDDPVSVVVVVPVPPDPPPPDPDDDPDDDDDDDPLLVVLVVVCVVVVLLVQLPPDPCSVVVSVVVCVVPDPLVSVLVNCPDVVVCVSNDPPPDPVVVVVVVVNVVSVVVVVQQQAQLQHDLLLCQCLPPQAALLLSLLVLLQLLQQDQQQKHQDALVNSCVQLVHDSVSNVVSVVSCVVVVQWDWDDDDPPTIIIRGSDRDRPPPPDSSCDPVLVCLSRPPLAHSLLNSLVSLQSSRLGPQQKHQDALVVSCVSNVHDSVSNVVSVVSCVQLVQWDWDADDPGGIMIGGRDPPDDDDDDSPDDRDPDPDDDDDDPDDDDD

Nearest PDB structures (foldseek):
  5ey2-assembly1_C  TM=6.241E-01  e=3.539E-02  Bacillus cereus ATCC 14579
  4ija-assembly1_A  TM=7.226E-01  e=1.844E-01  Staphylococcus aureus subsp. aureus N315
  2b0l-assembly1_B-2  TM=5.974E-01  e=1.658E-01  Bacillus subtilis
  2xub-assembly1_A  TM=3.772E-01  e=3.937E-02  Homo sapiens
  2r9l-assembly1_A  TM=6.034E-01  e=2.052E-01  Mycobacterium tuberculosis H37Rv

Solvent-accessible surface area (backbone atoms only — not comparable to full-atom values): 33268 Å² total; per-residue (Å²): 137,90,82,86,81,83,84,79,81,81,86,84,84,80,86,88,78,89,78,91,78,91,82,91,76,91,79,91,81,92,79,89,81,90,88,89,86,88,89,86,90,75,84,85,68,88,61,78,56,50,76,37,73,49,33,41,29,17,70,19,76,85,47,49,48,66,79,47,40,30,49,55,84,49,50,55,58,22,25,38,68,28,37,44,67,29,77,85,74,48,77,46,57,49,59,63,50,50,55,47,50,61,72,75,40,97,59,52,71,71,58,49,54,49,58,37,44,21,31,26,52,38,27,37,53,48,83,41,65,42,85,92,19,63,65,22,30,36,36,32,40,58,45,44,30,46,51,90,37,79,78,33,85,35,90,50,49,67,59,51,49,49,52,45,44,70,77,47,30,62,21,16,45,31,38,33,41,25,73,88,56,56,24,45,34,38,33,34,28,34,78,66,60,51,64,83,48,43,48,58,54,50,52,57,52,25,62,72,71,64,44,48,60,50,71,74,50,39,44,48,78,36,71,45,58,72,26,62,26,76,80,48,43,72,31,94,84,44,44,71,51,72,79,58,77,77,58,57,58,57,66,60,66,73,48,79,67,90,81,70,80,70,87,72,77,84,84,85,76,84,93,74,85,78,59,69,68,58,56,52,53,49,54,38,57,77,65,43,38,66,63,47,43,72,73,42,98,63,28,53,61,54,49,47,51,57,44,58,76,74,40,60,67,70,59,50,57,56,58,64,66,37,66,70,50,48,58,72,76,40,61,92,89,43,78,58,60,62,51,49,54,50,50,52,48,49,50,48,47,52,54,50,56,64,55,45,17,72,58,48,68,68,52,45,52,52,48,55,29,89,89,47,52,53,62,22,30,46,40,51,58,57,48,61,74,51,44,47,92,83,36,40,20,69,66,49,60,64,58,51,13,66,54,51,65,47,56,49,68,54,40,51,51,15,51,48,53,32,38,75,73,57,45,29,45,84,43,91,36,90,73,94,46,60,24,37,34,49,64,69,96,65,82,70,54,97,86,50,61,74,61,47,69,66,50,55,54,55,56,59,35,85,90,45,53,51,60,20,38,45,41,51,52,56,49,46,51,58,21,20,81,83,46,44,34,71,71,53,62,63,56,53,11,59,58,47,73,47,56,54,70,56,46,53,51,12,48,49,45,37,34,73,68,63,48,35,44,82,46,77,48,96,84,79,53,60,32,37,37,59,57,74,70,88,74,82,82,90,75,68,93,76,69,70,85,75,75,81,82,78,78,80,76,80,85,89,81,83,78,92,128

Secondary structure (DSSP, 8-state):
-------PPPP-PPPP--------------------------S---PPPPBPSEEEEESSTT--S--EEEEGGGHHHHHHH-EEE-TTS-EEEHHHHHHHHHHH----HHHHHHHS-EEESSEEESSSSSGGGEEEE-SEEEEEE-TTSTT---TTHHHHHHHHHHHHTTTEEEEEE-TTSSSEEEEEEB--SSGGGHHHHHHHHHHHHT----GGGGSTT-EEE----TT-EE-SSPPPB---HHHHHHHHHTS--TT---------SSS----HHHHHHHHHHHTTHHHHHHH-TTHHHHHHHHHHHHS-HHHHHHHTT-HHHHHHH--TTSTHHHHHHHHHHHHHHHHHHHH--TT-HHHHHHHT-TTS-HHHHHHHHHHHTTB-TTSEE---HHHHHHHHTS-HHHHHHHHHHHHHTTSEEEEE-SSSPEEEEE---S---TT--TTHHHHHHHHT-TTS-HHHHHHHHHHHHH--TTSEE-S-HHHHHHHTTS-HHHHHHHHHHHHHTTSEEEEEPTTS-EEEEE----SSSPPPTT-PPP------PPP------

Sequence (561 aa):
MANVRKNIIPEVSIPRKNKQIAYSGRINGKRSLDSSLPLSCGPILYHELPRADYFQIYDSIYKNTPEYTIQITDLPDTIRTWRIKTNQGKEIDIQKRYNRLKSSTHLSEKEIKLLCPAITVNGCFFPIKNKDNISALTGFLFIDYDDDLEDNDLEDITKQKSLAREKIGKYCLSIHKSFRGGGLHVIVRVNLKTPDEIPVYQEAISKILGLTHDKICSDVTRFMVISHDPETITNRTQEVFTLPPQACSKLVTGIKDPSVIVPVSPLNIDGKKIVTHDRIIEFITENDLWGKARMQDNAIFEVFSLLVDKFPPPELVTFMKTDELRLKLFHPDSDTGRDLEKVLDQLRRIYNREKQGPFGIVFRDVFFSDYLTWKGSYVYAGLRMYVNKSHECRVSQITLAKKLSISRDTVMRGINELIELKYVIRKKGKGRNNLYCMICDLPFMDNYRPYGKVFHDILFADNLTWKGKAIYIGLMVYIGAKGEWRVPNSTLAKDLKVSIDTVMRGINEVITAGIFTRECKKGGNHFYRFIYVAHSGRVPLTATPTKHIGIKTANKDRTYI